Protein AF-A0A0F2LQV4-F1 (afdb_monomer_lite)

Organism: NCBI:txid1326980

Structure (mmCIF, N/CA/C/O backbone):
data_AF-A0A0F2LQV4-F1
#
_entry.id   AF-A0A0F2LQV4-F1
#
loop_
_atom_site.group_PDB
_atom_site.id
_atom_site.type_symbol
_atom_site.label_atom_id
_atom_site.label_alt_id
_atom_site.label_comp_id
_atom_site.label_asym_id
_atom_site.label_entity_id
_atom_site.label_seq_id
_atom_site.pdbx_PDB_ins_code
_atom_site.Cartn_x
_atom_site.Cartn_y
_atom_site.Cartn_z
_atom_site.occupancy
_atom_site.B_iso_or_equiv
_atom_site.auth_seq_id
_atom_site.auth_comp_id
_atom_site.auth_asym_id
_atom_site.auth_atom_id
_atom_site.pdbx_PDB_model_num
ATOM 1 N N . TYR A 1 1 ? 31.820 20.432 2.444 1.00 68.81 1 TYR A N 1
ATOM 2 C CA . TYR A 1 1 ? 31.962 21.493 3.468 1.00 68.81 1 TYR A CA 1
ATOM 3 C C . TYR A 1 1 ? 30.620 22.040 3.945 1.00 68.81 1 TYR A C 1
ATOM 5 O O . TYR A 1 1 ? 30.389 21.975 5.142 1.00 68.81 1 TYR A O 1
ATOM 13 N N . TYR A 1 2 ? 29.718 22.500 3.065 1.00 82.75 2 TYR A N 1
ATOM 14 C CA . TYR A 1 2 ? 28.429 23.076 3.494 1.00 82.75 2 TYR A CA 1
ATOM 15 C C . TYR A 1 2 ? 27.544 22.096 4.299 1.00 82.75 2 TYR A C 1
ATOM 17 O O . TYR A 1 2 ? 27.035 22.471 5.352 1.00 82.75 2 TYR A O 1
ATOM 25 N N . LEU A 1 3 ? 27.440 20.829 3.862 1.00 83.75 3 LEU A N 1
ATOM 26 C CA . LEU A 1 3 ? 26.650 19.789 4.543 1.00 83.75 3 LEU A CA 1
ATOM 27 C C . LEU A 1 3 ? 27.077 19.593 6.001 1.00 83.75 3 LEU A C 1
ATOM 29 O O . LEU A 1 3 ? 26.233 19.512 6.885 1.00 83.75 3 LEU A O 1
ATOM 33 N N . LEU A 1 4 ? 28.388 19.559 6.262 1.00 87.00 4 LEU A N 1
ATOM 34 C CA . LEU A 1 4 ? 28.921 19.365 7.609 1.00 87.00 4 LEU A CA 1
ATOM 35 C C . LEU A 1 4 ? 28.593 20.557 8.516 1.00 87.00 4 LEU A C 1
ATOM 37 O O . LEU A 1 4 ? 28.153 20.357 9.645 1.00 87.00 4 LEU A O 1
ATOM 41 N N . THR A 1 5 ? 28.773 21.785 8.020 1.00 87.81 5 THR A N 1
ATOM 42 C CA . THR A 1 5 ? 28.440 23.000 8.774 1.00 87.81 5 THR A CA 1
ATOM 43 C C . THR A 1 5 ? 26.956 23.028 9.135 1.00 87.81 5 THR A C 1
ATOM 45 O O . THR A 1 5 ? 26.617 23.172 10.306 1.00 87.81 5 THR A O 1
ATOM 48 N N . MET A 1 6 ? 26.072 22.792 8.162 1.00 89.31 6 MET A N 1
ATOM 49 C CA . MET A 1 6 ? 24.629 22.782 8.406 1.00 89.31 6 MET A CA 1
ATOM 50 C C . MET A 1 6 ? 24.183 21.628 9.312 1.00 89.31 6 MET A C 1
ATOM 52 O O . MET A 1 6 ? 23.274 21.803 10.120 1.00 89.31 6 MET A O 1
ATOM 56 N N . LEU A 1 7 ? 24.831 20.462 9.235 1.00 92.31 7 LEU A N 1
ATOM 57 C CA . LEU A 1 7 ? 24.559 19.341 10.137 1.00 92.31 7 LEU A CA 1
ATOM 58 C C . LEU A 1 7 ? 24.904 19.695 11.592 1.00 92.31 7 LEU A C 1
ATOM 60 O O . LEU A 1 7 ? 24.129 19.383 12.499 1.00 92.31 7 LEU A O 1
ATOM 64 N N . ILE A 1 8 ? 26.035 20.374 11.816 1.00 92.38 8 ILE A N 1
ATOM 65 C CA . ILE A 1 8 ? 26.443 20.860 13.143 1.00 92.38 8 ILE A CA 1
ATOM 66 C C . ILE A 1 8 ? 25.450 21.911 13.653 1.00 92.38 8 ILE A C 1
ATOM 68 O O . ILE A 1 8 ? 24.998 21.814 14.794 1.00 92.38 8 ILE A O 1
ATOM 72 N N . GLU A 1 9 ? 25.064 22.876 12.816 1.00 91.75 9 GLU A N 1
ATOM 73 C CA . GLU A 1 9 ? 24.074 23.904 13.165 1.00 91.75 9 GLU A CA 1
ATOM 74 C C . GLU A 1 9 ? 22.709 23.297 13.504 1.00 91.75 9 GLU A C 1
ATOM 76 O O . GLU A 1 9 ? 22.098 23.659 14.510 1.00 91.75 9 GLU A O 1
ATOM 81 N N . MET A 1 10 ? 22.252 22.322 12.717 1.00 93.06 10 MET A N 1
ATOM 82 C CA . MET A 1 10 ? 21.013 21.596 12.975 1.00 93.06 10 MET A CA 1
ATOM 83 C C . MET A 1 10 ? 21.089 20.815 14.291 1.00 93.06 10 MET A C 1
ATOM 85 O O . MET A 1 10 ? 20.163 20.888 15.099 1.00 93.06 10 MET A O 1
ATOM 89 N N . GLY A 1 11 ? 22.198 20.116 14.551 1.00 93.12 11 GLY A N 1
ATOM 90 C CA . GLY A 1 11 ? 22.421 19.415 15.817 1.00 93.12 11 GLY A CA 1
ATOM 91 C C . GLY A 1 11 ? 22.417 20.359 17.019 1.00 93.12 11 GLY A C 1
ATOM 92 O O . GLY A 1 11 ? 21.777 20.074 18.033 1.00 93.12 11 GLY A O 1
ATOM 93 N N . PHE A 1 12 ? 23.059 21.520 16.888 1.00 93.81 12 PHE A N 1
ATOM 94 C CA . PHE A 1 12 ? 23.084 22.554 17.917 1.00 93.81 12 PHE A CA 1
ATOM 95 C C . PHE A 1 12 ? 21.694 23.159 18.170 1.00 93.81 12 PHE A C 1
ATOM 97 O O . PHE A 1 12 ? 21.275 23.272 19.325 1.00 93.81 12 PHE A O 1
ATOM 104 N N . ALA A 1 13 ? 20.942 23.474 17.111 1.00 91.44 13 ALA A N 1
ATOM 105 C CA . ALA A 1 13 ? 19.576 23.989 17.209 1.00 91.44 13 ALA A CA 1
ATOM 106 C C . ALA A 1 13 ? 18.638 22.987 17.900 1.00 91.44 13 ALA A C 1
ATOM 108 O O . ALA A 1 13 ? 17.878 23.356 18.800 1.00 91.44 13 ALA A O 1
ATOM 109 N N . VAL A 1 14 ? 18.731 21.702 17.536 1.00 91.06 14 VAL A N 1
ATOM 110 C CA . VAL A 1 14 ? 17.966 20.631 18.187 1.00 91.06 14 VAL A CA 1
ATOM 111 C C . VAL A 1 14 ? 18.339 20.519 19.662 1.00 91.06 14 VAL A C 1
ATOM 113 O O . VAL A 1 14 ? 17.441 20.419 20.495 1.00 91.06 14 VAL A O 1
ATOM 116 N N . PHE A 1 15 ? 19.629 20.575 20.000 1.00 93.19 15 PHE A N 1
ATOM 117 C CA . PHE A 1 15 ? 20.111 20.465 21.377 1.00 93.19 15 PHE A CA 1
ATOM 118 C C . PHE A 1 15 ? 19.618 21.610 22.275 1.00 93.19 15 PHE A C 1
ATOM 120 O O . PHE A 1 15 ? 19.098 21.352 23.362 1.00 93.19 15 PHE A O 1
ATOM 127 N N . ILE A 1 16 ? 19.722 22.863 21.818 1.00 92.19 16 ILE A N 1
ATOM 128 C CA . ILE A 1 16 ? 19.282 24.036 22.592 1.00 92.19 16 ILE A CA 1
ATOM 129 C C . ILE A 1 16 ? 17.774 24.005 22.827 1.00 92.19 16 ILE A C 1
ATOM 131 O O . ILE A 1 16 ? 17.303 24.152 23.957 1.00 92.19 16 ILE A O 1
ATOM 135 N N . SER A 1 17 ? 17.004 23.788 21.765 1.00 90.31 17 SER A N 1
ATOM 136 C CA . SER A 1 17 ? 15.547 23.840 21.845 1.00 90.31 17 SER A CA 1
ATOM 137 C C . SER A 1 17 ? 14.926 22.548 22.387 1.00 90.31 17 SER A C 1
ATOM 139 O O . SER A 1 17 ? 13.716 22.494 22.620 1.00 90.31 17 SER A O 1
ATOM 141 N N . PHE A 1 18 ? 15.731 21.515 22.662 1.00 89.75 18 PHE A N 1
ATOM 142 C CA . PHE A 1 18 ? 15.268 20.170 23.009 1.00 89.75 18 PHE A CA 1
ATOM 143 C C . PHE A 1 18 ? 14.279 20.136 24.178 1.00 89.75 18 PHE A C 1
ATOM 145 O O . PHE A 1 18 ? 13.357 19.318 24.201 1.00 89.75 18 PHE A O 1
ATOM 152 N N . ARG A 1 19 ? 14.449 21.009 25.177 1.00 87.62 19 ARG A N 1
ATOM 153 C CA . ARG A 1 19 ? 13.563 21.055 26.353 1.00 87.62 19 ARG A CA 1
ATOM 154 C C . ARG A 1 19 ? 12.184 21.635 26.037 1.00 87.62 19 ARG A C 1
ATOM 156 O O . ARG A 1 19 ? 11.208 21.170 26.619 1.00 87.62 19 ARG A O 1
ATOM 163 N N . ASN A 1 20 ? 12.100 22.558 25.082 1.00 85.62 20 ASN A N 1
ATOM 164 C CA . ASN A 1 20 ? 10.894 23.338 24.790 1.00 85.62 20 ASN A CA 1
ATOM 165 C C . ASN A 1 20 ? 10.032 22.744 23.662 1.00 85.62 20 ASN A C 1
ATOM 167 O O . ASN A 1 20 ? 8.893 23.162 23.471 1.00 85.62 20 ASN A O 1
ATOM 171 N N . MET A 1 21 ? 10.546 21.761 22.918 1.00 87.62 21 MET A N 1
ATOM 172 C CA . MET A 1 21 ? 9.813 21.123 21.820 1.00 87.62 21 MET A CA 1
ATOM 173 C C . MET A 1 21 ? 8.711 20.167 22.299 1.00 87.62 21 MET A C 1
ATOM 175 O O . MET A 1 21 ? 8.820 19.521 23.346 1.00 87.62 21 MET A O 1
ATOM 179 N N . THR A 1 22 ? 7.683 19.987 21.466 1.00 87.50 22 THR A N 1
ATOM 180 C CA . THR A 1 22 ? 6.699 18.910 21.637 1.00 87.50 22 THR A CA 1
ATOM 181 C C . THR A 1 22 ? 7.343 17.547 21.369 1.00 87.50 22 THR A C 1
ATOM 183 O O . THR A 1 22 ? 8.269 17.425 20.570 1.00 87.50 22 THR A O 1
ATOM 186 N N . THR A 1 23 ? 6.854 16.493 22.025 1.00 88.50 23 THR A N 1
ATOM 187 C CA . THR A 1 23 ? 7.380 15.129 21.845 1.00 88.50 23 THR A CA 1
ATOM 188 C C . THR A 1 23 ? 7.382 14.658 20.377 1.00 88.50 23 THR A C 1
ATOM 190 O O . THR A 1 23 ? 8.419 14.155 19.949 1.00 88.50 23 THR A O 1
ATOM 193 N N . PRO A 1 24 ? 6.308 14.859 19.575 1.00 88.69 24 PRO A N 1
ATOM 194 C CA . PRO A 1 24 ? 6.319 14.555 18.139 1.00 88.69 24 PRO A CA 1
ATOM 195 C C . PRO A 1 24 ? 7.458 15.240 17.382 1.00 88.69 24 PRO A C 1
ATOM 197 O O . PRO A 1 24 ? 8.212 14.587 16.666 1.00 88.69 24 PRO A O 1
ATOM 200 N N . LEU A 1 25 ? 7.623 16.548 17.595 1.00 90.69 25 LEU A N 1
ATOM 201 C CA . LEU A 1 25 ? 8.627 17.336 16.895 1.00 90.69 25 LEU A CA 1
ATOM 202 C C . LEU A 1 25 ? 10.051 16.889 17.243 1.00 90.69 25 LEU A C 1
ATOM 204 O O . LEU A 1 25 ? 10.891 16.809 16.351 1.00 90.69 25 LEU A O 1
ATOM 208 N N . LYS A 1 26 ? 10.312 16.522 18.507 1.00 92.00 26 LYS A N 1
ATOM 209 C CA . LYS A 1 26 ? 11.609 15.950 18.905 1.00 92.00 26 LYS A CA 1
ATOM 210 C C . LYS A 1 26 ? 11.929 14.698 18.098 1.00 92.00 26 LYS A C 1
ATOM 212 O O . LYS A 1 26 ? 13.034 14.586 17.584 1.00 92.00 26 LYS A O 1
ATOM 217 N N . TYR A 1 27 ? 10.975 13.775 17.966 1.00 91.56 27 TYR A N 1
ATOM 218 C CA . TYR A 1 27 ? 11.200 12.549 17.199 1.00 91.56 27 TYR A CA 1
ATOM 219 C C . TYR A 1 27 ? 11.431 12.829 15.716 1.00 91.56 27 TYR A C 1
ATOM 221 O O . TYR A 1 27 ? 12.339 12.246 15.134 1.00 91.56 27 TYR A O 1
ATOM 229 N N . TYR A 1 28 ? 10.676 13.754 15.122 1.00 93.06 28 TYR A N 1
ATOM 230 C CA . TYR A 1 28 ? 10.858 14.124 13.718 1.00 93.06 28 TYR A CA 1
ATOM 231 C C . TYR A 1 28 ? 12.253 14.700 13.456 1.00 93.06 28 TYR A C 1
ATOM 233 O O . TYR A 1 28 ? 12.932 14.260 12.533 1.00 93.06 28 TYR A O 1
ATOM 241 N N . LEU A 1 29 ? 12.718 15.623 14.302 1.00 93.19 29 LEU A N 1
ATOM 242 C CA . LEU A 1 29 ? 14.038 16.240 14.150 1.00 93.19 29 LEU A CA 1
ATOM 243 C C . LEU A 1 29 ? 15.185 15.264 14.449 1.00 93.19 29 LEU A C 1
ATOM 245 O O . LEU A 1 29 ? 16.186 15.263 13.737 1.00 93.19 29 LEU A O 1
ATOM 249 N N . LEU A 1 30 ? 15.035 14.402 15.462 1.00 92.06 30 LEU A N 1
ATOM 250 C CA . LEU A 1 30 ? 16.044 13.392 15.801 1.00 92.06 30 LEU A CA 1
ATOM 251 C C . LEU A 1 30 ? 16.243 12.358 14.693 1.00 92.06 30 LEU A C 1
ATOM 253 O O . LEU A 1 30 ? 17.352 11.860 14.538 1.00 92.06 30 LEU A O 1
ATOM 257 N N . VAL A 1 31 ? 15.192 12.029 13.943 1.00 92.50 31 VAL A N 1
ATOM 258 C CA . VAL A 1 31 ? 15.281 11.090 12.817 1.00 92.50 31 VAL A CA 1
ATOM 259 C C . VAL A 1 31 ? 15.770 11.782 11.548 1.00 92.50 31 VAL A C 1
ATOM 261 O O . VAL A 1 31 ? 16.533 11.193 10.788 1.00 92.50 31 VAL A O 1
ATOM 264 N N . LEU A 1 32 ? 15.394 13.044 11.335 1.00 93.31 32 LEU A N 1
ATOM 265 C CA . LEU A 1 32 ? 15.873 13.827 10.197 1.00 93.31 32 LEU A CA 1
ATOM 266 C C . LEU A 1 32 ? 17.392 14.047 10.240 1.00 93.31 32 LEU A C 1
ATOM 268 O O . LEU A 1 32 ? 18.044 14.037 9.201 1.00 93.31 32 LEU A O 1
ATOM 272 N N . LEU A 1 33 ? 17.967 14.211 11.434 1.00 93.38 33 LEU A N 1
ATOM 273 C CA . LEU A 1 33 ? 19.392 14.485 11.608 1.00 93.38 33 LEU A CA 1
ATOM 274 C C . LEU A 1 33 ? 20.327 13.430 10.983 1.00 93.38 33 LEU A C 1
ATOM 276 O O . LEU A 1 33 ? 21.172 13.815 10.174 1.00 93.38 33 LEU A O 1
ATOM 280 N N . PRO A 1 34 ? 20.200 12.124 11.286 1.00 93.62 34 PRO A N 1
ATOM 281 C CA . PRO A 1 34 ? 21.020 11.102 10.643 1.00 93.62 34 PRO A CA 1
ATOM 282 C C . PRO A 1 34 ? 20.712 10.941 9.149 1.00 93.62 34 PRO A C 1
ATOM 284 O O . PRO A 1 34 ? 21.638 10.669 8.394 1.00 93.62 34 PRO A O 1
ATOM 287 N N . ILE A 1 35 ? 19.468 11.164 8.702 1.00 93.31 35 ILE A N 1
ATOM 288 C CA . ILE A 1 35 ? 19.117 11.137 7.268 1.00 93.31 35 ILE A CA 1
ATOM 289 C C . ILE A 1 35 ? 19.900 12.215 6.507 1.00 93.31 35 ILE A C 1
ATOM 291 O O . ILE A 1 35 ? 20.489 11.939 5.471 1.00 93.31 35 ILE A O 1
ATOM 295 N N . MET A 1 36 ? 19.965 13.430 7.054 1.00 91.94 36 MET A N 1
ATOM 296 C CA . MET A 1 36 ? 20.705 14.543 6.451 1.00 91.94 36 MET A CA 1
ATOM 297 C C . MET A 1 36 ? 22.227 14.366 6.538 1.00 91.94 36 MET A C 1
ATOM 299 O O . MET A 1 36 ? 22.956 14.852 5.675 1.00 91.94 36 MET A O 1
ATOM 303 N N . GLY A 1 37 ? 22.717 13.691 7.582 1.00 89.00 37 GLY A N 1
ATOM 304 C CA . GLY A 1 37 ? 24.138 13.372 7.730 1.00 89.00 37 GLY A CA 1
ATOM 305 C C . GLY A 1 37 ? 24.613 12.285 6.762 1.00 89.00 37 GLY A C 1
ATOM 306 O O . GLY A 1 37 ? 25.748 12.335 6.292 1.00 89.00 37 GLY A O 1
ATOM 307 N N . LEU A 1 38 ? 23.742 11.330 6.432 1.00 90.19 38 LEU A N 1
ATOM 308 C CA . LEU A 1 38 ? 23.988 10.272 5.454 1.00 90.19 38 LEU A CA 1
ATOM 309 C C . LEU A 1 38 ? 23.567 10.733 4.055 1.00 90.19 38 LEU A C 1
ATOM 311 O O . LEU A 1 38 ? 22.618 10.221 3.470 1.00 90.19 38 LEU A O 1
ATOM 315 N N . SER A 1 39 ? 24.285 11.726 3.528 1.00 90.31 39 SER A N 1
ATOM 316 C CA . SER A 1 39 ? 24.051 12.258 2.184 1.00 90.31 39 SER A CA 1
ATOM 317 C C . SER A 1 39 ? 25.001 11.620 1.159 1.00 90.31 39 SER A C 1
ATOM 319 O O . SER A 1 39 ? 26.225 11.714 1.344 1.00 90.31 39 SER A O 1
ATOM 321 N N . PRO A 1 40 ? 24.488 11.041 0.053 1.00 89.38 40 PRO A N 1
ATOM 322 C CA . PRO A 1 40 ? 25.321 10.486 -1.015 1.00 89.38 40 PRO A CA 1
ATOM 323 C C . PRO A 1 40 ? 26.182 11.561 -1.704 1.00 89.38 40 PRO A C 1
ATOM 325 O O . PRO A 1 40 ? 27.251 11.256 -2.227 1.00 89.38 40 PRO A O 1
ATOM 328 N N . VAL A 1 41 ? 25.797 12.841 -1.607 1.00 88.81 41 VAL A N 1
ATOM 329 C CA . VAL A 1 41 ? 26.548 13.982 -2.168 1.00 88.81 41 VAL A CA 1
ATOM 330 C C . VAL A 1 41 ? 27.830 14.293 -1.383 1.00 88.81 41 VAL A C 1
ATOM 332 O O . VAL A 1 41 ? 28.665 15.079 -1.826 1.00 88.81 41 VAL A O 1
ATOM 335 N N . THR A 1 42 ? 28.042 13.670 -0.220 1.00 88.38 42 THR A N 1
ATOM 336 C CA . THR A 1 42 ? 29.273 13.871 0.564 1.00 88.38 42 THR A CA 1
ATOM 337 C C . THR A 1 42 ? 30.515 13.402 -0.198 1.00 88.38 42 THR A C 1
ATOM 339 O O . THR A 1 42 ? 31.544 14.077 -0.164 1.00 88.38 42 THR A O 1
ATOM 342 N N . PHE A 1 43 ? 30.404 12.277 -0.912 1.00 90.00 43 PHE A N 1
ATOM 343 C CA . PHE A 1 43 ? 31.457 11.729 -1.768 1.00 90.00 43 PHE A CA 1
ATOM 344 C C . PHE A 1 43 ? 30.857 11.335 -3.130 1.00 90.00 43 PHE A C 1
ATOM 346 O O . PHE A 1 43 ? 30.639 10.149 -3.383 1.00 90.00 43 PHE A O 1
ATOM 353 N N . PRO A 1 44 ? 30.584 12.317 -4.011 1.00 87.19 44 PRO A N 1
ATOM 354 C CA . PRO A 1 44 ? 29.792 12.113 -5.227 1.00 87.19 44 PRO A CA 1
ATOM 355 C C . PRO A 1 44 ? 30.507 11.274 -6.298 1.00 87.19 44 PRO A C 1
ATOM 357 O O . PRO A 1 44 ? 29.855 10.765 -7.206 1.00 87.19 44 PRO A O 1
ATOM 360 N N . ASP A 1 45 ? 31.827 11.104 -6.183 1.00 88.56 45 ASP A N 1
ATOM 361 C CA . ASP A 1 45 ? 32.640 10.299 -7.104 1.00 88.56 45 ASP A CA 1
ATOM 362 C C . ASP A 1 45 ? 32.867 8.859 -6.603 1.00 88.56 45 ASP A C 1
ATOM 364 O O . ASP A 1 45 ? 33.472 8.039 -7.294 1.00 88.56 45 ASP A O 1
ATOM 368 N N . ASN A 1 46 ? 32.410 8.526 -5.390 1.00 92.94 46 ASN A N 1
ATOM 369 C CA . ASN A 1 46 ? 32.603 7.210 -4.783 1.00 92.94 46 ASN A CA 1
ATOM 370 C C . ASN A 1 46 ? 31.324 6.370 -4.914 1.00 92.94 46 ASN A C 1
ATOM 372 O O . ASN A 1 46 ? 30.456 6.394 -4.043 1.00 92.94 46 ASN A O 1
ATOM 376 N N . THR A 1 47 ? 31.218 5.602 -6.001 1.00 90.19 47 THR A N 1
ATOM 377 C CA . THR A 1 47 ? 30.032 4.779 -6.295 1.00 90.19 47 THR A CA 1
ATOM 378 C C . THR A 1 47 ? 29.669 3.791 -5.177 1.00 90.19 47 THR A C 1
ATOM 380 O O . THR A 1 47 ? 28.499 3.778 -4.793 1.00 90.19 47 THR A O 1
ATOM 383 N N . PRO A 1 48 ? 30.609 3.010 -4.594 1.00 93.00 48 PRO A N 1
ATOM 384 C CA . PRO A 1 48 ? 30.298 2.170 -3.433 1.00 93.00 48 PRO A CA 1
ATOM 385 C C . PRO A 1 48 ? 29.681 2.949 -2.266 1.00 93.00 48 PRO A C 1
ATOM 387 O O . PRO A 1 48 ? 28.673 2.525 -1.710 1.00 93.00 48 PRO A O 1
ATOM 390 N N . PHE A 1 49 ? 30.233 4.124 -1.941 1.00 94.19 49 PHE A N 1
ATOM 391 C CA . PHE A 1 49 ? 29.696 4.969 -0.874 1.00 94.19 49 PHE A CA 1
ATOM 392 C C . PHE A 1 49 ? 28.275 5.450 -1.176 1.00 94.19 49 PHE A C 1
ATOM 394 O O . PHE A 1 49 ? 27.425 5.399 -0.293 1.00 94.19 49 PHE A O 1
ATOM 401 N N . ILE A 1 50 ? 27.999 5.885 -2.410 1.00 93.69 50 ILE A N 1
ATOM 402 C CA . ILE A 1 50 ? 26.653 6.312 -2.819 1.00 93.69 50 ILE A CA 1
ATOM 403 C C . ILE A 1 50 ? 25.652 5.179 -2.594 1.00 93.69 50 ILE A C 1
ATOM 405 O O . ILE A 1 50 ? 24.586 5.409 -2.035 1.00 93.69 50 ILE A O 1
ATOM 409 N N . TYR A 1 51 ? 26.007 3.953 -2.978 1.00 94.31 51 TYR A N 1
ATOM 410 C CA . TYR A 1 51 ? 25.102 2.808 -2.887 1.00 94.31 51 TYR A CA 1
ATOM 411 C C . TYR A 1 51 ? 24.826 2.436 -1.426 1.00 94.31 51 TYR A C 1
ATOM 413 O O . TYR A 1 51 ? 23.666 2.276 -1.042 1.00 94.31 51 TYR A O 1
ATOM 421 N N . ASP A 1 52 ? 25.869 2.359 -0.597 1.00 94.06 52 ASP A N 1
ATOM 422 C CA . ASP A 1 52 ? 25.741 2.057 0.833 1.00 94.06 52 ASP A CA 1
ATOM 423 C C . ASP A 1 52 ? 24.929 3.133 1.571 1.00 94.06 52 ASP A C 1
ATOM 425 O O . ASP A 1 52 ? 24.069 2.828 2.405 1.00 94.06 52 ASP A O 1
ATOM 429 N N . VAL A 1 53 ? 25.168 4.405 1.244 1.00 94.19 53 VAL A N 1
ATOM 430 C CA . VAL A 1 53 ? 24.452 5.531 1.848 1.00 94.19 53 VAL A CA 1
ATOM 431 C C . VAL A 1 53 ? 23.000 5.579 1.403 1.00 94.19 53 VAL A C 1
ATOM 433 O O . VAL A 1 53 ? 22.147 5.793 2.258 1.00 94.19 53 VAL A O 1
ATOM 436 N N . THR A 1 54 ? 22.690 5.311 0.135 1.00 94.44 54 THR A N 1
ATOM 437 C CA . THR A 1 54 ? 21.305 5.221 -0.350 1.00 94.44 54 THR A CA 1
ATOM 438 C C . THR A 1 54 ? 20.521 4.116 0.367 1.00 94.44 54 THR A C 1
ATOM 440 O O . THR A 1 54 ? 19.362 4.312 0.739 1.00 94.44 54 THR A O 1
ATOM 443 N N . TRP A 1 55 ? 21.141 2.963 0.644 1.00 94.62 55 TRP A N 1
ATOM 444 C CA . TRP A 1 55 ? 20.514 1.917 1.463 1.00 94.62 55 TRP A CA 1
ATOM 445 C C . TRP A 1 55 ? 20.221 2.391 2.886 1.00 94.62 55 TRP A C 1
ATOM 447 O O . TRP A 1 55 ? 19.135 2.140 3.426 1.00 94.62 55 TRP A O 1
ATOM 457 N N . ALA A 1 56 ? 21.185 3.073 3.501 1.00 94.50 56 ALA A N 1
ATOM 458 C CA . ALA A 1 56 ? 21.050 3.581 4.857 1.00 94.50 56 ALA A CA 1
ATOM 459 C C . ALA A 1 56 ? 20.010 4.713 4.950 1.00 94.50 56 ALA A C 1
ATOM 461 O O . ALA A 1 56 ? 19.161 4.678 5.844 1.00 94.50 56 ALA A O 1
ATOM 462 N N . SER A 1 57 ? 20.029 5.674 4.018 1.00 93.31 57 SER A N 1
ATOM 463 C CA . SER A 1 57 ? 19.082 6.793 3.947 1.00 93.31 57 SER A CA 1
ATOM 464 C C . SER A 1 57 ? 17.660 6.273 3.750 1.00 93.31 57 SER A C 1
ATOM 466 O O . SER A 1 57 ? 16.784 6.574 4.561 1.00 93.31 57 SER A O 1
ATOM 468 N N . THR A 1 58 ? 17.456 5.378 2.780 1.00 94.19 58 THR A N 1
ATOM 469 C CA . THR A 1 58 ? 16.174 4.708 2.516 1.00 94.19 58 THR A CA 1
ATOM 470 C C . THR A 1 58 ? 15.653 3.985 3.759 1.00 94.19 58 THR A C 1
ATOM 472 O O . THR A 1 58 ? 14.506 4.172 4.167 1.00 94.19 58 THR A O 1
ATOM 475 N N . SER A 1 59 ? 16.503 3.201 4.430 1.00 94.75 59 SER A N 1
ATOM 476 C CA . SER A 1 59 ? 16.116 2.469 5.644 1.00 94.75 59 SER A CA 1
ATOM 477 C C . SER A 1 59 ? 15.690 3.409 6.777 1.00 94.75 59 SER A C 1
ATOM 479 O O . SER A 1 59 ? 14.683 3.169 7.447 1.00 94.75 59 SER A O 1
ATOM 481 N N . LEU A 1 60 ? 16.424 4.507 6.983 1.00 95.06 60 LEU A N 1
ATOM 482 C CA . LEU A 1 60 ? 16.072 5.519 7.979 1.00 95.06 60 LEU A CA 1
ATOM 483 C C . LEU A 1 60 ? 14.781 6.260 7.620 1.00 95.06 60 LEU A C 1
ATOM 485 O O . LEU A 1 60 ? 13.990 6.551 8.515 1.00 95.06 60 LEU A O 1
ATOM 489 N N . MET A 1 61 ? 14.532 6.530 6.338 1.00 95.75 61 MET A N 1
ATOM 490 C CA . MET A 1 61 ? 13.306 7.179 5.867 1.00 95.75 61 MET A CA 1
ATOM 491 C C . MET A 1 61 ? 12.071 6.290 6.042 1.00 95.75 61 MET A C 1
ATOM 493 O O . MET A 1 61 ? 11.016 6.788 6.440 1.00 95.75 61 MET A O 1
ATOM 497 N N . ILE A 1 62 ? 12.200 4.972 5.863 1.00 96.00 62 ILE A N 1
ATOM 498 C CA . ILE A 1 62 ? 11.139 4.012 6.212 1.00 96.00 62 ILE A CA 1
ATOM 499 C C . ILE A 1 62 ? 10.833 4.096 7.713 1.00 96.00 62 ILE A C 1
ATOM 501 O O . ILE A 1 62 ? 9.677 4.246 8.112 1.00 96.00 62 ILE A O 1
ATOM 505 N N . VAL A 1 63 ? 11.863 4.071 8.568 1.00 95.81 63 VAL A N 1
ATOM 506 C CA . VAL A 1 63 ? 11.690 4.221 10.025 1.00 95.81 63 VAL A CA 1
ATOM 507 C C . VAL A 1 63 ? 11.037 5.563 10.372 1.00 95.81 63 VAL A C 1
ATOM 509 O O . VAL A 1 63 ? 10.130 5.607 11.206 1.00 95.81 63 VAL A O 1
ATOM 512 N N . ALA A 1 64 ? 11.440 6.649 9.711 1.00 95.75 64 ALA A N 1
ATOM 513 C CA . ALA A 1 64 ? 10.850 7.973 9.882 1.00 95.75 64 ALA A CA 1
ATOM 514 C C . ALA A 1 64 ? 9.355 7.977 9.543 1.00 95.75 64 ALA A C 1
ATOM 516 O O . ALA A 1 64 ? 8.546 8.489 10.319 1.00 95.75 64 ALA A O 1
ATOM 517 N N . THR A 1 65 ? 8.980 7.359 8.424 1.00 96.06 65 THR A N 1
ATOM 518 C CA . THR A 1 65 ? 7.592 7.283 7.951 1.00 96.06 65 THR A CA 1
ATOM 519 C C . THR A 1 65 ? 6.727 6.472 8.915 1.00 96.06 65 THR A C 1
ATOM 521 O O . THR A 1 65 ? 5.664 6.941 9.333 1.00 96.06 65 THR A O 1
ATOM 524 N N . ILE A 1 66 ? 7.232 5.331 9.405 1.00 96.38 66 ILE A N 1
ATOM 525 C CA . ILE A 1 66 ? 6.577 4.538 10.459 1.00 96.38 66 ILE A CA 1
ATOM 526 C C . ILE A 1 66 ? 6.336 5.393 11.712 1.00 96.38 66 ILE A C 1
ATOM 528 O O . ILE A 1 66 ? 5.239 5.374 12.279 1.00 96.38 66 ILE A O 1
ATOM 532 N N . LEU A 1 67 ? 7.339 6.161 12.152 1.00 95.50 67 LEU A N 1
ATOM 533 C CA . LEU A 1 67 ? 7.230 7.020 13.333 1.00 95.50 67 LEU A CA 1
ATOM 534 C C . LEU A 1 67 ? 6.208 8.146 13.141 1.00 95.50 67 LEU A C 1
ATOM 536 O O . LEU A 1 67 ? 5.428 8.421 14.058 1.00 95.50 67 LEU A O 1
ATOM 540 N N . ILE A 1 68 ? 6.178 8.774 11.965 1.00 95.12 68 ILE A N 1
ATOM 541 C CA . ILE A 1 68 ? 5.187 9.795 11.606 1.00 95.12 68 ILE A CA 1
ATOM 542 C C . ILE A 1 68 ? 3.775 9.201 11.669 1.00 95.12 68 ILE A C 1
ATOM 544 O O . ILE A 1 68 ? 2.900 9.739 12.354 1.00 95.12 68 ILE A O 1
ATOM 548 N N . TYR A 1 69 ? 3.547 8.066 11.010 1.00 95.19 69 TYR A N 1
ATOM 549 C CA . TYR A 1 69 ? 2.245 7.406 10.975 1.00 95.19 69 TYR A CA 1
ATOM 550 C C . TYR A 1 69 ? 1.770 6.936 12.348 1.00 95.19 69 TYR A C 1
ATOM 552 O O . TYR A 1 69 ? 0.612 7.168 12.708 1.00 95.19 69 TYR A O 1
ATOM 560 N N . GLU A 1 70 ? 2.648 6.351 13.160 1.00 94.50 70 GLU A N 1
ATOM 561 C CA . GLU A 1 70 ? 2.297 5.936 14.518 1.00 94.50 70 GLU A CA 1
ATOM 562 C C . GLU A 1 70 ? 2.004 7.142 15.426 1.00 94.50 70 GLU A C 1
ATOM 564 O O . GLU A 1 70 ? 1.067 7.108 16.229 1.00 94.50 70 GLU A O 1
ATOM 569 N N . THR A 1 71 ? 2.732 8.250 15.264 1.00 92.69 71 THR A N 1
ATOM 570 C CA . THR A 1 71 ? 2.485 9.493 16.009 1.00 92.69 71 THR A CA 1
ATOM 571 C C . THR A 1 71 ? 1.122 10.088 15.652 1.00 92.69 71 THR A C 1
ATOM 573 O O . THR A 1 71 ? 0.310 10.370 16.541 1.00 92.69 71 THR A O 1
ATOM 576 N N . LEU A 1 72 ? 0.806 10.189 14.357 1.00 92.94 72 LEU A N 1
ATOM 577 C CA . LEU A 1 72 ? -0.504 10.641 13.882 1.00 92.94 72 LEU A CA 1
ATOM 578 C C . LEU A 1 72 ? -1.630 9.702 14.326 1.00 92.94 72 LEU A C 1
ATOM 580 O O . LEU A 1 72 ? -2.728 10.157 14.662 1.00 92.94 72 LEU A O 1
ATOM 584 N N . TYR A 1 73 ? -1.382 8.393 14.373 1.00 94.12 73 TYR A N 1
ATOM 585 C CA . TYR A 1 73 ? -2.355 7.432 14.876 1.00 94.12 73 TYR A CA 1
ATOM 586 C C . TYR A 1 73 ? -2.631 7.609 16.373 1.00 94.12 73 TYR A C 1
ATOM 588 O O . TYR A 1 73 ? -3.799 7.629 16.778 1.00 94.12 73 TYR A O 1
ATOM 596 N N . ARG A 1 74 ? -1.601 7.760 17.212 1.00 91.38 74 ARG A N 1
ATOM 597 C CA . ARG A 1 74 ? -1.769 7.969 18.664 1.00 91.38 74 ARG A CA 1
ATOM 598 C C . ARG A 1 74 ? -2.567 9.230 18.965 1.00 91.38 74 ARG A C 1
ATOM 600 O O . ARG A 1 74 ? -3.459 9.210 19.811 1.00 91.38 74 ARG A O 1
ATOM 607 N N . ASP A 1 75 ? -2.330 10.276 18.186 1.00 90.25 75 ASP A N 1
ATOM 608 C CA . ASP A 1 75 ? -2.976 11.570 18.360 1.00 90.25 75 ASP A CA 1
ATOM 609 C C . ASP A 1 75 ? -4.335 11.697 17.655 1.00 90.25 75 ASP A C 1
ATOM 611 O O . ASP A 1 75 ? -4.957 12.754 17.728 1.00 90.25 75 ASP A O 1
ATOM 615 N N . ARG A 1 76 ? -4.837 10.641 16.996 1.00 91.00 76 ARG A N 1
ATOM 616 C CA . ARG A 1 76 ? -6.017 10.697 16.102 1.00 91.00 76 ARG A CA 1
ATOM 617 C C . ARG A 1 76 ? -7.297 11.245 16.737 1.00 91.00 76 ARG A C 1
ATOM 619 O O . ARG A 1 76 ? -8.159 11.775 16.039 1.00 91.00 76 ARG A O 1
ATOM 626 N N . LEU A 1 77 ? -7.437 11.089 18.055 1.00 87.06 77 LEU A N 1
ATOM 627 C CA . LEU A 1 77 ? -8.603 11.551 18.812 1.00 87.06 77 LEU A CA 1
ATOM 628 C C . LEU A 1 77 ? -8.504 13.031 19.216 1.00 87.06 77 LEU A C 1
ATOM 630 O O . LEU A 1 77 ? -9.509 13.613 19.623 1.00 87.06 77 LEU A O 1
ATOM 634 N N . LYS A 1 78 ? -7.325 13.657 19.092 1.00 86.31 78 LYS A N 1
ATOM 635 C CA . LYS A 1 78 ? -7.138 15.082 19.382 1.00 86.31 78 LYS A CA 1
ATOM 636 C C . LYS A 1 78 ? -7.839 15.936 18.324 1.00 86.31 78 LYS A C 1
ATOM 638 O O . LYS A 1 78 ? -7.875 15.605 17.137 1.00 86.31 78 LYS A O 1
ATOM 643 N N . ALA A 1 79 ? -8.381 17.077 18.754 1.00 76.06 79 ALA A N 1
ATOM 644 C CA . ALA A 1 79 ? -9.054 18.020 17.858 1.00 76.06 79 ALA A CA 1
ATOM 645 C C . ALA A 1 79 ? -8.107 18.584 16.786 1.00 76.06 79 ALA A C 1
ATOM 647 O O . ALA A 1 79 ? -8.525 18.811 15.652 1.00 76.06 79 ALA A O 1
ATOM 648 N N . THR A 1 80 ? -6.839 18.773 17.151 1.00 77.50 80 THR A N 1
ATOM 649 C CA . THR A 1 80 ? -5.759 19.227 16.277 1.00 77.50 80 THR A CA 1
ATOM 650 C C . THR A 1 80 ? -4.535 18.336 16.450 1.00 77.50 80 THR A C 1
ATOM 652 O O . THR A 1 80 ? -4.286 17.841 17.549 1.00 77.50 80 THR A O 1
ATOM 655 N N . GLN A 1 81 ? -3.802 18.116 15.361 1.00 82.94 81 GLN A N 1
ATOM 656 C CA . GLN A 1 81 ? -2.585 17.308 15.320 1.00 82.94 81 GLN A CA 1
ATOM 657 C C . GLN A 1 81 ? -1.508 18.043 14.518 1.00 82.94 81 GLN A C 1
ATOM 659 O O . GLN A 1 81 ? -1.823 18.947 13.736 1.00 82.94 81 GLN A O 1
ATOM 664 N N . ASP A 1 82 ? -0.265 17.578 14.627 1.00 85.12 82 ASP A N 1
ATOM 665 C CA . ASP A 1 82 ? 0.891 18.098 13.883 1.00 85.12 82 ASP A CA 1
ATOM 666 C C . ASP A 1 82 ? 0.921 17.603 12.417 1.00 85.12 82 ASP A C 1
ATOM 668 O O . ASP A 1 82 ? 1.982 17.437 11.821 1.00 85.12 82 ASP A O 1
ATOM 672 N N . THR A 1 83 ? -0.258 17.385 11.814 1.00 85.19 83 THR A N 1
ATOM 673 C CA . THR A 1 83 ? -0.433 16.852 10.449 1.00 85.19 83 THR A CA 1
ATOM 674 C C . THR A 1 83 ? 0.338 17.667 9.411 1.00 85.19 83 THR A C 1
ATOM 676 O O . THR A 1 83 ? 0.925 17.095 8.502 1.00 85.19 83 THR A O 1
ATOM 679 N N . MET A 1 84 ? 0.377 18.996 9.553 1.00 89.69 84 MET A N 1
ATOM 680 C CA . MET A 1 84 ? 1.095 19.861 8.610 1.00 89.69 84 MET A CA 1
ATOM 681 C C . MET A 1 84 ? 2.604 19.774 8.760 1.00 89.69 84 MET A C 1
ATOM 683 O O . MET A 1 84 ? 3.303 19.733 7.759 1.00 89.69 84 MET A O 1
ATOM 687 N N . THR A 1 85 ? 3.114 19.676 9.987 1.00 91.69 85 THR A N 1
ATOM 688 C CA . THR A 1 85 ? 4.545 19.440 10.213 1.00 91.69 85 THR A CA 1
ATOM 689 C C . THR A 1 85 ? 4.969 18.097 9.630 1.00 91.69 85 THR A C 1
ATOM 691 O O . THR A 1 85 ? 6.011 18.015 8.990 1.00 91.69 85 THR A O 1
ATOM 694 N N . SER A 1 86 ? 4.141 17.063 9.786 1.00 93.44 86 SER A N 1
ATOM 695 C CA . SER A 1 86 ? 4.366 15.777 9.126 1.00 93.44 86 SER A CA 1
ATOM 696 C C . SER A 1 86 ? 4.329 15.898 7.600 1.00 93.44 86 SER A C 1
ATOM 698 O O . SER A 1 86 ? 5.181 15.324 6.937 1.00 93.44 86 SER A O 1
ATOM 700 N N . LEU A 1 87 ? 3.385 16.655 7.034 1.00 93.75 87 LEU A N 1
ATOM 701 C CA . LEU A 1 87 ? 3.281 16.860 5.586 1.00 93.75 87 LEU A CA 1
ATOM 702 C C . LEU A 1 87 ? 4.494 17.615 5.025 1.00 93.75 87 LEU A C 1
ATOM 704 O O . LEU A 1 87 ? 5.046 17.191 4.018 1.00 93.75 87 LEU A O 1
ATOM 708 N N . GLU A 1 88 ? 4.941 18.684 5.686 1.00 94.69 88 GLU A N 1
ATOM 709 C CA . GLU A 1 88 ? 6.155 19.426 5.318 1.00 94.69 88 GLU A CA 1
ATOM 710 C C . GLU A 1 88 ? 7.383 18.501 5.271 1.00 94.69 88 GLU A C 1
ATOM 712 O O . GLU A 1 88 ? 8.136 18.518 4.299 1.00 94.69 88 GLU A O 1
ATOM 717 N N . LEU A 1 89 ? 7.541 17.639 6.282 1.00 94.62 89 LEU A N 1
ATOM 718 C CA . LEU A 1 89 ? 8.622 16.655 6.327 1.00 94.62 89 LEU A CA 1
ATOM 719 C C . LEU A 1 89 ? 8.512 15.616 5.201 1.00 94.62 89 LEU A C 1
ATOM 721 O O . LEU A 1 89 ? 9.507 15.301 4.554 1.00 94.62 89 LEU A O 1
ATOM 725 N N . MET A 1 90 ? 7.301 15.136 4.909 1.00 95.81 90 MET A N 1
ATOM 726 C CA . MET A 1 90 ? 7.064 14.235 3.779 1.00 95.81 90 MET A CA 1
ATOM 727 C C . MET A 1 90 ? 7.412 14.883 2.433 1.00 95.81 90 MET A C 1
ATOM 729 O O . MET A 1 90 ? 7.872 14.184 1.532 1.00 95.81 90 MET A O 1
ATOM 733 N N . VAL A 1 91 ? 7.236 16.203 2.276 1.00 96.94 91 VAL A N 1
ATOM 734 C CA . VAL A 1 91 ? 7.632 16.912 1.044 1.00 96.94 91 VAL A CA 1
ATOM 735 C C . VAL A 1 91 ? 9.146 16.874 0.898 1.00 96.94 91 VAL A C 1
ATOM 737 O O . VAL A 1 91 ? 9.638 16.524 -0.171 1.00 96.94 91 VAL A O 1
ATOM 740 N N . ILE A 1 92 ? 9.879 17.175 1.974 1.00 96.81 92 ILE A N 1
ATOM 741 C CA . ILE A 1 92 ? 11.347 17.118 1.992 1.00 96.81 92 ILE A CA 1
ATOM 742 C C . ILE A 1 92 ? 11.822 15.717 1.605 1.00 96.81 92 ILE A C 1
ATOM 744 O O . ILE A 1 92 ? 12.615 15.574 0.680 1.00 96.81 92 ILE A O 1
ATOM 748 N N . PHE A 1 93 ? 11.273 14.681 2.237 1.00 96.75 93 PHE A N 1
ATOM 749 C CA . PHE A 1 93 ? 11.601 13.291 1.928 1.00 96.75 93 PHE A CA 1
ATOM 750 C C . PHE A 1 93 ? 11.293 12.904 0.478 1.00 96.75 93 PHE A C 1
ATOM 752 O O . PHE A 1 93 ? 12.107 12.255 -0.175 1.00 96.75 93 PHE A O 1
ATOM 759 N N . THR A 1 94 ? 10.159 13.353 -0.059 1.00 97.56 94 THR A N 1
ATOM 760 C CA . THR A 1 94 ? 9.808 13.113 -1.466 1.00 97.56 94 THR A CA 1
ATOM 761 C C . THR A 1 94 ? 10.816 13.760 -2.410 1.00 97.56 94 THR A C 1
ATOM 763 O O . THR A 1 94 ? 11.241 13.132 -3.376 1.00 97.56 94 THR A O 1
ATOM 766 N N . LEU A 1 95 ? 11.217 15.005 -2.135 1.00 97.62 95 LEU A N 1
ATOM 767 C CA . LEU A 1 95 ? 12.197 15.722 -2.950 1.00 97.62 95 LEU A CA 1
ATOM 768 C C . LEU A 1 95 ? 13.588 15.087 -2.859 1.00 97.62 95 LEU A C 1
ATOM 770 O O . LEU A 1 95 ? 14.277 15.025 -3.873 1.00 97.62 95 LEU A O 1
ATOM 774 N N . MET A 1 96 ? 13.982 14.581 -1.687 1.00 96.62 96 MET A N 1
ATOM 775 C CA . MET A 1 96 ? 15.241 13.850 -1.519 1.00 96.62 96 MET A CA 1
ATOM 776 C C . MET A 1 96 ? 15.250 12.574 -2.363 1.00 96.62 96 MET A C 1
ATOM 778 O O . MET A 1 96 ? 16.120 12.430 -3.216 1.00 96.62 96 MET A O 1
ATOM 782 N N . MET A 1 97 ? 14.244 11.701 -2.230 1.00 97.12 97 MET A N 1
ATOM 783 C CA . MET A 1 97 ? 14.197 10.468 -3.031 1.00 97.12 97 MET A CA 1
ATOM 784 C C . MET A 1 97 ? 14.020 10.746 -4.524 1.00 97.12 97 MET A C 1
ATOM 786 O O . MET A 1 97 ? 14.618 10.063 -5.349 1.00 97.12 97 MET A O 1
ATOM 790 N N . GLY A 1 98 ? 13.256 11.779 -4.889 1.00 97.56 98 GLY A N 1
ATOM 791 C CA . GLY A 1 98 ? 13.169 12.247 -6.272 1.00 97.56 98 GLY A CA 1
ATOM 792 C C . GLY A 1 98 ? 14.511 12.763 -6.803 1.00 97.56 98 GLY A C 1
ATOM 793 O O . GLY A 1 98 ? 14.830 12.551 -7.970 1.00 97.56 98 GLY A O 1
ATOM 794 N N . GLY A 1 99 ? 15.317 13.397 -5.950 1.00 97.19 99 GLY A N 1
ATOM 795 C CA . GLY A 1 99 ? 16.678 13.826 -6.258 1.00 97.19 99 GLY A CA 1
ATOM 796 C C . GLY A 1 99 ? 17.638 12.658 -6.470 1.00 97.19 99 GLY A C 1
ATOM 797 O O . GLY A 1 99 ? 18.359 12.659 -7.464 1.00 97.19 99 GLY A O 1
ATOM 798 N N . GLU A 1 100 ? 17.609 11.642 -5.601 1.00 96.50 100 GLU A N 1
ATOM 799 C CA . GLU A 1 100 ? 18.391 10.409 -5.791 1.00 96.50 100 GLU A CA 1
ATOM 800 C C . GLU A 1 100 ? 17.968 9.682 -7.076 1.00 96.50 100 GLU A C 1
ATOM 802 O O . GLU A 1 100 ? 18.809 9.282 -7.879 1.00 96.50 100 GLU A O 1
ATOM 807 N N . PHE A 1 101 ? 16.661 9.580 -7.335 1.00 97.38 101 PHE A N 1
ATOM 808 C CA . PHE A 1 101 ? 16.140 8.977 -8.562 1.00 97.38 101 PHE A CA 1
ATOM 809 C C . PHE A 1 101 ? 16.618 9.731 -9.811 1.00 97.38 101 PHE A C 1
ATOM 811 O O . PHE A 1 101 ? 17.048 9.122 -10.792 1.00 97.38 101 PHE A O 1
ATOM 818 N N . LEU A 1 102 ? 16.582 11.067 -9.775 1.00 97.06 102 LEU A N 1
ATOM 819 C CA . LEU A 1 102 ? 17.063 11.910 -10.866 1.00 97.06 102 LEU A CA 1
ATOM 820 C C . LEU A 1 102 ? 18.574 11.754 -11.079 1.00 97.06 102 LEU A C 1
ATOM 822 O O . LEU A 1 102 ? 19.018 11.728 -12.227 1.00 97.06 102 LEU A O 1
ATOM 826 N N . TYR A 1 103 ? 19.358 11.595 -10.010 1.00 96.31 103 TYR A N 1
ATOM 827 C CA . TYR A 1 103 ? 20.780 11.288 -10.125 1.00 96.31 103 TYR A CA 1
ATOM 828 C C . TYR A 1 103 ? 21.013 9.992 -10.910 1.00 96.31 103 TYR A C 1
ATOM 830 O O . TYR A 1 103 ? 21.781 10.000 -11.868 1.00 96.31 103 TYR A O 1
ATOM 838 N N . PHE A 1 104 ? 20.303 8.907 -10.601 1.00 96.19 104 PHE A N 1
ATOM 839 C CA . PHE A 1 104 ? 20.449 7.663 -11.364 1.00 96.19 104 PHE A CA 1
ATOM 840 C C . PHE A 1 104 ? 19.977 7.777 -12.821 1.00 96.19 104 PHE A C 1
ATOM 842 O O . PHE A 1 104 ? 20.479 7.063 -13.690 1.00 96.19 104 PHE A O 1
ATOM 849 N N . LEU A 1 105 ? 19.042 8.685 -13.111 1.00 95.88 105 LEU A N 1
ATOM 850 C CA . LEU A 1 105 ? 18.460 8.844 -14.444 1.00 95.88 105 LEU A CA 1
ATOM 851 C C . LEU A 1 105 ? 19.271 9.776 -15.363 1.00 95.88 105 LEU A C 1
ATOM 853 O O . LEU A 1 105 ? 19.423 9.473 -16.547 1.00 95.88 105 LEU A O 1
ATOM 857 N N . VAL A 1 106 ? 19.797 10.895 -14.848 1.00 96.56 106 VAL A N 1
ATOM 858 C CA . VAL A 1 106 ? 20.541 11.905 -15.638 1.00 96.56 106 VAL A CA 1
ATOM 859 C C . VAL A 1 106 ? 21.911 12.296 -15.069 1.00 96.56 106 VAL A C 1
ATOM 861 O O . VAL A 1 106 ? 22.598 13.114 -15.674 1.00 96.56 106 VAL A O 1
ATOM 864 N N . GLY A 1 107 ? 22.322 11.758 -13.921 1.00 94.25 107 GLY A N 1
ATOM 865 C CA . GLY A 1 107 ? 23.605 12.075 -13.280 1.00 94.25 107 GLY A CA 1
ATOM 866 C C . GLY A 1 107 ? 23.638 13.411 -12.528 1.00 94.25 107 GLY A C 1
ATOM 867 O O . GLY A 1 107 ? 24.717 13.955 -12.311 1.00 94.25 107 GLY A O 1
ATOM 868 N N . SER A 1 108 ? 22.484 13.977 -12.151 1.00 94.94 108 SER A N 1
ATOM 869 C CA . SER A 1 108 ? 22.402 15.298 -11.508 1.00 94.94 108 SER A CA 1
ATOM 870 C C . SER A 1 108 ? 21.963 15.236 -10.044 1.00 94.94 108 SER A C 1
ATOM 872 O O . SER A 1 108 ? 20.897 14.711 -9.737 1.00 94.94 108 SER A O 1
ATOM 874 N N . TRP A 1 109 ? 22.743 15.871 -9.161 1.00 94.25 109 TRP A N 1
ATOM 875 C CA . TRP A 1 109 ? 22.448 16.002 -7.727 1.00 94.25 109 TRP A CA 1
ATOM 876 C C . TRP A 1 109 ? 21.659 17.265 -7.349 1.00 94.25 109 TRP A C 1
ATOM 878 O O . TRP A 1 109 ? 21.266 17.406 -6.195 1.00 94.25 109 TRP A O 1
ATOM 888 N N . TYR A 1 110 ? 21.375 18.176 -8.289 1.00 94.81 110 TYR A N 1
ATOM 889 C CA . TYR A 1 110 ? 20.820 19.501 -7.963 1.00 94.81 110 TYR A CA 1
ATOM 890 C C . TYR A 1 110 ? 19.505 19.450 -7.181 1.00 94.81 110 TYR A C 1
ATOM 892 O O . TYR A 1 110 ? 19.301 20.237 -6.257 1.00 94.81 110 TYR A O 1
ATOM 900 N N . LEU A 1 111 ? 18.612 18.525 -7.539 1.00 95.62 111 LEU A N 1
ATOM 901 C CA . LEU A 1 111 ? 17.344 18.362 -6.834 1.00 95.62 111 LEU A CA 1
ATOM 902 C C . LEU A 1 111 ? 17.560 17.827 -5.410 1.00 95.62 111 LEU A C 1
ATOM 904 O O . LEU A 1 111 ? 16.908 18.298 -4.481 1.00 95.62 111 LEU A O 1
ATOM 908 N N . PHE A 1 112 ? 18.500 16.894 -5.233 1.00 95.12 112 PHE A N 1
ATOM 909 C CA . PHE A 1 112 ? 18.844 16.346 -3.923 1.00 95.12 112 PHE A CA 1
ATOM 910 C C . PHE A 1 112 ? 19.487 17.401 -3.014 1.00 95.12 112 PHE A C 1
ATOM 912 O O . PHE A 1 112 ? 19.077 17.551 -1.863 1.00 95.12 112 PHE A O 1
ATOM 919 N N . ASP A 1 113 ? 20.454 18.163 -3.531 1.00 93.06 113 ASP A N 1
ATOM 920 C CA . ASP A 1 113 ? 21.112 19.253 -2.802 1.00 93.06 113 ASP A CA 1
ATOM 921 C C . ASP A 1 113 ? 20.099 20.308 -2.352 1.00 93.06 113 ASP A C 1
ATOM 923 O O . ASP A 1 113 ? 20.075 20.699 -1.183 1.00 93.06 113 ASP A O 1
ATOM 927 N N . LEU A 1 114 ? 19.201 20.722 -3.255 1.00 94.31 114 LEU A N 1
ATOM 928 C CA . LEU A 1 114 ? 18.120 21.647 -2.924 1.00 94.31 114 LEU A CA 1
ATOM 929 C C . LEU A 1 114 ? 17.220 21.074 -1.820 1.00 94.31 114 LEU A C 1
ATOM 931 O O . LEU A 1 114 ? 16.892 21.783 -0.868 1.00 94.31 114 LEU A O 1
ATOM 935 N N . ALA A 1 115 ? 16.838 19.799 -1.923 1.00 95.88 115 ALA A N 1
ATOM 936 C CA . ALA A 1 115 ? 16.009 19.128 -0.927 1.00 95.88 115 ALA A CA 1
ATOM 937 C C . ALA A 1 115 ? 16.702 19.032 0.441 1.00 95.88 115 ALA A C 1
ATOM 939 O O . ALA A 1 115 ? 16.063 19.267 1.466 1.00 95.88 115 ALA A O 1
ATOM 940 N N . SER A 1 116 ? 18.007 18.758 0.462 1.00 93.12 116 SER A N 1
ATOM 941 C CA . SER A 1 116 ? 18.817 18.711 1.681 1.00 93.12 116 SER A CA 1
ATOM 942 C C . SER A 1 116 ? 18.927 20.081 2.342 1.00 93.12 116 SER A C 1
ATOM 944 O O . SER A 1 116 ? 18.693 20.197 3.543 1.00 93.12 116 SER A O 1
ATOM 946 N N . ILE A 1 117 ? 19.189 21.140 1.568 1.00 93.06 117 ILE A N 1
ATOM 947 C CA . ILE A 1 117 ? 19.217 22.514 2.088 1.00 93.06 117 ILE A CA 1
ATOM 948 C C . ILE A 1 117 ? 17.852 22.880 2.677 1.00 93.06 117 ILE A C 1
ATOM 950 O O . ILE A 1 117 ? 17.777 23.314 3.825 1.00 93.06 117 ILE A O 1
ATOM 954 N N . LEU A 1 118 ? 16.764 22.644 1.934 1.00 94.75 118 LEU A N 1
ATOM 955 C CA . LEU A 1 118 ? 15.405 22.889 2.422 1.00 94.75 118 LEU A CA 1
ATOM 956 C C . LEU A 1 118 ? 15.111 22.098 3.699 1.00 94.75 118 LEU A C 1
ATOM 958 O O . LEU A 1 118 ? 14.530 22.648 4.631 1.00 94.75 118 LEU A O 1
ATOM 962 N N . GLY A 1 119 ? 15.537 20.837 3.766 1.00 94.69 119 GLY A N 1
ATOM 963 C CA . GLY A 1 119 ? 15.359 19.979 4.929 1.00 94.69 119 GLY A CA 1
ATOM 964 C C . GLY A 1 119 ? 16.126 20.455 6.161 1.00 94.69 119 GLY A C 1
ATOM 965 O O . GLY A 1 119 ? 15.549 20.539 7.245 1.00 94.69 119 GLY A O 1
ATOM 966 N N . MET A 1 120 ? 17.394 20.832 5.999 1.00 94.00 120 MET A N 1
ATOM 967 C CA . MET A 1 120 ? 18.227 21.368 7.079 1.00 94.00 120 MET A CA 1
ATOM 968 C C . MET A 1 120 ? 17.711 22.731 7.564 1.00 94.00 120 MET A C 1
ATOM 970 O O . MET A 1 120 ? 17.572 22.949 8.769 1.00 94.00 120 MET A O 1
ATOM 974 N N . THR A 1 121 ? 17.346 23.635 6.648 1.00 94.12 121 THR A N 1
ATOM 975 C CA . THR A 1 121 ? 16.730 24.925 6.997 1.00 94.12 121 THR A CA 1
ATOM 976 C C . THR A 1 121 ? 15.393 24.728 7.705 1.00 94.12 121 THR A C 1
ATOM 978 O O . THR A 1 121 ? 15.134 25.372 8.723 1.00 94.12 121 THR A O 1
ATOM 981 N N . TRP A 1 122 ? 14.554 23.813 7.215 1.00 95.38 122 TRP A N 1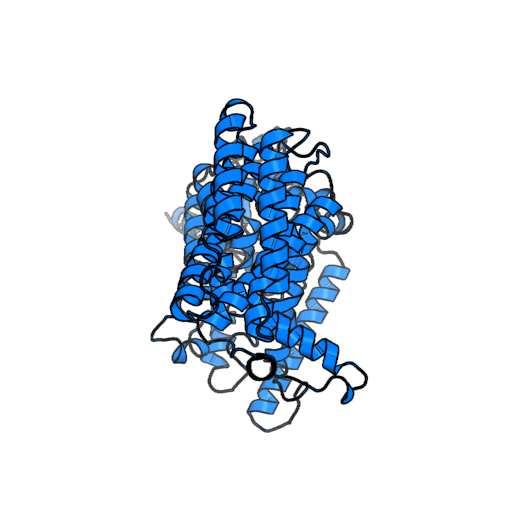
ATOM 982 C CA . TRP A 1 122 ? 13.287 23.468 7.854 1.00 95.38 122 TRP A CA 1
ATOM 983 C C . TRP A 1 122 ? 13.499 22.927 9.269 1.00 95.38 122 TRP A C 1
ATOM 985 O O . TRP A 1 122 ? 12.792 23.340 10.188 1.00 95.38 122 TRP A O 1
ATOM 995 N N . ALA A 1 123 ? 14.496 22.063 9.471 1.00 94.31 123 ALA A N 1
ATOM 996 C CA . ALA A 1 123 ? 14.811 21.493 10.775 1.00 94.31 123 ALA A CA 1
ATOM 997 C C . ALA A 1 123 ? 15.220 22.568 11.789 1.00 94.31 123 ALA A C 1
ATOM 999 O O . ALA A 1 123 ? 14.685 22.600 12.898 1.00 94.31 123 ALA A O 1
ATOM 1000 N N . ILE A 1 124 ? 16.112 23.483 11.395 1.00 93.75 124 ILE A N 1
ATOM 1001 C CA . ILE A 1 124 ? 16.539 24.615 12.230 1.00 93.75 124 ILE A CA 1
ATOM 1002 C C . ILE A 1 124 ? 15.345 25.529 12.535 1.00 93.75 124 ILE A C 1
ATOM 1004 O O . ILE A 1 124 ? 15.096 25.861 13.694 1.00 93.75 124 ILE A O 1
ATOM 1008 N N . TYR A 1 125 ? 14.556 25.883 11.517 1.00 94.44 125 TYR A N 1
ATOM 1009 C CA . TYR A 1 125 ? 13.373 26.728 11.679 1.00 94.44 125 TYR A CA 1
ATOM 1010 C C . TYR A 1 125 ? 12.362 26.117 12.657 1.00 94.44 125 TYR A C 1
ATOM 1012 O O . TYR A 1 125 ? 11.905 26.786 13.584 1.00 94.44 125 TYR A O 1
ATOM 1020 N N . ARG A 1 126 ? 12.046 24.826 12.502 1.00 94.12 126 ARG A N 1
ATOM 1021 C CA . ARG A 1 126 ? 11.115 24.112 13.384 1.00 94.12 126 ARG A CA 1
ATOM 1022 C C . ARG A 1 126 ? 11.677 23.884 14.777 1.00 94.12 126 ARG A C 1
ATOM 1024 O O . ARG A 1 126 ? 10.904 23.896 15.731 1.00 94.12 126 ARG A O 1
ATOM 1031 N N . ALA A 1 127 ? 12.990 23.733 14.923 1.00 92.44 127 ALA A N 1
ATOM 1032 C CA . ALA A 1 127 ? 13.617 23.677 16.234 1.00 92.44 127 ALA A CA 1
ATOM 1033 C C . ALA A 1 127 ? 13.421 24.985 17.022 1.00 92.44 127 ALA A C 1
ATOM 1035 O O . ALA A 1 127 ? 13.252 24.939 18.237 1.00 92.44 127 ALA A O 1
ATOM 1036 N N . ILE A 1 128 ? 13.412 26.139 16.348 1.00 91.56 128 ILE A N 1
ATOM 1037 C CA . ILE A 1 128 ? 13.274 27.458 16.985 1.00 91.56 128 ILE A CA 1
ATOM 1038 C C . ILE A 1 128 ? 11.799 27.832 17.198 1.00 91.56 128 ILE A C 1
ATOM 1040 O O . ILE A 1 128 ? 11.398 28.141 18.316 1.00 91.56 128 ILE A O 1
ATOM 1044 N N . GLU A 1 129 ? 10.982 27.785 16.143 1.00 91.44 129 GLU A N 1
ATOM 1045 C CA . GLU A 1 129 ? 9.581 28.244 16.176 1.00 91.44 129 GLU A CA 1
ATOM 1046 C C . GLU A 1 129 ? 8.601 27.196 16.724 1.00 91.44 129 GLU A C 1
ATOM 1048 O O . GLU A 1 129 ? 7.496 27.531 17.157 1.00 91.44 129 GLU A O 1
ATOM 1053 N N . GLY A 1 130 ? 8.972 25.915 16.694 1.00 88.81 130 GLY A N 1
ATOM 1054 C CA . GLY A 1 130 ? 8.083 24.807 17.026 1.00 88.81 130 GLY A CA 1
ATOM 1055 C C . GLY A 1 130 ? 7.228 24.315 15.842 1.00 88.81 130 GLY A C 1
ATOM 1056 O O . GLY A 1 130 ? 7.519 24.606 14.672 1.00 88.81 130 GLY A O 1
ATOM 1057 N N . PRO A 1 131 ? 6.183 23.503 16.115 1.00 89.00 131 PRO A N 1
ATOM 1058 C CA . PRO A 1 131 ? 5.376 22.864 15.077 1.00 89.00 131 PRO A CA 1
ATOM 1059 C C . PRO A 1 131 ? 4.590 23.884 14.241 1.00 89.00 131 PRO A C 1
ATOM 1061 O O . PRO A 1 131 ? 4.444 25.054 14.596 1.00 89.00 131 PRO A O 1
ATOM 1064 N N . SER A 1 132 ? 4.064 23.433 13.103 1.00 87.81 132 SER A N 1
ATOM 1065 C CA . SER A 1 132 ? 3.358 24.293 12.153 1.00 87.81 132 SER A CA 1
ATOM 1066 C C . SER A 1 132 ? 2.131 24.937 12.799 1.00 87.81 132 SER A C 1
ATOM 1068 O O . SER A 1 132 ? 1.351 24.288 13.499 1.00 87.81 132 SER A O 1
ATOM 1070 N N . LYS A 1 133 ? 1.950 26.242 12.555 1.00 86.12 133 LYS A N 1
ATOM 1071 C CA . LYS A 1 133 ? 0.808 27.013 13.079 1.00 86.12 133 LYS A CA 1
ATOM 1072 C C . LYS A 1 133 ? -0.511 26.525 12.478 1.00 86.12 133 LYS A C 1
ATOM 1074 O O . LYS A 1 133 ? -1.554 26.608 13.125 1.00 86.12 133 LYS A O 1
ATOM 1079 N N . ILE A 1 134 ? -0.460 25.983 11.259 1.00 84.25 134 ILE A N 1
ATOM 1080 C CA . ILE A 1 134 ? -1.610 25.373 10.599 1.00 84.25 134 ILE A CA 1
ATOM 1081 C C . ILE A 1 134 ? -1.824 23.994 11.214 1.00 84.25 134 ILE A C 1
ATOM 1083 O O . ILE A 1 134 ? -1.048 23.063 11.005 1.00 84.25 134 ILE A O 1
ATOM 1087 N N . ARG A 1 135 ? -2.900 23.859 11.984 1.00 76.25 135 ARG A N 1
ATOM 1088 C CA . ARG A 1 135 ? -3.264 22.593 12.613 1.00 76.25 135 ARG A CA 1
ATOM 1089 C C . ARG A 1 135 ? -4.370 21.900 11.834 1.00 76.25 135 ARG A C 1
ATOM 1091 O O . ARG A 1 135 ? -5.372 22.516 11.484 1.00 76.25 135 ARG A O 1
ATOM 1098 N N . GLY A 1 136 ? -4.210 20.598 11.621 1.00 80.75 136 GLY A N 1
ATOM 1099 C CA . GLY A 1 136 ? -5.172 19.766 10.902 1.00 80.75 136 GLY A CA 1
ATOM 1100 C C . GLY A 1 136 ? -5.328 18.395 11.549 1.00 80.75 136 GLY A C 1
ATOM 1101 O O . GLY A 1 136 ? -4.462 17.954 12.304 1.00 80.75 136 GLY A O 1
ATOM 1102 N N . ASN A 1 137 ? -6.438 17.720 11.257 1.00 88.19 137 ASN A N 1
ATOM 1103 C CA . ASN A 1 137 ? -6.659 16.323 11.628 1.00 88.19 137 ASN A CA 1
ATOM 1104 C C . ASN A 1 137 ? -7.006 15.536 10.355 1.00 88.19 137 ASN A C 1
ATOM 1106 O O . ASN A 1 137 ? -8.005 15.830 9.691 1.00 88.19 137 ASN A O 1
ATOM 1110 N N . TYR A 1 138 ? -6.196 14.525 10.038 1.00 90.94 138 TYR A N 1
ATOM 1111 C CA . TYR A 1 138 ? -6.306 13.724 8.811 1.00 90.94 138 TYR A CA 1
ATOM 1112 C C . TYR A 1 138 ? -7.562 12.822 8.762 1.00 90.94 138 TYR A C 1
ATOM 1114 O O . TYR A 1 138 ? -7.882 12.206 7.747 1.00 90.94 138 TYR A O 1
ATOM 1122 N N . LEU A 1 139 ? -8.344 12.717 9.833 1.00 91.44 139 LEU A N 1
ATOM 1123 C CA . LEU A 1 139 ? -9.664 12.075 9.788 1.00 91.44 139 LEU A CA 1
ATOM 1124 C C . LEU A 1 139 ? -10.772 13.076 9.423 1.00 91.44 139 LEU A C 1
ATOM 1126 O O . LEU A 1 139 ? -11.853 12.702 8.950 1.00 91.44 139 LEU A O 1
ATOM 1130 N N . ARG A 1 140 ? -10.516 14.373 9.621 1.00 88.25 140 ARG A N 1
ATOM 1131 C CA . ARG A 1 140 ? -11.494 15.454 9.449 1.00 88.25 140 ARG A CA 1
ATOM 1132 C C . ARG A 1 140 ? -11.383 16.194 8.130 1.00 88.25 140 ARG A C 1
ATOM 1134 O O . ARG A 1 140 ? -12.411 16.695 7.683 1.00 88.25 140 ARG A O 1
ATOM 1141 N N . ASP A 1 141 ? -10.253 16.145 7.445 1.00 90.31 141 ASP A N 1
ATOM 1142 C CA . ASP A 1 141 ? -10.101 16.789 6.143 1.00 90.31 141 ASP A CA 1
ATOM 1143 C C . ASP A 1 141 ? -9.697 15.792 5.059 1.00 90.31 141 ASP A C 1
ATOM 1145 O O . ASP A 1 141 ? -8.671 15.132 5.153 1.00 90.31 141 ASP A O 1
ATOM 1149 N N . THR A 1 142 ? -10.535 15.679 4.033 1.00 92.44 142 THR A N 1
ATOM 1150 C CA . THR A 1 142 ? -10.340 14.733 2.933 1.00 92.44 142 THR A CA 1
ATOM 1151 C C . THR A 1 142 ? -9.138 15.102 2.061 1.00 92.44 142 THR A C 1
ATOM 1153 O O . THR A 1 142 ? -8.423 14.208 1.616 1.00 92.44 142 THR A O 1
ATOM 1156 N N . TRP A 1 143 ? -8.909 16.395 1.821 1.00 91.38 143 TRP A N 1
ATOM 1157 C CA . TRP A 1 143 ? -7.867 16.868 0.911 1.00 91.38 143 TRP A CA 1
ATOM 1158 C C . TRP A 1 143 ? -6.490 16.790 1.549 1.00 91.38 143 TRP A C 1
ATOM 1160 O O . TRP A 1 143 ? -5.563 16.313 0.900 1.00 91.38 143 TRP A O 1
ATOM 1170 N N . TRP A 1 144 ? -6.363 17.156 2.828 1.00 90.44 144 TRP A N 1
ATOM 1171 C CA . TRP A 1 144 ? -5.089 17.006 3.540 1.00 90.44 144 TRP A CA 1
ATOM 1172 C C . TRP A 1 144 ? -4.653 15.548 3.620 1.00 90.44 144 TRP A C 1
ATOM 1174 O O . TRP A 1 144 ? -3.489 15.237 3.398 1.00 90.44 144 TRP A O 1
ATOM 1184 N N . THR A 1 145 ? -5.591 14.636 3.863 1.00 93.62 145 THR A N 1
ATOM 1185 C CA . THR A 1 145 ? -5.293 13.200 3.914 1.00 93.62 145 THR A CA 1
ATOM 1186 C C . THR A 1 145 ? -4.950 12.638 2.551 1.00 93.62 145 THR A C 1
ATOM 1188 O O . THR A 1 145 ? -4.042 11.822 2.451 1.00 93.62 145 THR A O 1
ATOM 1191 N N . PHE A 1 146 ? -5.642 13.081 1.499 1.00 95.88 146 PHE A N 1
ATOM 1192 C CA . PHE A 1 146 ? -5.301 12.689 0.138 1.00 95.88 146 PHE A CA 1
ATOM 1193 C C . PHE A 1 146 ? -3.903 13.174 -0.238 1.00 95.88 146 PHE A C 1
ATOM 1195 O O . PHE A 1 146 ? -3.105 12.374 -0.711 1.00 95.88 146 PHE A O 1
ATOM 1202 N N . ALA A 1 147 ? -3.587 14.445 0.024 1.00 94.75 147 ALA A N 1
ATOM 1203 C CA . ALA A 1 147 ? -2.265 15.004 -0.228 1.00 94.75 147 ALA A CA 1
ATOM 1204 C C . ALA A 1 147 ? -1.186 14.228 0.535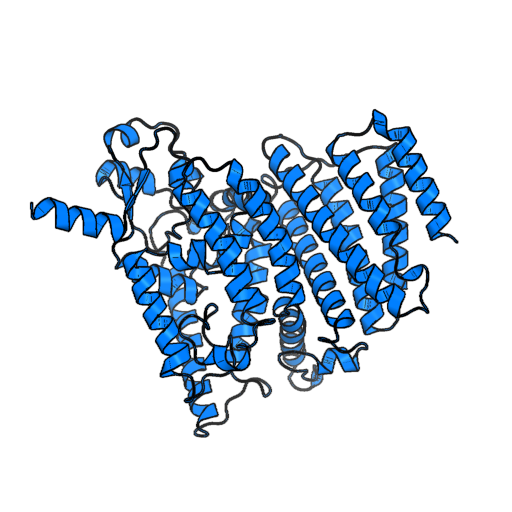 1.00 94.75 147 ALA A C 1
ATOM 1206 O O . ALA A 1 147 ? -0.179 13.853 -0.050 1.00 94.75 147 ALA A O 1
ATOM 1207 N N . PHE A 1 148 ? -1.432 13.916 1.807 1.00 94.06 148 PHE A N 1
ATOM 1208 C CA . PHE A 1 148 ? -0.488 13.190 2.647 1.00 94.06 148 PHE A CA 1
ATOM 1209 C C . PHE A 1 148 ? -0.226 11.759 2.153 1.00 94.06 148 PHE A C 1
ATOM 1211 O O . PHE A 1 148 ? 0.928 11.395 1.966 1.00 94.06 148 PHE A O 1
ATOM 1218 N N . ILE A 1 149 ? -1.271 10.973 1.859 1.00 95.56 149 ILE A N 1
ATOM 1219 C CA . ILE A 1 149 ? -1.109 9.606 1.327 1.00 95.56 149 ILE A CA 1
ATOM 1220 C C . ILE A 1 149 ? -0.484 9.637 -0.074 1.00 95.56 149 ILE A C 1
ATOM 1222 O O . ILE A 1 149 ? 0.375 8.817 -0.375 1.00 95.56 149 ILE A O 1
ATOM 1226 N N . SER A 1 150 ? -0.889 10.587 -0.927 1.00 96.81 150 SER A N 1
ATOM 1227 C CA . SER A 1 150 ? -0.319 10.740 -2.275 1.00 96.81 150 SER A CA 1
ATOM 1228 C C . SER A 1 150 ? 1.170 11.034 -2.205 1.00 96.81 150 SER A C 1
ATOM 1230 O O . SER A 1 150 ? 1.952 10.448 -2.941 1.00 96.81 150 SER A O 1
ATOM 1232 N N . LEU A 1 151 ? 1.560 11.932 -1.304 1.00 96.44 151 LEU A N 1
ATOM 1233 C CA . LEU A 1 151 ? 2.942 12.337 -1.132 1.00 96.44 151 LEU A CA 1
ATOM 1234 C C . LEU A 1 151 ? 3.797 11.195 -0.584 1.00 96.44 151 LEU A C 1
ATOM 1236 O O . LEU A 1 151 ? 4.861 10.938 -1.136 1.00 96.44 151 LEU A O 1
ATOM 1240 N N . THR A 1 152 ? 3.314 10.462 0.428 1.00 95.62 152 THR A N 1
ATOM 1241 C CA . THR A 1 152 ? 4.007 9.251 0.890 1.00 95.62 152 THR A CA 1
ATOM 1242 C C . THR A 1 152 ? 4.148 8.237 -0.234 1.00 95.62 152 THR A C 1
ATOM 1244 O O . THR A 1 152 ? 5.242 7.739 -0.453 1.00 95.62 152 THR A O 1
ATOM 1247 N N . PHE A 1 153 ? 3.094 7.995 -1.011 1.00 96.56 153 PHE A N 1
ATOM 1248 C CA . PHE A 1 153 ? 3.174 7.060 -2.125 1.00 96.56 153 PHE A CA 1
ATOM 1249 C C . PHE A 1 153 ? 4.188 7.497 -3.194 1.00 96.56 153 PHE A C 1
ATOM 1251 O O . PHE A 1 153 ? 4.938 6.671 -3.698 1.00 96.56 153 PHE A O 1
ATOM 1258 N N . VAL A 1 154 ? 4.236 8.785 -3.552 1.00 97.38 154 VAL A N 1
ATOM 1259 C CA . VAL A 1 154 ? 5.215 9.301 -4.525 1.00 97.38 154 VAL A CA 1
ATOM 1260 C C . VAL A 1 154 ? 6.642 9.183 -3.982 1.00 97.38 154 VAL A C 1
ATOM 1262 O O . VAL A 1 154 ? 7.538 8.779 -4.719 1.00 97.38 154 VAL A O 1
ATOM 1265 N N . MET A 1 155 ? 6.854 9.480 -2.698 1.00 97.25 155 MET A N 1
ATOM 1266 C CA . MET A 1 155 ? 8.137 9.251 -2.029 1.00 97.25 155 MET A CA 1
ATOM 1267 C C . MET A 1 155 ? 8.537 7.774 -2.083 1.00 97.25 155 MET A C 1
ATOM 1269 O O . MET A 1 155 ? 9.655 7.468 -2.482 1.00 97.25 155 MET A O 1
ATOM 1273 N N . GLU A 1 156 ? 7.632 6.865 -1.712 1.00 96.50 156 GLU A N 1
ATOM 1274 C CA . GLU A 1 156 ? 7.852 5.418 -1.769 1.00 96.50 156 GLU A CA 1
ATOM 1275 C C . GLU A 1 156 ? 8.139 4.952 -3.198 1.00 96.50 156 GLU A C 1
ATOM 1277 O O . GLU A 1 156 ? 9.030 4.139 -3.416 1.00 96.50 156 GLU A O 1
ATOM 1282 N N . TRP A 1 157 ? 7.439 5.493 -4.194 1.00 97.44 157 TRP A N 1
ATOM 1283 C CA . TRP A 1 157 ? 7.690 5.178 -5.595 1.00 97.44 157 TRP A CA 1
ATOM 1284 C C . TRP A 1 157 ? 9.125 5.548 -5.989 1.00 97.44 157 TRP A C 1
ATOM 1286 O O . TRP A 1 157 ? 9.863 4.698 -6.480 1.00 97.44 157 TRP A O 1
ATOM 1296 N N . PHE A 1 158 ? 9.574 6.771 -5.688 1.00 97.94 158 PHE A N 1
ATOM 1297 C CA . PHE A 1 158 ? 10.964 7.155 -5.948 1.00 97.94 158 PHE A CA 1
ATOM 1298 C C . PHE A 1 158 ? 11.958 6.298 -5.167 1.00 97.94 158 PHE A C 1
ATOM 1300 O O . PHE A 1 158 ? 12.950 5.851 -5.731 1.00 97.94 158 PHE A O 1
ATOM 1307 N N . MET A 1 159 ? 11.671 6.019 -3.898 1.00 97.31 159 MET A N 1
ATOM 1308 C CA . MET A 1 159 ? 12.513 5.194 -3.038 1.00 97.31 159 MET A CA 1
ATOM 1309 C C . MET A 1 159 ? 12.660 3.761 -3.563 1.00 97.31 159 MET A C 1
ATOM 1311 O O . MET A 1 159 ? 13.772 3.249 -3.627 1.00 97.31 159 MET A O 1
ATOM 1315 N N . GLY A 1 160 ? 11.569 3.135 -4.013 1.00 97.06 160 GLY A N 1
ATOM 1316 C CA . GLY A 1 160 ? 11.603 1.824 -4.663 1.00 97.06 160 GLY A CA 1
ATOM 1317 C C . GLY A 1 160 ? 12.434 1.841 -5.945 1.00 97.06 160 GLY A C 1
ATOM 1318 O O . GLY A 1 160 ? 13.315 1.002 -6.108 1.00 97.06 160 GLY A O 1
ATOM 1319 N N . GLY A 1 161 ? 12.229 2.847 -6.802 1.00 97.00 161 GLY A N 1
ATOM 1320 C CA . GLY A 1 161 ? 12.989 2.993 -8.045 1.00 97.00 161 GLY A CA 1
ATOM 1321 C C . GLY A 1 161 ? 14.485 3.236 -7.819 1.00 97.00 161 GLY A C 1
ATOM 1322 O O . GLY A 1 161 ? 15.316 2.697 -8.543 1.00 97.00 161 GLY A O 1
ATOM 1323 N N . VAL A 1 162 ? 14.847 4.001 -6.788 1.00 97.31 162 VAL A N 1
ATOM 1324 C CA . VAL A 1 162 ? 16.243 4.215 -6.378 1.00 97.31 162 VAL A CA 1
ATOM 1325 C C . VAL A 1 162 ? 16.898 2.902 -5.944 1.00 97.31 162 VAL A C 1
ATOM 1327 O O . VAL A 1 162 ? 17.997 2.588 -6.399 1.00 97.31 162 VAL A O 1
ATOM 1330 N N . LEU A 1 163 ? 16.219 2.093 -5.126 1.00 97.12 163 LEU A N 1
ATOM 1331 C CA . LEU A 1 163 ? 16.725 0.771 -4.744 1.00 97.12 163 LEU A CA 1
ATOM 1332 C C . LEU A 1 163 ? 16.850 -0.175 -5.949 1.00 97.12 163 LEU A C 1
ATOM 1334 O O . LEU A 1 163 ? 17.804 -0.953 -6.031 1.00 97.12 163 LEU A O 1
ATOM 1338 N N . ASP A 1 164 ? 15.934 -0.092 -6.913 1.00 96.88 164 ASP A N 1
ATOM 1339 C CA . ASP A 1 164 ? 16.024 -0.860 -8.156 1.00 96.88 164 ASP A CA 1
ATOM 1340 C C . ASP A 1 164 ? 17.249 -0.469 -8.998 1.00 96.88 164 ASP A C 1
ATOM 1342 O O . ASP A 1 164 ? 17.892 -1.351 -9.572 1.00 96.88 164 ASP A O 1
ATOM 1346 N N . PHE A 1 165 ? 17.627 0.814 -9.035 1.00 96.44 165 PHE A N 1
ATOM 1347 C CA . PHE A 1 165 ? 18.878 1.248 -9.668 1.00 96.44 165 PHE A CA 1
ATOM 1348 C C . PHE A 1 165 ? 20.109 0.714 -8.933 1.00 96.44 165 PHE A C 1
ATOM 1350 O O . PHE A 1 165 ? 20.999 0.138 -9.558 1.00 96.44 165 PHE A O 1
ATOM 1357 N N . VAL A 1 166 ? 20.152 0.863 -7.605 1.00 95.25 166 VAL A N 1
ATOM 1358 C CA . VAL A 1 166 ? 21.288 0.419 -6.774 1.00 95.25 166 VAL A CA 1
ATOM 1359 C C . VAL A 1 166 ? 21.523 -1.088 -6.888 1.00 95.25 166 VAL A C 1
ATOM 1361 O O . VAL A 1 166 ? 22.659 -1.554 -6.845 1.00 95.25 166 VAL A O 1
ATOM 1364 N N . THR A 1 167 ? 20.455 -1.865 -7.053 1.00 93.69 167 THR A N 1
ATOM 1365 C CA . THR A 1 167 ? 20.537 -3.326 -7.194 1.00 93.69 167 THR A CA 1
ATOM 1366 C C . THR A 1 167 ? 20.679 -3.814 -8.632 1.00 93.69 167 THR A C 1
ATOM 1368 O O . THR A 1 167 ? 20.822 -5.017 -8.851 1.00 93.69 167 THR A O 1
ATOM 1371 N N . GLY A 1 168 ? 20.661 -2.905 -9.609 1.00 92.50 168 GLY A N 1
ATOM 1372 C CA . GLY A 1 168 ? 20.789 -3.225 -11.029 1.00 92.50 168 GLY A CA 1
ATOM 1373 C C . GLY A 1 168 ? 19.544 -3.859 -11.658 1.00 92.50 168 GLY A C 1
ATOM 1374 O O . GLY A 1 168 ? 19.628 -4.347 -12.785 1.00 92.50 168 GLY A O 1
ATOM 1375 N N . VAL A 1 169 ? 18.398 -3.850 -10.963 1.00 92.38 169 VAL A N 1
ATOM 1376 C CA . VAL A 1 169 ? 17.093 -4.232 -11.538 1.00 92.38 169 VAL A CA 1
ATOM 1377 C C . VAL A 1 169 ? 16.717 -3.254 -12.649 1.00 92.38 169 VAL A C 1
ATOM 1379 O O . VAL A 1 169 ? 16.261 -3.669 -13.712 1.00 92.38 169 VAL A O 1
ATOM 1382 N N . ILE A 1 170 ? 16.960 -1.964 -12.417 1.00 95.56 170 ILE A N 1
ATOM 1383 C CA . ILE A 1 170 ? 16.846 -0.913 -13.424 1.00 95.56 170 ILE A CA 1
ATOM 1384 C C . ILE A 1 170 ? 18.254 -0.429 -13.766 1.00 95.56 170 ILE A C 1
ATOM 1386 O O . ILE A 1 170 ? 19.047 -0.095 -12.888 1.00 95.56 170 ILE A O 1
ATOM 1390 N N . GLN A 1 171 ? 18.573 -0.377 -15.057 1.00 94.56 171 GLN A N 1
ATOM 1391 C CA . GLN A 1 171 ? 19.868 0.119 -15.520 1.00 94.56 171 GLN A CA 1
ATOM 1392 C C . GLN A 1 171 ? 19.928 1.657 -15.446 1.00 94.56 171 GLN A C 1
ATOM 1394 O O . GLN A 1 171 ? 18.999 2.301 -15.940 1.00 94.56 171 GLN A O 1
ATOM 1399 N N . PRO A 1 172 ? 20.993 2.264 -14.881 1.00 94.31 172 PRO A N 1
ATOM 1400 C CA . PRO A 1 172 ? 21.151 3.719 -14.816 1.00 94.31 172 PRO A CA 1
ATOM 1401 C C . PRO A 1 172 ? 21.139 4.416 -16.185 1.00 94.31 172 PRO A C 1
ATOM 1403 O O . PRO A 1 172 ? 21.454 3.824 -17.221 1.00 94.31 172 PRO A O 1
ATOM 1406 N N . GLY A 1 173 ? 20.828 5.712 -16.176 1.00 96.06 173 GLY A N 1
ATOM 1407 C CA . GLY A 1 173 ? 20.694 6.539 -17.372 1.00 96.06 173 GLY A CA 1
ATOM 1408 C C . GLY A 1 173 ? 19.326 6.408 -18.048 1.00 96.06 173 GLY A C 1
ATOM 1409 O O . GLY A 1 173 ? 18.630 5.407 -17.903 1.00 96.06 173 GLY A O 1
ATOM 1410 N N . VAL A 1 174 ? 18.936 7.415 -18.838 1.00 94.81 174 VAL A N 1
ATOM 1411 C CA . VAL A 1 174 ? 17.643 7.426 -19.553 1.00 94.81 174 VAL A CA 1
ATOM 1412 C C . VAL A 1 174 ? 17.469 6.187 -20.436 1.00 94.81 174 VAL A C 1
ATOM 1414 O O . VAL A 1 174 ? 16.425 5.546 -20.398 1.00 94.81 174 VAL A O 1
ATOM 1417 N N . SER A 1 175 ? 18.486 5.819 -21.220 1.00 94.19 175 SER A N 1
ATOM 1418 C CA . SER A 1 175 ? 18.424 4.638 -22.092 1.00 94.19 175 SER A CA 1
ATOM 1419 C C . SER A 1 175 ? 18.310 3.336 -21.295 1.00 94.19 175 SER A C 1
ATOM 1421 O O . SER A 1 175 ? 17.504 2.477 -21.653 1.00 94.19 175 SER A O 1
ATOM 1423 N N . GLY A 1 176 ? 19.065 3.215 -20.200 1.00 93.81 176 GLY A N 1
ATOM 1424 C CA . GLY A 1 176 ? 18.995 2.083 -19.281 1.00 93.81 176 GLY A CA 1
ATOM 1425 C C . GLY A 1 176 ? 17.605 1.944 -18.666 1.00 93.81 176 GLY A C 1
ATOM 1426 O O . GLY A 1 176 ? 16.994 0.875 -18.760 1.00 93.81 176 GLY A O 1
ATOM 1427 N N . PHE A 1 177 ? 17.052 3.045 -18.156 1.00 95.31 177 PHE A N 1
ATOM 1428 C CA . PHE A 1 177 ? 15.709 3.101 -17.588 1.00 95.31 177 PHE A CA 1
ATOM 1429 C C . PHE A 1 177 ? 14.646 2.657 -18.598 1.00 95.31 177 PHE A C 1
ATOM 1431 O O . PHE A 1 177 ? 13.869 1.750 -18.310 1.00 95.31 177 PHE A O 1
ATOM 1438 N N . LEU A 1 178 ? 14.659 3.226 -19.811 1.00 94.69 178 LEU A N 1
ATOM 1439 C CA . LEU A 1 178 ? 13.706 2.877 -20.870 1.00 94.69 178 LEU A CA 1
ATOM 1440 C C . LEU A 1 178 ? 13.809 1.405 -21.297 1.00 94.69 178 LEU A C 1
ATOM 1442 O O . LEU A 1 178 ? 12.791 0.777 -21.578 1.00 94.69 178 LEU A O 1
ATOM 1446 N N . SER A 1 179 ? 15.020 0.839 -21.314 1.00 93.81 179 SER A N 1
ATOM 1447 C CA . SER A 1 179 ? 15.233 -0.580 -21.630 1.00 93.81 179 SER A CA 1
ATOM 1448 C C . SER A 1 179 ? 14.796 -1.538 -20.515 1.00 93.81 179 SER A C 1
ATOM 1450 O O . SER A 1 179 ? 14.545 -2.709 -20.785 1.00 93.81 179 SER A O 1
ATOM 1452 N N . SER A 1 180 ? 14.675 -1.039 -19.281 1.00 94.75 180 SER A N 1
ATOM 1453 C CA . SER A 1 180 ? 14.303 -1.826 -18.095 1.00 94.75 180 SER A CA 1
ATOM 1454 C C . SER A 1 180 ? 12.790 -1.839 -17.835 1.00 94.75 180 SER A C 1
ATOM 1456 O O . SER A 1 180 ? 12.328 -2.451 -16.874 1.00 94.75 180 SER A O 1
ATOM 1458 N N . LEU A 1 181 ? 12.002 -1.147 -18.663 1.00 94.62 181 LEU A N 1
ATOM 1459 C CA . LEU A 1 181 ? 10.561 -1.032 -18.481 1.00 94.62 181 LEU A CA 1
ATOM 1460 C C . LEU A 1 181 ? 9.844 -2.380 -18.663 1.00 94.62 181 LEU A C 1
ATOM 1462 O O . LEU A 1 181 ? 9.958 -3.030 -19.699 1.00 94.62 181 LEU A O 1
ATOM 1466 N N . SER A 1 182 ? 9.031 -2.758 -17.677 1.00 90.38 182 SER A N 1
ATOM 1467 C CA . SER A 1 182 ? 8.314 -4.043 -17.606 1.00 90.38 182 SER A CA 1
ATOM 1468 C C . SER A 1 182 ? 7.344 -4.308 -18.764 1.00 90.38 182 SER A C 1
ATOM 1470 O O . SER A 1 182 ? 7.156 -5.461 -19.146 1.00 90.38 182 SER A O 1
ATOM 1472 N N . LEU A 1 183 ? 6.732 -3.265 -19.338 1.00 92.31 183 LEU A N 1
ATOM 1473 C CA . LEU A 1 183 ? 5.892 -3.368 -20.540 1.00 92.31 183 LEU A CA 1
ATOM 1474 C C . LEU A 1 183 ? 6.634 -2.897 -21.805 1.00 92.31 183 LEU A C 1
ATOM 1476 O O . LEU A 1 183 ? 6.045 -2.841 -22.879 1.00 92.31 183 LEU A O 1
ATOM 1480 N N . GLY A 1 184 ? 7.918 -2.551 -21.695 1.00 91.56 184 GLY A N 1
ATOM 1481 C CA . GLY A 1 184 ? 8.690 -1.904 -22.751 1.00 91.56 184 GLY A CA 1
ATOM 1482 C C . GLY A 1 184 ? 8.401 -0.406 -22.888 1.00 91.56 184 GLY A C 1
ATOM 1483 O O . GLY A 1 184 ? 7.637 0.178 -22.114 1.00 91.56 184 GLY A O 1
ATOM 1484 N N . PHE A 1 185 ? 9.050 0.203 -23.881 1.00 91.56 185 PHE A N 1
ATOM 1485 C CA . PHE A 1 185 ? 8.917 1.611 -24.255 1.00 91.56 185 PHE A CA 1
ATOM 1486 C C . PHE A 1 185 ? 8.380 1.729 -25.680 1.00 91.56 185 PHE A C 1
ATOM 1488 O O . PHE A 1 185 ? 8.850 1.040 -26.590 1.00 91.56 185 PHE A O 1
ATOM 1495 N N . VAL A 1 186 ? 7.427 2.631 -25.888 1.00 89.88 186 VAL A N 1
ATOM 1496 C CA . VAL A 1 186 ? 6.778 2.856 -27.175 1.00 89.88 186 VAL A CA 1
ATOM 1497 C C . VAL A 1 186 ? 6.796 4.342 -27.486 1.00 89.88 186 VAL A C 1
ATOM 1499 O O . VAL A 1 186 ? 6.108 5.116 -26.839 1.00 89.88 186 VAL A O 1
ATOM 1502 N N . SER A 1 187 ? 7.513 4.736 -28.545 1.00 85.31 187 SER A N 1
ATOM 1503 C CA . SER A 1 187 ? 7.654 6.150 -28.917 1.00 85.31 187 SER A CA 1
ATOM 1504 C C . SER A 1 187 ? 6.315 6.919 -28.849 1.00 85.31 187 SER A C 1
ATOM 1506 O O . SER A 1 187 ? 5.376 6.564 -29.575 1.00 85.31 187 SER A O 1
ATOM 1508 N N . PRO A 1 188 ? 6.227 8.005 -28.052 1.00 80.88 188 PRO A N 1
ATOM 1509 C CA . PRO A 1 188 ? 5.020 8.822 -27.898 1.00 80.88 188 PRO A CA 1
ATOM 1510 C C . PRO A 1 188 ? 4.384 9.289 -29.212 1.00 80.88 188 PRO A C 1
ATOM 1512 O O . PRO A 1 188 ? 3.161 9.415 -29.317 1.00 80.88 188 PRO A O 1
ATOM 1515 N N . SER A 1 189 ? 5.213 9.528 -30.230 1.00 79.38 189 SER A N 1
ATOM 1516 C CA . SER A 1 189 ? 4.792 10.017 -31.544 1.00 79.38 189 SER A CA 1
ATOM 1517 C C . SER A 1 189 ? 4.208 8.935 -32.454 1.00 79.38 189 SER A C 1
ATOM 1519 O O . SER A 1 189 ? 3.512 9.269 -33.409 1.00 79.38 189 SER A O 1
ATOM 1521 N N . ALA A 1 190 ? 4.442 7.650 -32.171 1.00 77.81 190 ALA A N 1
ATOM 1522 C CA . ALA A 1 190 ? 4.067 6.559 -33.070 1.00 77.81 190 ALA A CA 1
ATOM 1523 C C . ALA A 1 190 ? 2.562 6.221 -33.045 1.00 77.81 190 ALA A C 1
ATOM 1525 O O . ALA A 1 190 ? 2.065 5.602 -33.981 1.00 77.81 190 ALA A O 1
ATOM 1526 N N . TYR A 1 191 ? 1.824 6.642 -32.005 1.00 79.19 191 TYR A N 1
ATOM 1527 C CA . TYR A 1 191 ? 0.436 6.210 -31.775 1.00 79.19 191 TYR A CA 1
ATOM 1528 C C . TYR A 1 191 ? -0.490 7.328 -31.278 1.00 79.19 191 TYR A C 1
ATOM 1530 O O . TYR A 1 191 ? -1.218 7.143 -30.305 1.00 79.19 191 TYR A O 1
ATOM 1538 N N . PHE A 1 192 ? -0.466 8.504 -31.916 1.00 79.81 192 PHE A N 1
ATOM 1539 C CA . PHE A 1 192 ? -1.380 9.620 -31.600 1.00 79.81 192 PHE A CA 1
ATOM 1540 C C . PHE A 1 192 ? -1.432 9.981 -30.095 1.00 79.81 192 PHE A C 1
ATOM 1542 O O . PHE A 1 192 ? -2.493 10.289 -29.556 1.00 79.81 192 PHE A O 1
ATOM 1549 N N . GLY A 1 193 ? -0.296 9.898 -29.390 1.00 79.31 193 GLY A N 1
ATOM 1550 C CA . GLY A 1 193 ? -0.197 10.171 -27.949 1.00 79.31 193 GLY A CA 1
ATOM 1551 C C . GLY A 1 193 ? -0.595 9.014 -27.019 1.00 79.31 193 GLY A C 1
ATOM 1552 O O . GLY A 1 193 ? -0.331 9.090 -25.821 1.00 79.31 193 GLY A O 1
ATOM 1553 N N . LEU A 1 194 ? -1.148 7.907 -27.535 1.00 84.44 194 LEU A N 1
ATOM 1554 C CA . LEU A 1 194 ? -1.408 6.699 -26.734 1.00 84.44 194 LEU A CA 1
ATOM 1555 C C . LEU A 1 194 ? -0.113 6.054 -26.220 1.00 84.44 194 LEU A C 1
ATOM 1557 O O . LEU A 1 194 ? -0.128 5.454 -25.147 1.00 84.44 194 LEU A O 1
ATOM 1561 N N . GLY A 1 195 ? 1.001 6.234 -26.942 1.00 86.31 195 GLY A N 1
ATOM 1562 C CA . GLY A 1 195 ? 2.332 5.806 -26.500 1.00 86.31 195 GLY A CA 1
ATOM 1563 C C . GLY A 1 195 ? 2.717 6.423 -25.153 1.00 86.31 195 GLY A C 1
ATOM 1564 O O . GLY A 1 195 ? 3.137 5.707 -24.258 1.00 86.31 195 GLY A O 1
ATOM 1565 N N . THR A 1 196 ? 2.429 7.711 -24.930 1.00 88.38 196 THR A N 1
ATOM 1566 C CA . THR A 1 196 ? 2.716 8.378 -23.646 1.00 88.38 196 THR A CA 1
ATOM 1567 C C . THR A 1 196 ? 1.954 7.760 -22.476 1.00 88.38 196 THR A C 1
ATOM 1569 O O . THR A 1 196 ? 2.510 7.602 -21.392 1.00 88.38 196 THR A O 1
ATOM 1572 N N . LEU A 1 197 ? 0.679 7.410 -22.674 1.00 90.00 197 LEU A N 1
ATOM 1573 C CA . LEU A 1 197 ? -0.113 6.753 -21.631 1.00 90.00 197 LEU A CA 1
ATOM 1574 C C . LEU A 1 197 ? 0.409 5.342 -21.352 1.00 90.00 197 LEU A C 1
ATOM 1576 O O . LEU A 1 197 ? 0.482 4.939 -20.194 1.00 90.00 197 LEU A O 1
ATOM 1580 N N . PHE A 1 198 ? 0.788 4.610 -22.399 1.00 92.75 198 PHE A N 1
ATOM 1581 C CA . PHE A 1 198 ? 1.391 3.290 -22.267 1.00 92.75 198 PHE A CA 1
ATOM 1582 C C . PHE A 1 198 ? 2.725 3.349 -21.516 1.00 92.75 198 PHE A C 1
ATOM 1584 O O . PHE A 1 198 ? 2.901 2.624 -20.541 1.00 92.75 198 PHE A O 1
ATOM 1591 N N . ASP A 1 199 ? 3.620 4.258 -21.903 1.00 92.75 199 ASP A N 1
ATOM 1592 C CA . ASP A 1 199 ? 4.920 4.454 -21.263 1.00 92.75 199 ASP A CA 1
ATOM 1593 C C . ASP A 1 199 ? 4.774 4.888 -19.807 1.00 92.75 199 ASP A C 1
ATOM 1595 O O . ASP A 1 199 ? 5.526 4.432 -18.950 1.00 92.75 199 ASP A O 1
ATOM 1599 N N . PHE A 1 200 ? 3.775 5.721 -19.496 1.00 93.12 200 PHE A N 1
ATOM 1600 C CA . PHE A 1 200 ? 3.464 6.082 -18.117 1.00 93.12 200 PHE A CA 1
ATOM 1601 C C . PHE A 1 200 ? 3.046 4.855 -17.298 1.00 93.12 200 PHE A C 1
ATOM 1603 O O . PHE A 1 200 ? 3.588 4.632 -16.217 1.00 93.12 200 PHE A O 1
ATOM 1610 N N . VAL A 1 201 ? 2.125 4.031 -17.816 1.00 94.75 201 VAL A N 1
ATOM 1611 C CA . VAL A 1 201 ? 1.725 2.774 -17.157 1.00 94.75 201 VAL A CA 1
ATOM 1612 C C . VAL A 1 201 ? 2.933 1.853 -17.004 1.00 94.75 201 VAL A C 1
ATOM 1614 O O . VAL A 1 201 ? 3.094 1.248 -15.948 1.00 94.75 201 VAL A O 1
ATOM 1617 N N . SER A 1 202 ? 3.790 1.771 -18.020 1.00 95.56 202 SER A N 1
ATOM 1618 C CA . SER A 1 202 ? 4.998 0.948 -18.034 1.00 95.56 202 SER A CA 1
ATOM 1619 C C . SER A 1 202 ? 5.997 1.395 -16.966 1.00 95.56 202 SER A C 1
ATOM 1621 O O . SER A 1 202 ? 6.363 0.599 -16.103 1.00 95.56 202 SER A O 1
ATOM 1623 N N . ALA A 1 203 ? 6.367 2.677 -16.934 1.00 95.50 203 ALA A N 1
ATOM 1624 C CA . ALA A 1 203 ? 7.258 3.254 -15.928 1.00 95.50 203 ALA A CA 1
ATOM 1625 C C . ALA A 1 203 ? 6.700 3.090 -14.513 1.00 95.50 203 ALA A C 1
ATOM 1627 O O . ALA A 1 203 ? 7.392 2.593 -13.625 1.00 95.50 203 ALA A O 1
ATOM 1628 N N . PHE A 1 204 ? 5.425 3.434 -14.318 1.00 96.06 204 PHE A N 1
ATOM 1629 C CA . PHE A 1 204 ? 4.771 3.315 -13.022 1.00 96.06 204 PHE A CA 1
ATOM 1630 C C . PHE A 1 204 ? 4.760 1.863 -12.534 1.00 96.06 204 PHE A C 1
ATOM 1632 O O . PHE A 1 204 ? 5.178 1.600 -11.409 1.00 96.06 204 PHE A O 1
ATOM 1639 N N . SER A 1 205 ? 4.341 0.933 -13.400 1.00 94.75 205 SER A N 1
ATOM 1640 C CA . SER A 1 205 ? 4.199 -0.493 -13.080 1.00 94.75 205 SER A CA 1
ATOM 1641 C C . SER A 1 205 ? 5.528 -1.213 -12.896 1.00 94.75 205 SER A C 1
ATOM 1643 O O . SER A 1 205 ? 5.568 -2.222 -12.198 1.00 94.75 205 SER A O 1
ATOM 1645 N N . THR A 1 206 ? 6.596 -0.720 -13.525 1.00 95.62 206 THR A N 1
ATOM 1646 C CA . THR A 1 206 ? 7.947 -1.278 -13.375 1.00 95.62 206 THR A CA 1
ATOM 1647 C C . THR A 1 206 ? 8.425 -1.110 -11.945 1.00 95.62 206 THR A C 1
ATOM 1649 O O . THR A 1 206 ? 8.872 -2.076 -11.340 1.00 95.62 206 THR A O 1
ATOM 1652 N N . VAL A 1 207 ? 8.253 0.088 -11.387 1.00 96.62 207 VAL A N 1
ATOM 1653 C CA . VAL A 1 207 ? 8.651 0.383 -10.010 1.00 96.62 207 VAL A CA 1
ATOM 1654 C C . VAL A 1 207 ? 7.672 -0.230 -9.011 1.00 96.62 207 VAL A C 1
ATOM 1656 O O . VAL A 1 207 ? 8.092 -0.911 -8.089 1.00 96.62 207 VAL A O 1
ATOM 1659 N N . THR A 1 208 ? 6.356 -0.065 -9.179 1.00 95.00 208 THR A N 1
ATOM 1660 C CA . THR A 1 208 ? 5.398 -0.613 -8.196 1.00 95.00 208 THR A CA 1
ATOM 1661 C C . THR A 1 208 ? 5.322 -2.139 -8.194 1.00 95.00 208 THR A C 1
ATOM 1663 O O . THR A 1 208 ? 4.956 -2.740 -7.184 1.00 95.00 208 THR A O 1
ATOM 1666 N N . GLY A 1 209 ? 5.652 -2.772 -9.320 1.00 91.69 209 GLY A N 1
ATOM 1667 C CA . GLY A 1 209 ? 5.787 -4.219 -9.441 1.00 91.69 209 GLY A CA 1
ATOM 1668 C C . GLY A 1 209 ? 7.164 -4.746 -9.037 1.00 91.69 209 GLY A C 1
ATOM 1669 O O . GLY A 1 209 ? 7.362 -5.961 -9.078 1.00 91.69 209 GLY A O 1
ATOM 1670 N N . SER A 1 210 ? 8.112 -3.874 -8.675 1.00 94.12 210 SER A N 1
ATOM 1671 C CA . SER A 1 210 ? 9.469 -4.286 -8.338 1.00 94.12 210 SER A CA 1
ATOM 1672 C C . SER A 1 210 ? 9.557 -4.906 -6.950 1.00 94.12 210 SER A C 1
ATOM 1674 O O . SER A 1 210 ? 8.770 -4.634 -6.036 1.00 94.12 210 SER A O 1
ATOM 1676 N N . VAL A 1 211 ? 10.564 -5.760 -6.779 1.00 92.81 211 VAL A N 1
ATOM 1677 C CA . VAL A 1 211 ? 10.810 -6.459 -5.517 1.00 92.81 211 VAL A CA 1
ATOM 1678 C C . VAL A 1 211 ? 11.095 -5.461 -4.400 1.00 92.81 211 VAL A C 1
ATOM 1680 O O . VAL A 1 211 ? 10.566 -5.612 -3.299 1.00 92.81 211 VAL A O 1
ATOM 1683 N N . TRP A 1 212 ? 11.896 -4.429 -4.668 1.00 9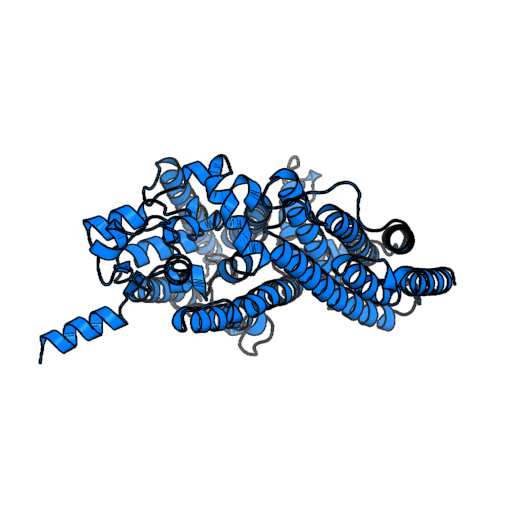4.69 212 TRP A N 1
ATOM 1684 C CA . TRP A 1 212 ? 12.325 -3.490 -3.635 1.00 94.69 212 TRP A CA 1
ATOM 1685 C C . TRP A 1 212 ? 11.222 -2.544 -3.200 1.00 94.69 212 TRP A C 1
ATOM 1687 O O . TRP A 1 212 ? 11.089 -2.294 -2.000 1.00 94.69 212 TRP A O 1
ATOM 1697 N N . PHE A 1 213 ? 10.364 -2.117 -4.127 1.00 95.75 213 PHE A N 1
ATOM 1698 C CA . PHE A 1 213 ? 9.149 -1.400 -3.771 1.00 95.75 213 PHE A CA 1
ATOM 1699 C C . PHE A 1 213 ? 8.249 -2.243 -2.853 1.00 95.75 213 PHE A C 1
ATOM 1701 O O . PHE A 1 213 ? 7.832 -1.782 -1.789 1.00 95.75 213 PHE A O 1
ATOM 1708 N N . LEU A 1 214 ? 8.016 -3.515 -3.200 1.00 94.44 214 LEU A N 1
ATOM 1709 C CA . LEU A 1 214 ? 7.193 -4.426 -2.395 1.00 94.44 214 LEU A CA 1
ATOM 1710 C C . LEU A 1 214 ? 7.814 -4.751 -1.027 1.00 94.44 214 LEU A C 1
ATOM 1712 O O . LEU A 1 214 ? 7.073 -4.885 -0.047 1.00 94.44 214 LEU A O 1
ATOM 1716 N N . VAL A 1 215 ? 9.143 -4.873 -0.936 1.00 95.06 215 VAL A N 1
ATOM 1717 C CA . VAL A 1 215 ? 9.883 -5.077 0.325 1.00 95.06 215 VAL A CA 1
ATOM 1718 C C . VAL A 1 215 ? 9.745 -3.869 1.238 1.00 95.06 215 VAL A C 1
ATOM 1720 O O . VAL A 1 215 ? 9.410 -4.021 2.414 1.00 95.06 215 VAL A O 1
ATOM 1723 N N . MET A 1 216 ? 9.976 -2.675 0.707 1.00 95.19 216 MET A N 1
ATOM 1724 C CA . MET A 1 216 ? 9.919 -1.429 1.459 1.00 95.19 216 MET A CA 1
ATOM 1725 C C . MET A 1 216 ? 8.498 -1.152 1.963 1.00 95.19 216 MET A C 1
ATOM 1727 O O . MET A 1 216 ? 8.290 -1.047 3.174 1.00 95.19 216 MET A O 1
ATOM 1731 N N . MET A 1 217 ? 7.505 -1.205 1.073 1.00 93.75 217 MET A N 1
ATOM 1732 C CA . MET A 1 217 ? 6.094 -1.073 1.434 1.00 93.75 217 MET A CA 1
ATOM 1733 C C . MET A 1 217 ? 5.659 -2.156 2.430 1.00 93.75 217 MET A C 1
ATOM 1735 O O . MET A 1 217 ? 4.943 -1.889 3.396 1.00 93.75 217 MET A O 1
ATOM 1739 N N . GLY A 1 218 ? 6.112 -3.395 2.231 1.00 93.75 218 GLY A N 1
ATOM 1740 C CA . GLY A 1 218 ? 5.844 -4.509 3.137 1.00 93.75 218 GLY A CA 1
ATOM 1741 C C . GLY A 1 218 ? 6.427 -4.305 4.530 1.00 93.75 218 GLY A C 1
ATOM 1742 O O . GLY A 1 218 ? 5.780 -4.644 5.521 1.00 93.75 218 GLY A O 1
ATOM 1743 N N . THR A 1 219 ? 7.626 -3.732 4.612 1.00 95.44 219 THR A N 1
ATOM 1744 C CA . THR A 1 219 ? 8.317 -3.434 5.871 1.00 95.44 219 THR A CA 1
ATOM 1745 C C . THR A 1 219 ? 7.593 -2.333 6.630 1.00 95.44 219 THR A C 1
ATOM 1747 O O . THR A 1 219 ? 7.299 -2.498 7.814 1.00 95.44 219 THR A O 1
ATOM 1750 N N . GLU A 1 220 ? 7.224 -1.252 5.946 1.00 95.56 220 GLU A N 1
ATOM 1751 C CA . GLU A 1 220 ? 6.478 -0.147 6.540 1.00 95.56 220 GLU A CA 1
ATOM 1752 C C . GLU A 1 220 ? 5.092 -0.586 7.029 1.00 95.56 220 GLU A C 1
ATOM 1754 O O . GLU A 1 220 ? 4.771 -0.508 8.220 1.00 95.56 220 GLU A O 1
ATOM 1759 N N . MET A 1 221 ? 4.266 -1.106 6.120 1.00 95.00 221 MET A N 1
ATOM 1760 C CA . MET A 1 221 ? 2.888 -1.494 6.426 1.00 95.00 221 MET A CA 1
ATOM 1761 C C . MET A 1 221 ? 2.855 -2.678 7.399 1.00 95.00 221 MET A C 1
ATOM 1763 O O . MET A 1 221 ? 1.995 -2.749 8.282 1.00 95.00 221 MET A O 1
ATOM 1767 N N . GLY A 1 222 ? 3.829 -3.585 7.291 1.00 95.56 222 GLY A N 1
ATOM 1768 C CA . GLY A 1 222 ? 4.056 -4.673 8.235 1.00 95.56 222 GLY A CA 1
ATOM 1769 C C . GLY A 1 222 ? 4.402 -4.175 9.632 1.00 95.56 222 GLY A C 1
ATOM 1770 O O . GLY A 1 222 ? 3.822 -4.667 10.600 1.00 95.56 222 GLY A O 1
ATOM 1771 N N . ALA A 1 223 ? 5.260 -3.162 9.766 1.00 96.69 223 ALA A N 1
ATOM 1772 C CA . ALA A 1 223 ? 5.561 -2.544 11.054 1.00 96.69 223 ALA A CA 1
ATOM 1773 C C . ALA A 1 223 ? 4.316 -1.891 11.678 1.00 96.69 223 ALA A C 1
ATOM 1775 O O . ALA A 1 223 ? 4.010 -2.123 12.847 1.00 96.69 223 ALA A O 1
ATOM 1776 N N . LEU A 1 224 ? 3.513 -1.162 10.898 1.00 96.50 224 LEU A N 1
ATOM 1777 C CA . LEU A 1 224 ? 2.251 -0.604 11.399 1.00 96.50 224 LEU A CA 1
ATOM 1778 C C . LEU A 1 224 ? 1.253 -1.696 11.814 1.00 96.50 224 LEU A C 1
ATOM 1780 O O . LEU A 1 224 ? 0.505 -1.536 12.783 1.00 96.50 224 LEU A O 1
ATOM 1784 N N . ALA A 1 225 ? 1.217 -2.816 11.091 1.00 96.06 225 ALA A N 1
ATOM 1785 C CA . ALA A 1 225 ? 0.383 -3.957 11.441 1.00 96.06 225 ALA A CA 1
ATOM 1786 C C . ALA A 1 225 ? 0.871 -4.645 12.727 1.00 96.06 225 ALA A C 1
ATOM 1788 O O . ALA A 1 225 ? 0.044 -4.974 13.580 1.00 96.06 225 ALA A O 1
ATOM 1789 N N . THR A 1 226 ? 2.186 -4.813 12.920 1.00 96.06 226 THR A N 1
ATOM 1790 C CA . THR A 1 226 ? 2.741 -5.388 14.159 1.00 96.06 226 THR A CA 1
ATOM 1791 C C . THR A 1 226 ? 2.475 -4.493 15.364 1.00 96.06 226 THR A C 1
ATOM 1793 O O . THR A 1 226 ? 2.038 -5.000 16.397 1.00 96.06 226 THR A O 1
ATOM 1796 N N . MET A 1 227 ? 2.603 -3.169 15.226 1.00 95.62 227 MET A N 1
ATOM 1797 C CA . MET A 1 227 ? 2.260 -2.200 16.279 1.00 95.62 227 MET A CA 1
ATOM 1798 C C . MET A 1 227 ? 0.775 -2.238 16.675 1.00 95.62 227 MET A C 1
ATOM 1800 O O . MET A 1 227 ? 0.414 -1.890 17.804 1.00 95.62 227 MET A O 1
ATOM 1804 N N . ARG A 1 228 ? -0.105 -2.713 15.782 1.00 94.44 228 ARG A N 1
ATOM 1805 C CA . ARG A 1 228 ? -1.529 -2.914 16.078 1.00 94.44 228 ARG A CA 1
ATOM 1806 C C . ARG A 1 228 ? -1.815 -4.216 16.835 1.00 94.44 228 ARG A C 1
ATOM 1808 O O . ARG A 1 228 ? -2.776 -4.247 17.602 1.00 94.44 228 ARG A O 1
ATOM 1815 N N . ILE A 1 229 ? -1.011 -5.274 16.679 1.00 95.62 229 ILE A N 1
ATOM 1816 C CA . ILE A 1 229 ? -1.261 -6.597 17.297 1.00 95.62 229 ILE A CA 1
ATOM 1817 C C . ILE A 1 229 ? -1.496 -6.525 18.821 1.00 95.62 229 ILE A C 1
ATOM 1819 O O . ILE A 1 229 ? -2.454 -7.151 19.292 1.00 95.62 229 ILE A O 1
ATOM 1823 N N . PRO A 1 230 ? -0.709 -5.764 19.613 1.00 94.25 230 PRO A N 1
ATOM 1824 C CA . PRO A 1 230 ? -0.936 -5.630 21.053 1.00 94.25 230 PRO A CA 1
ATOM 1825 C C . PRO A 1 230 ? -2.298 -5.022 21.414 1.00 94.25 230 PRO A C 1
ATOM 1827 O O . PRO A 1 230 ? -2.827 -5.315 22.482 1.00 94.25 230 PRO A O 1
ATOM 1830 N N . GLN A 1 231 ? -2.881 -4.213 20.523 1.00 92.38 231 GLN A N 1
ATOM 1831 C CA . GLN A 1 231 ? -4.159 -3.522 20.733 1.00 92.38 231 GLN A CA 1
ATOM 1832 C C . GLN A 1 231 ? -5.373 -4.435 20.483 1.00 92.38 231 GLN A C 1
ATOM 1834 O O . GLN A 1 231 ? -6.497 -4.080 20.838 1.00 92.38 231 GLN A O 1
ATOM 1839 N N . LEU A 1 232 ? -5.169 -5.606 19.869 1.00 93.69 232 LEU A N 1
ATOM 1840 C CA . LEU A 1 232 ? -6.229 -6.580 19.605 1.00 93.69 232 LEU A CA 1
ATOM 1841 C C . LEU A 1 232 ? -6.573 -7.357 20.883 1.00 93.69 232 LEU A C 1
ATOM 1843 O O . LEU A 1 232 ? -5.686 -7.800 21.618 1.00 93.69 232 LEU A O 1
ATOM 1847 N N . LYS A 1 233 ? -7.863 -7.580 21.133 1.00 92.69 233 LYS A N 1
ATOM 1848 C CA . LYS A 1 233 ? -8.361 -8.371 22.264 1.00 92.69 233 LYS A CA 1
ATOM 1849 C C . LYS A 1 233 ? -8.481 -9.845 21.890 1.00 92.69 233 LYS A C 1
ATOM 1851 O O . LYS A 1 233 ? -8.077 -10.708 22.670 1.00 92.69 233 LYS A O 1
ATOM 1856 N N . ASN A 1 234 ? -8.991 -10.157 20.696 1.00 93.19 234 ASN A N 1
ATOM 1857 C CA . ASN A 1 234 ? -9.248 -11.539 20.303 1.00 93.19 234 ASN A CA 1
ATOM 1858 C C . ASN A 1 234 ? -7.968 -12.247 19.825 1.00 93.19 234 ASN A C 1
ATOM 1860 O O . ASN A 1 234 ? -7.279 -11.796 18.904 1.00 93.19 234 ASN A O 1
ATOM 1864 N N . LYS A 1 235 ? -7.677 -13.418 20.409 1.00 92.00 235 LYS A N 1
ATOM 1865 C CA . LYS A 1 235 ? -6.545 -14.271 20.008 1.00 92.00 235 LYS A CA 1
ATOM 1866 C C . LYS A 1 235 ? -6.618 -14.677 18.535 1.00 92.00 235 LYS A C 1
ATOM 1868 O O . LYS A 1 235 ? -5.595 -14.713 17.861 1.00 92.00 235 LYS A O 1
ATOM 1873 N N . GLU A 1 236 ? -7.814 -14.941 18.019 1.00 92.06 236 GLU A N 1
ATOM 1874 C CA . GLU A 1 236 ? -8.011 -15.360 16.633 1.00 92.06 236 GLU A CA 1
ATOM 1875 C C . GLU A 1 236 ? -7.610 -14.264 15.635 1.00 92.06 236 GLU A C 1
ATOM 1877 O O . GLU A 1 236 ? -7.052 -14.559 14.576 1.00 92.06 236 GLU A O 1
ATOM 1882 N N . ASN A 1 237 ? -7.842 -12.994 15.976 1.00 93.25 237 ASN A N 1
ATOM 1883 C CA . ASN A 1 237 ? -7.396 -11.872 15.155 1.00 93.25 237 ASN A CA 1
ATOM 1884 C C . ASN A 1 237 ? -5.895 -11.616 15.303 1.00 93.25 237 ASN A C 1
ATOM 1886 O O . ASN A 1 237 ? -5.257 -11.298 14.305 1.00 93.25 237 ASN A O 1
ATOM 1890 N N . LYS A 1 238 ? -5.295 -11.836 16.482 1.00 95.12 238 LYS A N 1
ATOM 1891 C CA . LYS A 1 238 ? -3.826 -11.789 16.629 1.00 95.12 238 LYS A CA 1
ATOM 1892 C C . LYS A 1 238 ? -3.133 -12.795 15.711 1.00 95.12 238 LYS A C 1
ATOM 1894 O O . LYS A 1 238 ? -2.236 -12.420 14.961 1.00 95.12 238 LYS A O 1
ATOM 1899 N N . VAL A 1 239 ? -3.603 -14.045 15.708 1.00 94.50 239 VAL A N 1
ATOM 1900 C CA . VAL A 1 239 ? -3.091 -15.091 14.804 1.00 94.50 239 VAL A CA 1
ATOM 1901 C C . VAL A 1 239 ? -3.299 -14.691 13.345 1.00 94.50 239 VAL A C 1
ATOM 1903 O O . VAL A 1 239 ? -2.398 -14.844 12.530 1.00 94.50 239 VAL A O 1
ATOM 1906 N N . ARG A 1 240 ? -4.458 -14.117 13.006 1.00 94.50 240 ARG A N 1
ATOM 1907 C CA . ARG A 1 240 ? -4.730 -13.630 11.648 1.00 94.50 240 ARG A CA 1
ATOM 1908 C C . ARG A 1 240 ? -3.752 -12.551 11.192 1.00 94.50 240 ARG A C 1
ATOM 1910 O O . ARG A 1 240 ? -3.328 -12.597 10.046 1.00 94.50 240 ARG A O 1
ATOM 1917 N N . PHE A 1 241 ? -3.427 -11.586 12.050 1.00 95.00 241 PHE A N 1
ATOM 1918 C CA . PHE A 1 241 ? -2.452 -10.542 11.729 1.00 95.00 241 PHE A CA 1
ATOM 1919 C C . PHE A 1 241 ? -1.063 -11.134 11.487 1.00 95.00 241 PHE A C 1
ATOM 1921 O O . PHE A 1 241 ? -0.425 -10.773 10.504 1.00 95.00 241 PHE A O 1
ATOM 1928 N N . ALA A 1 242 ? -0.630 -12.086 12.321 1.00 95.56 242 ALA A N 1
ATOM 1929 C CA . ALA A 1 242 ? 0.625 -12.799 12.097 1.00 95.56 242 ALA A CA 1
ATOM 1930 C C . ALA A 1 242 ? 0.612 -13.539 10.748 1.00 95.56 242 ALA A C 1
ATOM 1932 O O . ALA A 1 242 ? 1.509 -13.344 9.938 1.00 95.56 242 ALA A O 1
ATOM 1933 N N . LEU A 1 243 ? -0.456 -14.293 10.457 1.00 95.31 243 LEU A N 1
ATOM 1934 C CA . LEU A 1 243 ? -0.620 -14.981 9.173 1.00 95.31 243 LEU A CA 1
ATOM 1935 C C . LEU A 1 243 ? -0.637 -14.017 7.984 1.00 95.31 243 LEU A C 1
ATOM 1937 O O . LEU A 1 243 ? -0.103 -14.355 6.940 1.00 95.31 243 LEU A O 1
ATOM 1941 N N . MET A 1 244 ? -1.243 -12.839 8.126 1.00 95.75 244 MET A N 1
ATOM 1942 C CA . MET A 1 244 ? -1.296 -11.816 7.080 1.00 95.75 244 MET A CA 1
ATOM 1943 C C . MET A 1 244 ? 0.099 -11.264 6.763 1.00 95.75 244 MET A C 1
ATOM 1945 O O . MET A 1 244 ? 0.480 -11.194 5.599 1.00 95.75 244 MET A O 1
ATOM 1949 N N . ILE A 1 245 ? 0.877 -10.919 7.793 1.00 96.31 245 ILE A N 1
ATOM 1950 C CA . ILE A 1 245 ? 2.256 -10.433 7.630 1.00 96.31 245 ILE A CA 1
ATOM 1951 C C . ILE A 1 245 ? 3.132 -11.535 7.024 1.00 96.31 245 ILE A C 1
ATOM 1953 O O . ILE A 1 245 ? 3.844 -11.292 6.052 1.00 96.31 245 ILE A O 1
ATOM 1957 N N . SER A 1 246 ? 3.037 -12.764 7.541 1.00 95.50 246 SER A N 1
ATOM 1958 C CA . SER A 1 246 ? 3.771 -13.910 6.998 1.00 95.50 246 SER A CA 1
ATOM 1959 C C . SER A 1 246 ? 3.366 -14.229 5.562 1.00 95.50 246 SER A C 1
ATOM 1961 O O . SER A 1 246 ? 4.230 -14.526 4.747 1.00 95.50 246 SER A O 1
ATOM 1963 N N . ALA A 1 247 ? 2.077 -14.148 5.223 1.00 93.75 247 ALA A N 1
ATOM 1964 C CA . ALA A 1 247 ? 1.606 -14.393 3.867 1.00 93.75 247 ALA A CA 1
ATOM 1965 C C . ALA A 1 247 ? 2.178 -13.365 2.887 1.00 93.75 247 ALA A C 1
ATOM 1967 O O . ALA A 1 247 ? 2.647 -13.762 1.828 1.00 93.75 247 ALA A O 1
ATOM 1968 N N . TYR A 1 248 ? 2.214 -12.081 3.250 1.00 93.75 248 TYR A N 1
ATOM 1969 C CA . TYR A 1 248 ? 2.859 -11.062 2.422 1.00 93.75 248 TYR A CA 1
ATOM 1970 C C . TYR A 1 248 ? 4.361 -11.339 2.260 1.00 93.75 248 TYR A C 1
ATOM 1972 O O . TYR A 1 248 ? 4.865 -11.413 1.142 1.00 93.75 248 TYR A O 1
ATOM 1980 N N . ALA A 1 249 ? 5.078 -11.563 3.365 1.00 94.00 249 ALA A N 1
ATOM 1981 C CA . ALA A 1 249 ? 6.517 -11.817 3.327 1.00 94.00 249 ALA A CA 1
ATOM 1982 C C . ALA A 1 249 ? 6.874 -13.065 2.501 1.00 94.00 249 ALA A C 1
ATOM 1984 O O . ALA A 1 249 ? 7.848 -13.057 1.755 1.00 94.00 249 ALA A O 1
ATOM 1985 N N . ILE A 1 250 ? 6.074 -14.129 2.598 1.00 91.75 250 ILE A N 1
ATOM 1986 C CA . ILE A 1 250 ? 6.335 -15.392 1.903 1.00 91.75 250 ILE A CA 1
ATOM 1987 C C . ILE A 1 250 ? 5.859 -15.333 0.449 1.00 91.75 250 ILE A C 1
ATOM 1989 O O . ILE A 1 250 ? 6.649 -15.600 -0.449 1.00 91.75 250 ILE A O 1
ATOM 1993 N N . TYR A 1 251 ? 4.591 -15.001 0.200 1.00 87.81 251 TYR A N 1
ATOM 1994 C CA . TYR A 1 251 ? 3.985 -15.124 -1.131 1.00 87.81 251 TYR A CA 1
ATOM 1995 C C . TYR A 1 251 ? 4.230 -13.921 -2.040 1.00 87.81 251 TYR A C 1
ATOM 1997 O O . TYR A 1 251 ? 4.231 -14.100 -3.254 1.00 87.81 251 TYR A O 1
ATOM 2005 N N . THR A 1 252 ? 4.436 -12.725 -1.485 1.00 88.56 252 THR A N 1
ATOM 2006 C CA . THR A 1 252 ? 4.666 -11.506 -2.279 1.00 88.56 252 THR A CA 1
ATOM 2007 C C . THR A 1 252 ? 6.154 -11.221 -2.458 1.00 88.56 252 THR A C 1
ATOM 2009 O O . THR A 1 252 ? 6.562 -10.799 -3.531 1.00 88.56 252 THR A O 1
ATOM 2012 N N . ILE A 1 253 ? 6.972 -11.463 -1.426 1.00 91.12 253 ILE A N 1
ATOM 2013 C CA . ILE A 1 253 ? 8.403 -11.123 -1.448 1.00 91.12 253 ILE A CA 1
ATOM 2014 C C . ILE A 1 253 ? 9.270 -12.363 -1.683 1.00 91.12 253 ILE A C 1
ATOM 2016 O O . ILE A 1 253 ? 9.929 -12.478 -2.716 1.00 91.12 253 ILE A O 1
ATOM 2020 N N . TYR A 1 254 ? 9.296 -13.284 -0.714 1.00 92.12 254 TYR A N 1
ATOM 2021 C CA . TYR A 1 254 ? 10.298 -14.347 -0.658 1.00 92.12 254 TYR A CA 1
ATOM 2022 C C . TYR A 1 254 ? 10.166 -15.346 -1.804 1.00 92.12 254 TYR A C 1
ATOM 2024 O O . TYR A 1 254 ? 11.143 -15.586 -2.506 1.00 92.12 254 TYR A O 1
ATOM 2032 N N . LEU A 1 255 ? 8.975 -15.918 -2.011 1.00 90.12 255 LEU A N 1
ATOM 2033 C CA . LEU A 1 255 ? 8.767 -16.920 -3.052 1.00 90.12 255 LEU A CA 1
ATOM 2034 C C . LEU A 1 255 ? 9.069 -16.357 -4.444 1.00 90.12 255 LEU A C 1
ATOM 2036 O O . LEU A 1 255 ? 9.910 -16.958 -5.104 1.00 90.12 255 LEU A O 1
ATOM 2040 N N . PRO A 1 256 ? 8.489 -15.218 -4.877 1.00 86.94 256 PRO A N 1
ATOM 2041 C CA . PRO A 1 256 ? 8.758 -14.675 -6.208 1.00 86.94 256 PRO A CA 1
ATOM 2042 C C 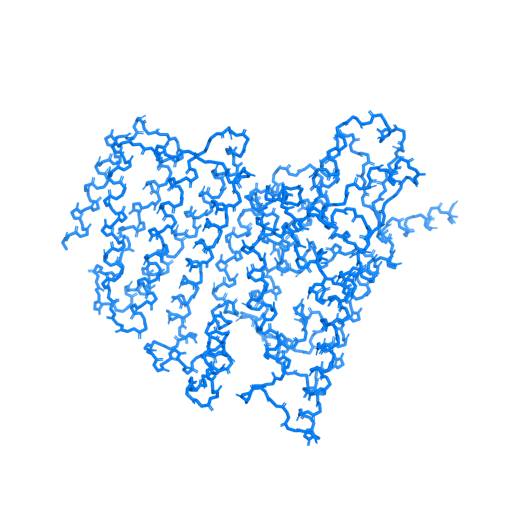. PRO A 1 256 ? 10.217 -14.278 -6.434 1.00 86.94 256 PRO A C 1
ATOM 2044 O O . PRO A 1 256 ? 10.731 -14.491 -7.526 1.00 86.94 256 PRO A O 1
ATOM 2047 N N . SER A 1 257 ? 10.896 -13.749 -5.414 1.00 88.12 257 SER A N 1
ATOM 2048 C CA . SER A 1 257 ? 12.137 -12.990 -5.637 1.00 88.12 257 SER A CA 1
ATOM 2049 C C . SER A 1 257 ? 13.398 -13.668 -5.107 1.00 88.12 257 SER A C 1
ATOM 2051 O O . SER A 1 257 ? 14.473 -13.491 -5.668 1.00 88.12 257 SER A O 1
ATOM 2053 N N . PHE A 1 258 ? 13.284 -14.438 -4.024 1.00 90.38 258 PHE A N 1
ATOM 2054 C CA . PHE A 1 258 ? 14.434 -14.948 -3.268 1.00 90.38 258 PHE A CA 1
ATOM 2055 C C . PHE A 1 258 ? 14.440 -16.475 -3.120 1.00 90.38 258 PHE A C 1
ATOM 2057 O O . PHE A 1 258 ? 15.415 -17.049 -2.632 1.00 90.38 258 PHE A O 1
ATOM 2064 N N . SER A 1 259 ? 13.361 -17.159 -3.505 1.00 91.00 259 SER A N 1
ATOM 2065 C CA . SER A 1 259 ? 13.265 -18.606 -3.366 1.00 91.00 259 SER A CA 1
ATOM 2066 C C . SER A 1 259 ? 14.031 -19.328 -4.478 1.00 91.00 259 SER A C 1
ATOM 2068 O O . SER A 1 259 ? 13.882 -18.997 -5.653 1.00 91.00 259 SER A O 1
ATOM 2070 N N . PRO A 1 260 ? 14.735 -20.432 -4.167 1.00 88.75 260 PRO A N 1
ATOM 2071 C CA . PRO A 1 260 ? 15.292 -21.316 -5.192 1.00 88.75 260 PRO A CA 1
ATOM 2072 C C . PRO A 1 260 ? 14.237 -21.902 -6.148 1.00 88.75 260 PRO A C 1
ATOM 2074 O O . PRO A 1 260 ? 14.582 -22.495 -7.169 1.00 88.75 260 PRO A O 1
ATOM 2077 N N . TRP A 1 261 ? 12.948 -21.802 -5.805 1.00 86.69 261 TRP A N 1
ATOM 2078 C CA . TRP A 1 261 ? 11.837 -22.342 -6.586 1.00 86.69 261 TRP A CA 1
ATOM 2079 C C . TRP A 1 261 ? 11.137 -21.301 -7.469 1.00 86.69 261 TRP A C 1
ATOM 2081 O O . TRP A 1 261 ? 10.112 -21.640 -8.061 1.00 86.69 261 TRP A O 1
ATOM 2091 N N . THR A 1 262 ? 11.680 -20.083 -7.616 1.00 85.06 262 THR A N 1
ATOM 2092 C CA . THR A 1 262 ? 11.094 -19.009 -8.442 1.00 85.06 262 THR A CA 1
ATOM 2093 C C . THR A 1 262 ? 10.692 -19.481 -9.845 1.00 85.06 262 THR A C 1
ATOM 2095 O O . THR A 1 262 ? 9.579 -19.220 -10.300 1.00 85.06 262 THR A O 1
ATOM 2098 N N . SER A 1 263 ? 11.537 -20.274 -10.510 1.00 85.06 263 SER A N 1
ATOM 2099 C CA . SER A 1 263 ? 11.270 -20.802 -11.859 1.00 85.06 263 SER A CA 1
ATOM 2100 C C . SER A 1 263 ? 10.098 -21.790 -11.934 1.00 85.06 263 SER A C 1
ATOM 2102 O O . SER A 1 263 ? 9.543 -22.019 -13.008 1.00 85.06 263 SER A O 1
ATOM 2104 N N . LYS A 1 264 ? 9.701 -22.383 -10.803 1.00 86.19 264 LYS A N 1
ATOM 2105 C CA . LYS A 1 264 ? 8.602 -23.355 -10.713 1.00 86.19 264 LYS A CA 1
ATOM 2106 C C . LYS A 1 264 ? 7.291 -22.735 -10.239 1.00 86.19 264 LYS A C 1
ATOM 2108 O O . LYS A 1 264 ? 6.257 -23.391 -10.341 1.00 86.19 264 LYS A O 1
ATOM 2113 N N . LEU A 1 265 ? 7.305 -21.490 -9.760 1.00 84.50 265 LEU A N 1
ATOM 2114 C CA . LEU A 1 265 ? 6.115 -20.816 -9.235 1.00 84.50 265 LEU A CA 1
ATOM 2115 C C . LEU A 1 265 ? 4.928 -20.781 -10.201 1.00 84.50 265 LEU A C 1
ATOM 2117 O O . LEU A 1 265 ? 3.815 -20.994 -9.717 1.00 84.50 265 LEU A O 1
ATOM 2121 N N . PRO A 1 266 ? 5.103 -20.589 -11.529 1.00 86.06 266 PRO A N 1
ATOM 2122 C CA . PRO A 1 266 ? 3.964 -20.579 -12.443 1.00 86.06 266 PRO A CA 1
ATOM 2123 C C . PRO A 1 266 ? 3.126 -21.864 -12.396 1.00 86.06 266 PRO A C 1
ATOM 2125 O O . PRO A 1 266 ? 1.934 -21.803 -12.679 1.00 86.06 266 PRO A O 1
ATOM 2128 N N . TYR A 1 267 ? 3.711 -23.000 -11.996 1.00 85.56 267 TYR A N 1
ATOM 2129 C CA . TYR A 1 267 ? 3.061 -24.316 -11.946 1.00 85.56 267 TYR A CA 1
ATOM 2130 C C . TYR A 1 267 ? 2.428 -24.656 -10.593 1.00 85.56 267 TYR A C 1
ATOM 2132 O O . TYR A 1 267 ? 1.743 -25.672 -10.485 1.00 85.56 267 TYR A O 1
ATOM 2140 N N . ILE A 1 268 ? 2.688 -23.865 -9.551 1.00 85.50 268 ILE A N 1
ATOM 2141 C CA . ILE A 1 268 ? 2.236 -24.171 -8.194 1.00 85.50 268 ILE A CA 1
ATOM 2142 C C . ILE A 1 268 ? 0.838 -23.566 -7.990 1.00 85.50 268 ILE A C 1
ATOM 2144 O O . ILE A 1 268 ? 0.675 -22.346 -8.117 1.00 85.50 268 ILE A O 1
ATOM 2148 N N . PRO A 1 269 ? -0.181 -24.377 -7.635 1.00 83.38 269 PRO A N 1
ATOM 2149 C CA . PRO A 1 269 ? -1.478 -23.850 -7.239 1.00 83.38 269 PRO A CA 1
ATOM 2150 C C . PRO A 1 269 ? -1.316 -22.846 -6.099 1.00 83.38 269 PRO A C 1
ATOM 2152 O O . PRO A 1 269 ? -0.566 -23.104 -5.162 1.00 83.38 269 PRO A O 1
ATOM 2155 N N . TYR A 1 270 ? -2.076 -21.752 -6.151 1.00 81.69 270 TYR A N 1
ATOM 2156 C CA . TYR A 1 270 ? -2.083 -20.644 -5.187 1.00 81.69 270 TYR A CA 1
ATOM 2157 C C . TYR A 1 270 ? -1.034 -19.540 -5.427 1.00 81.69 270 TYR A C 1
ATOM 2159 O O . TYR A 1 270 ? -1.097 -18.508 -4.761 1.00 81.69 270 TYR A O 1
ATOM 2167 N N . MET A 1 271 ? -0.131 -19.686 -6.408 1.00 82.31 271 MET A N 1
ATOM 2168 C CA . MET A 1 271 ? 0.882 -18.659 -6.717 1.00 82.31 271 MET A CA 1
ATOM 2169 C C . MET A 1 271 ? 0.382 -17.507 -7.597 1.00 82.31 271 MET A C 1
ATOM 2171 O O . MET A 1 271 ? 0.954 -16.423 -7.562 1.00 82.31 271 MET A O 1
ATOM 2175 N N . TRP A 1 272 ? -0.722 -17.682 -8.327 1.00 78.62 272 TRP A N 1
ATOM 2176 C CA . TRP A 1 272 ? -1.355 -16.618 -9.124 1.00 78.62 272 TRP A CA 1
ATOM 2177 C C . TRP A 1 272 ? -2.282 -15.744 -8.258 1.00 78.62 272 TRP A C 1
ATOM 2179 O O . TRP A 1 272 ? -3.440 -15.490 -8.592 1.00 78.62 272 TRP A O 1
ATOM 2189 N N . SER A 1 273 ? -1.789 -15.338 -7.086 1.00 69.81 273 SER A N 1
ATOM 2190 C CA . SER A 1 273 ? -2.572 -14.727 -6.000 1.00 69.81 273 SER A CA 1
ATOM 2191 C C . SER A 1 273 ? -3.081 -13.312 -6.306 1.00 69.81 273 SER A C 1
ATOM 2193 O O . SER A 1 273 ? -3.970 -12.822 -5.608 1.00 69.81 273 SER A O 1
ATOM 2195 N N . MET A 1 274 ? -2.564 -12.679 -7.364 1.00 75.31 274 MET A N 1
ATOM 2196 C CA . MET A 1 274 ? -3.013 -11.382 -7.883 1.00 75.31 274 MET A CA 1
ATOM 2197 C C . MET A 1 274 ? -3.797 -11.506 -9.196 1.00 75.31 274 MET A C 1
ATOM 2199 O O . MET A 1 274 ? -4.058 -10.511 -9.862 1.00 75.31 274 MET A O 1
ATOM 2203 N N . GLY A 1 275 ? -4.239 -12.714 -9.554 1.00 79.81 275 GLY A N 1
ATOM 2204 C CA . GLY A 1 275 ? -5.076 -12.953 -10.724 1.00 79.81 275 GLY A CA 1
ATOM 2205 C C . GLY A 1 275 ? -4.294 -13.317 -11.986 1.00 79.81 275 GLY A C 1
ATOM 2206 O O . GLY A 1 275 ? -3.196 -13.859 -11.936 1.00 79.81 275 GLY A O 1
ATOM 2207 N N . LEU A 1 276 ? -4.923 -13.111 -13.142 1.00 87.94 276 LEU A N 1
ATOM 2208 C CA . LEU A 1 276 ? -4.356 -13.471 -14.444 1.00 87.94 276 LEU A CA 1
ATOM 2209 C C . LEU A 1 276 ? -3.307 -12.440 -14.868 1.00 87.94 276 LEU A C 1
ATOM 2211 O O . LEU A 1 276 ? -3.504 -11.251 -14.637 1.00 87.94 276 LEU A O 1
ATOM 2215 N N . GLY A 1 277 ? -2.223 -12.895 -15.494 1.00 85.19 277 GLY A N 1
ATOM 2216 C CA . GLY A 1 277 ? -1.091 -12.052 -15.891 1.00 85.19 277 GLY A CA 1
ATOM 2217 C C . GLY A 1 277 ? 0.020 -11.914 -14.840 1.00 85.19 277 GLY A C 1
ATOM 2218 O O . GLY A 1 277 ? 1.109 -11.475 -15.187 1.00 85.19 277 GLY A O 1
ATOM 2219 N N . THR A 1 278 ? -0.206 -12.327 -13.582 1.00 85.31 278 THR A N 1
ATOM 2220 C CA . THR A 1 278 ? 0.752 -12.131 -12.471 1.00 85.31 278 THR A CA 1
ATOM 2221 C C . THR A 1 278 ? 2.105 -12.804 -12.691 1.00 85.31 278 THR A C 1
ATOM 2223 O O . THR A 1 278 ? 3.131 -12.207 -12.394 1.00 85.31 278 THR A O 1
ATOM 2226 N N . MET A 1 279 ? 2.115 -14.036 -13.206 1.00 85.12 279 MET A N 1
ATOM 2227 C CA . MET A 1 279 ? 3.346 -14.805 -13.447 1.00 85.12 279 MET A CA 1
ATOM 2228 C C . MET A 1 279 ? 3.683 -14.910 -14.944 1.00 85.12 279 MET A C 1
ATOM 2230 O O . MET A 1 279 ? 4.473 -15.766 -15.339 1.00 85.12 279 MET A O 1
ATOM 2234 N N . GLY A 1 280 ? 3.063 -14.069 -15.779 1.00 88.62 280 GLY A N 1
ATOM 2235 C CA . GLY A 1 280 ? 3.218 -14.065 -17.233 1.00 88.62 280 GLY A CA 1
ATOM 2236 C C . GLY A 1 280 ? 1.903 -14.270 -18.000 1.00 88.62 280 GLY A C 1
ATOM 2237 O O . GLY A 1 280 ? 0.828 -14.260 -17.392 1.00 88.62 280 GLY A O 1
ATOM 2238 N N . PRO A 1 281 ? 1.986 -14.454 -19.335 1.00 91.94 281 PRO A N 1
ATOM 2239 C CA . PRO A 1 281 ? 0.843 -14.697 -20.227 1.00 91.94 281 PRO A CA 1
ATOM 2240 C C . PRO A 1 281 ? -0.014 -15.893 -19.801 1.00 91.94 281 PRO A C 1
ATOM 2242 O O . PRO A 1 281 ? 0.371 -16.646 -18.917 1.00 91.94 281 PRO A O 1
ATOM 2245 N N . VAL A 1 282 ? -1.137 -16.173 -20.452 1.00 92.62 282 VAL A N 1
ATOM 2246 C CA . VAL A 1 282 ? -1.870 -17.436 -20.245 1.00 92.62 282 VAL A CA 1
ATOM 2247 C C . VAL A 1 282 ? -1.350 -18.485 -21.228 1.00 92.62 282 VAL A C 1
ATOM 2249 O O . VAL A 1 282 ? -1.695 -18.456 -22.401 1.00 92.62 282 VAL A O 1
ATOM 2252 N N . SER A 1 283 ? -0.532 -19.433 -20.763 1.00 90.38 283 SER A N 1
ATOM 2253 C CA . SER A 1 283 ? 0.056 -20.493 -21.600 1.00 90.38 283 SER A CA 1
ATOM 2254 C C . SER A 1 283 ? -0.523 -21.875 -21.268 1.00 90.38 283 SER A C 1
ATOM 2256 O O . SER A 1 283 ? -0.860 -22.132 -20.106 1.00 90.38 283 SER A O 1
ATOM 2258 N N . PRO A 1 284 ? -0.591 -22.811 -22.240 1.00 89.31 284 PRO A N 1
ATOM 2259 C CA . PRO A 1 284 ? -0.983 -24.198 -21.984 1.00 89.31 284 PRO A CA 1
ATOM 2260 C C . PRO A 1 284 ? -0.177 -24.895 -20.879 1.00 89.31 284 PRO A C 1
ATOM 2262 O O . PRO A 1 284 ? -0.730 -25.727 -20.163 1.00 89.31 284 PRO A O 1
ATOM 2265 N N . SER A 1 285 ? 1.105 -24.550 -20.715 1.00 88.81 285 SER A N 1
ATOM 2266 C CA . SER A 1 285 ? 2.030 -25.230 -19.795 1.00 88.81 285 SER A CA 1
ATOM 2267 C C . SER A 1 285 ? 1.637 -25.118 -18.317 1.00 88.81 285 SER A C 1
ATOM 2269 O O . SER A 1 285 ? 1.882 -26.044 -17.547 1.00 88.81 285 SER A O 1
ATOM 2271 N N . TYR A 1 286 ? 0.988 -24.023 -17.917 1.00 88.44 286 TYR A N 1
ATOM 2272 C CA . TYR A 1 286 ? 0.570 -23.769 -16.531 1.00 88.44 286 TYR A CA 1
ATOM 2273 C C . TYR A 1 286 ? -0.920 -23.438 -16.388 1.00 88.44 286 TYR A C 1
ATOM 2275 O O . TYR A 1 286 ? -1.374 -23.089 -15.295 1.00 88.44 286 TYR A O 1
ATOM 2283 N N . LEU A 1 287 ? -1.714 -23.580 -17.454 1.00 88.00 287 LEU A N 1
ATOM 2284 C CA . LEU A 1 287 ? -3.157 -23.345 -17.405 1.00 88.00 287 LEU A CA 1
ATOM 2285 C C . LEU A 1 287 ? -3.836 -24.213 -16.334 1.00 88.00 287 LEU A C 1
ATOM 2287 O O . LEU A 1 287 ? -4.593 -23.700 -15.512 1.00 88.00 287 LEU A O 1
ATOM 2291 N N . LEU A 1 288 ? -3.550 -25.519 -16.318 1.00 87.31 288 LEU A N 1
ATOM 2292 C CA . LEU A 1 288 ? -4.198 -26.459 -15.401 1.00 87.31 288 LEU A CA 1
ATOM 2293 C C . LEU A 1 288 ? -3.598 -26.402 -13.989 1.00 87.31 288 LEU A C 1
ATOM 2295 O O . LEU A 1 288 ? -4.321 -26.215 -13.012 1.00 87.31 288 LEU A O 1
ATOM 2299 N N . THR A 1 289 ? -2.281 -26.569 -13.883 1.00 85.75 289 THR A N 1
ATOM 2300 C CA . THR A 1 289 ? -1.565 -26.713 -12.605 1.00 85.75 289 THR A CA 1
ATOM 2301 C C . THR A 1 289 ? -1.382 -25.382 -11.882 1.00 85.75 289 THR A C 1
ATOM 2303 O O . THR A 1 289 ? -1.556 -25.319 -10.668 1.00 85.75 289 THR A O 1
ATOM 2306 N N . GLY A 1 290 ? -1.115 -24.306 -12.621 1.00 88.06 290 GLY A N 1
ATOM 2307 C CA . GLY A 1 290 ? -0.956 -22.959 -12.083 1.00 88.06 290 GLY A CA 1
ATOM 2308 C C . GLY A 1 290 ? -2.282 -22.229 -11.929 1.00 88.06 290 GLY A C 1
ATOM 2309 O O . GLY A 1 290 ? -2.768 -22.023 -10.816 1.00 88.06 290 GLY A O 1
ATOM 2310 N N . ILE A 1 291 ? -2.880 -21.828 -13.052 1.00 91.62 291 ILE A N 1
ATOM 2311 C CA . ILE A 1 291 ? -4.014 -20.893 -13.073 1.00 91.62 291 ILE A CA 1
ATOM 2312 C C . ILE A 1 291 ? -5.280 -21.549 -12.510 1.00 91.62 291 ILE A C 1
ATOM 2314 O O . ILE A 1 291 ? -5.796 -21.112 -11.480 1.00 91.62 291 ILE A O 1
ATOM 2318 N N . ILE A 1 292 ? -5.777 -22.613 -13.147 1.00 92.25 292 ILE A N 1
ATOM 2319 C CA . ILE A 1 292 ? -7.002 -23.304 -12.718 1.00 92.25 292 ILE A CA 1
ATOM 2320 C C . ILE A 1 292 ? -6.818 -23.859 -11.305 1.00 92.25 292 ILE A C 1
ATOM 2322 O O . ILE A 1 292 ? -7.681 -23.642 -10.454 1.00 92.25 292 ILE A O 1
ATOM 2326 N N . GLY A 1 293 ? -5.674 -24.491 -11.021 1.00 92.00 293 GLY A N 1
ATOM 2327 C CA . GLY A 1 293 ? -5.314 -24.945 -9.678 1.00 92.00 293 GLY A CA 1
ATOM 2328 C C . GLY A 1 293 ? -5.442 -23.837 -8.626 1.00 92.00 293 GLY A C 1
ATOM 2329 O O . GLY A 1 293 ? -6.075 -24.044 -7.591 1.00 92.00 293 GLY A O 1
ATOM 2330 N N . THR A 1 294 ? -4.931 -22.634 -8.909 1.00 91.69 294 THR A N 1
ATOM 2331 C CA . THR A 1 294 ? -5.045 -21.468 -8.015 1.00 91.69 294 THR A CA 1
ATOM 2332 C C . THR A 1 294 ? -6.498 -21.068 -7.756 1.00 91.69 294 THR A C 1
ATOM 2334 O O . THR A 1 294 ? -6.881 -20.889 -6.595 1.00 91.69 294 THR A O 1
ATOM 2337 N N . TYR A 1 295 ? -7.326 -20.971 -8.800 1.00 92.19 295 TYR A N 1
ATOM 2338 C CA . TYR A 1 295 ? -8.746 -20.629 -8.656 1.00 92.19 295 TYR A CA 1
ATOM 2339 C C . TYR A 1 295 ? -9.537 -21.715 -7.913 1.00 92.19 295 TYR A C 1
ATOM 2341 O O . TYR A 1 295 ? -10.377 -21.385 -7.077 1.00 92.19 295 TYR A O 1
ATOM 2349 N N . VAL A 1 296 ? -9.248 -22.999 -8.147 1.00 94.12 296 VAL A N 1
ATOM 2350 C CA . VAL A 1 296 ? -9.903 -24.125 -7.459 1.00 94.12 296 VAL A CA 1
ATOM 2351 C C . VAL A 1 296 ? -9.544 -24.146 -5.975 1.00 94.12 296 VAL A C 1
ATOM 2353 O O . VAL A 1 296 ? -10.443 -24.156 -5.133 1.00 94.12 296 VAL A O 1
ATOM 2356 N N . VAL A 1 297 ? -8.251 -24.093 -5.633 1.00 93.19 297 VAL A N 1
ATOM 2357 C CA . VAL A 1 297 ? -7.792 -24.064 -4.231 1.00 93.19 297 VAL A CA 1
ATOM 2358 C C . VAL A 1 297 ? -8.398 -22.867 -3.505 1.00 93.19 297 VAL A C 1
ATOM 2360 O O . VAL A 1 297 ? -8.932 -22.999 -2.403 1.00 93.19 297 VAL A O 1
ATOM 2363 N N . THR A 1 298 ? -8.394 -21.709 -4.160 1.00 92.38 298 THR A N 1
ATOM 2364 C CA . THR A 1 298 ? -9.017 -20.491 -3.648 1.00 92.38 298 THR A CA 1
ATOM 2365 C C . THR A 1 298 ? -10.508 -20.669 -3.402 1.00 92.38 298 THR A C 1
ATOM 2367 O O . THR A 1 298 ? -10.978 -20.338 -2.318 1.00 92.38 298 THR A O 1
ATOM 2370 N N . ALA A 1 299 ? -11.256 -21.217 -4.361 1.00 94.19 299 ALA A N 1
ATOM 2371 C CA . ALA A 1 299 ? -12.691 -21.434 -4.219 1.00 94.19 299 ALA A CA 1
ATOM 2372 C C . ALA A 1 299 ? -13.006 -22.354 -3.032 1.00 94.19 299 ALA A C 1
ATOM 2374 O O . ALA A 1 299 ? -13.901 -22.046 -2.243 1.00 94.19 299 ALA A O 1
ATOM 2375 N N . VAL A 1 300 ? -12.235 -23.435 -2.860 1.00 95.19 300 VAL A N 1
ATOM 2376 C CA . VAL A 1 300 ? -12.366 -24.355 -1.721 1.00 95.19 300 VAL A CA 1
ATOM 2377 C C . VAL A 1 300 ? -12.085 -23.628 -0.407 1.00 95.19 300 VAL A C 1
ATOM 2379 O O . VAL A 1 300 ? -12.918 -23.653 0.498 1.00 95.19 300 VAL A O 1
ATOM 2382 N N . LEU A 1 301 ? -10.957 -22.923 -0.290 1.00 94.19 301 LEU A N 1
ATOM 2383 C CA . LEU A 1 301 ? -10.614 -22.195 0.935 1.00 94.19 301 LEU A CA 1
ATOM 2384 C C . LEU A 1 301 ? -11.637 -21.101 1.260 1.00 94.19 301 LEU A C 1
ATOM 2386 O O . LEU A 1 301 ? -12.039 -20.960 2.416 1.00 94.19 301 LEU A O 1
ATOM 2390 N N . SER A 1 302 ? -12.102 -20.360 0.253 1.00 94.06 302 SER A N 1
ATOM 2391 C CA . SER A 1 302 ? -13.150 -19.351 0.407 1.00 94.06 302 SER A CA 1
ATOM 2392 C C . SER A 1 302 ? -14.467 -19.988 0.839 1.00 94.06 302 SER A C 1
ATOM 2394 O O . SER A 1 302 ? -15.141 -19.452 1.710 1.00 94.06 302 SER A O 1
ATOM 2396 N N . PHE A 1 303 ? -14.828 -21.161 0.324 1.00 95.38 303 PHE A N 1
ATOM 2397 C CA . PHE A 1 303 ? -16.014 -21.885 0.777 1.00 95.38 303 PHE A CA 1
ATOM 2398 C C . PHE A 1 303 ? -15.905 -22.319 2.255 1.00 95.38 303 PHE A C 1
ATOM 2400 O O . PHE A 1 303 ? -16.873 -22.225 3.018 1.00 95.38 303 PHE A O 1
ATOM 2407 N N . LEU A 1 304 ? -14.722 -22.749 2.699 1.00 94.88 304 LEU A N 1
ATOM 2408 C CA . LEU A 1 304 ? -14.502 -23.239 4.064 1.00 94.88 304 LEU A CA 1
ATOM 2409 C C . LEU A 1 304 ? -14.380 -22.116 5.109 1.00 94.88 304 LEU A C 1
ATOM 2411 O O . LEU A 1 304 ? -14.983 -22.201 6.184 1.00 94.88 304 LEU A O 1
ATOM 2415 N N . PHE A 1 305 ? -13.621 -21.065 4.794 1.00 93.19 305 PHE A N 1
ATOM 2416 C CA . PHE A 1 305 ? -13.233 -19.996 5.728 1.00 93.19 305 PHE A CA 1
ATOM 2417 C C . PHE A 1 305 ? -13.792 -18.616 5.360 1.00 93.19 305 PHE A C 1
ATOM 2419 O O . PHE A 1 305 ? -13.580 -17.638 6.081 1.00 93.19 305 PHE A O 1
ATOM 2426 N N . GLY A 1 306 ? -14.540 -18.525 4.262 1.00 92.00 306 GLY A N 1
ATOM 2427 C CA . GLY A 1 306 ? -15.113 -17.284 3.761 1.00 92.00 306 GLY A CA 1
ATOM 2428 C C . GLY A 1 306 ? -14.089 -16.373 3.113 1.00 92.00 306 GLY A C 1
ATOM 2429 O O . GLY A 1 306 ? -12.937 -16.734 2.874 1.00 92.00 306 GLY A O 1
ATOM 2430 N N . SER A 1 307 ? -14.498 -15.119 2.928 1.00 88.44 307 SER A N 1
ATOM 2431 C CA . SER A 1 307 ? -13.651 -14.100 2.314 1.00 88.44 307 SER A CA 1
ATOM 2432 C C . SER A 1 307 ? -12.371 -13.786 3.100 1.00 88.44 307 SER A C 1
ATOM 2434 O O . SER A 1 307 ? -11.496 -13.092 2.584 1.00 88.44 307 SER A O 1
ATOM 2436 N N . ARG A 1 308 ? -12.262 -14.277 4.341 1.00 90.88 308 ARG A N 1
ATOM 2437 C CA . ARG A 1 308 ? -11.140 -14.036 5.250 1.00 90.88 308 ARG A CA 1
ATOM 2438 C C . ARG A 1 308 ? -9.816 -14.564 4.705 1.00 90.88 308 ARG A C 1
ATOM 2440 O O . ARG A 1 308 ? -8.787 -13.951 4.960 1.00 90.88 308 ARG A O 1
ATOM 2447 N N . GLN A 1 309 ? -9.838 -15.669 3.966 1.00 91.00 309 GLN A N 1
ATOM 2448 C CA . GLN A 1 309 ? -8.609 -16.304 3.497 1.00 91.00 309 GLN A CA 1
ATOM 2449 C C . GLN A 1 309 ? -7.826 -15.386 2.531 1.00 91.00 309 GLN A C 1
ATOM 2451 O O . GLN A 1 309 ? -6.648 -15.144 2.761 1.00 91.00 309 GLN A O 1
ATOM 2456 N N . ILE A 1 310 ? -8.504 -14.718 1.585 1.00 89.88 310 ILE A N 1
ATOM 2457 C CA . ILE A 1 310 ? -7.875 -13.723 0.692 1.00 89.88 310 ILE A CA 1
ATOM 2458 C C . ILE A 1 310 ? -7.907 -12.322 1.281 1.00 89.88 310 ILE A C 1
ATOM 2460 O O . ILE A 1 310 ? -6.868 -11.742 1.583 1.00 89.88 310 ILE A O 1
ATOM 2464 N N . CYS A 1 311 ? -9.100 -11.753 1.466 1.00 89.62 311 CYS A N 1
ATOM 2465 C CA . CYS A 1 311 ? -9.255 -10.322 1.738 1.00 89.62 311 CYS A CA 1
ATOM 2466 C C . CYS A 1 311 ? -8.810 -9.918 3.148 1.00 89.62 311 CYS A C 1
ATOM 2468 O O . CYS A 1 311 ? -8.884 -8.740 3.491 1.00 89.62 311 CYS A O 1
ATOM 2470 N N . SER A 1 312 ? -8.372 -10.877 3.965 1.00 90.56 312 SER A N 1
ATOM 2471 C CA . SER A 1 312 ? -7.884 -10.619 5.310 1.00 90.56 312 SER A CA 1
ATOM 2472 C C . SER A 1 312 ? -6.550 -11.284 5.656 1.00 90.56 312 SER A C 1
ATOM 2474 O O . SER A 1 312 ? -6.042 -10.993 6.744 1.00 90.56 312 SER A O 1
ATOM 2476 N N . VAL A 1 313 ? -6.012 -12.164 4.806 1.00 91.75 313 VAL A N 1
ATOM 2477 C CA . VAL A 1 313 ? -4.738 -12.852 5.064 1.00 91.75 313 VAL A CA 1
ATOM 2478 C C . VAL A 1 313 ? -3.828 -12.798 3.840 1.00 91.75 313 VAL A C 1
ATOM 2480 O O . VAL A 1 313 ? -2.763 -12.210 3.948 1.00 91.75 313 VAL A O 1
ATOM 2483 N N . THR A 1 314 ? -4.216 -13.375 2.699 1.00 89.12 314 THR A N 1
ATOM 2484 C CA . THR A 1 314 ? -3.252 -13.623 1.607 1.00 89.12 314 THR A CA 1
ATOM 2485 C C . THR A 1 314 ? -3.178 -12.566 0.516 1.00 89.12 314 THR A C 1
ATOM 2487 O O . THR A 1 314 ? -2.198 -12.530 -0.218 1.00 89.12 314 THR A O 1
ATOM 2490 N N . CYS A 1 315 ? -4.164 -11.678 0.403 1.00 87.62 315 CYS A N 1
ATOM 2491 C CA . CYS A 1 315 ? -4.033 -10.503 -0.457 1.00 87.62 315 CYS A CA 1
ATOM 2492 C C . CYS A 1 315 ? -3.020 -9.510 0.149 1.00 87.62 315 CYS A C 1
ATOM 2494 O O . CYS A 1 315 ? -2.850 -9.458 1.364 1.00 87.62 315 CYS A O 1
ATOM 2496 N N . THR A 1 316 ? -2.408 -8.655 -0.668 1.00 86.31 316 THR A N 1
ATOM 2497 C CA . THR A 1 316 ? -1.560 -7.541 -0.198 1.00 86.31 316 THR A CA 1
ATOM 2498 C C . THR A 1 316 ? -2.375 -6.441 0.480 1.00 86.31 316 THR A C 1
ATOM 2500 O O . THR A 1 316 ? -1.961 -5.871 1.488 1.00 86.31 316 THR A O 1
ATOM 2503 N N . ALA A 1 317 ? -3.594 -6.201 -0.011 1.00 86.38 317 ALA A N 1
ATOM 2504 C CA . ALA A 1 317 ? -4.514 -5.198 0.513 1.00 86.38 317 ALA A CA 1
ATOM 2505 C C . ALA A 1 317 ? -4.715 -5.217 2.041 1.00 86.38 317 ALA A C 1
ATOM 2507 O O . ALA A 1 317 ? -4.644 -4.148 2.650 1.00 86.38 317 ALA A O 1
ATOM 2508 N N . PRO A 1 318 ? -4.984 -6.358 2.705 1.00 88.44 318 PRO A N 1
ATOM 2509 C CA . PRO A 1 318 ? -5.158 -6.379 4.149 1.00 88.44 318 PRO A CA 1
ATOM 2510 C C . PRO A 1 318 ? -3.943 -5.864 4.926 1.00 88.44 318 PRO A C 1
ATOM 2512 O O . PRO A 1 318 ? -4.164 -5.174 5.918 1.00 88.44 318 PRO A O 1
ATOM 2515 N N . LEU A 1 319 ? -2.706 -6.107 4.475 1.00 91.88 319 LEU A N 1
ATOM 2516 C CA . LEU A 1 319 ? -1.519 -5.553 5.137 1.00 91.88 319 LEU A CA 1
ATOM 2517 C C . LEU A 1 319 ? -1.553 -4.018 5.124 1.00 91.88 319 LEU A C 1
ATOM 2519 O O . LEU A 1 319 ? -1.338 -3.382 6.152 1.00 91.88 319 LEU A O 1
ATOM 2523 N N . MET A 1 320 ? -1.927 -3.438 3.984 1.00 91.06 320 MET A N 1
ATOM 2524 C CA . MET A 1 320 ? -1.929 -1.989 3.772 1.00 91.06 320 MET A CA 1
ATOM 2525 C C . MET A 1 320 ? -3.098 -1.280 4.464 1.00 91.06 320 MET A C 1
ATOM 2527 O O . MET A 1 320 ? -2.941 -0.195 5.008 1.00 91.06 320 MET A O 1
ATOM 2531 N N . TYR A 1 321 ? -4.288 -1.886 4.499 1.00 91.25 321 TYR A N 1
ATOM 2532 C CA . TYR A 1 321 ? -5.467 -1.243 5.097 1.00 91.25 321 TYR A CA 1
ATOM 2533 C C . TYR A 1 321 ? -5.590 -1.424 6.615 1.00 91.25 321 TYR A C 1
ATOM 2535 O O . TYR A 1 321 ? -6.438 -0.776 7.227 1.00 91.25 321 TYR A O 1
ATOM 2543 N N . GLN A 1 322 ? -4.844 -2.352 7.224 1.00 92.56 322 GLN A N 1
ATOM 2544 C CA . GLN A 1 322 ? -5.064 -2.747 8.622 1.00 92.56 322 GLN A CA 1
ATOM 2545 C C . GLN A 1 322 ? -3.964 -2.305 9.588 1.00 92.56 322 GLN A C 1
ATOM 2547 O O . GLN A 1 322 ? -4.126 -2.525 10.790 1.00 92.56 322 GLN A O 1
ATOM 2552 N N . GLY A 1 323 ? -2.889 -1.673 9.117 1.00 92.31 323 GLY A N 1
ATOM 2553 C CA . GLY A 1 323 ? -1.933 -0.987 9.991 1.00 92.31 323 GLY A CA 1
ATOM 2554 C C . GLY A 1 323 ? -2.600 0.117 10.819 1.00 92.31 323 GLY A C 1
ATOM 2555 O O . GLY A 1 323 ? -3.707 0.550 10.501 1.00 92.31 323 GLY A O 1
ATOM 2556 N N . THR A 1 324 ? -1.954 0.569 11.895 1.00 94.44 324 THR A N 1
ATOM 2557 C CA . THR A 1 324 ? -2.506 1.571 12.826 1.00 94.44 324 THR A CA 1
ATOM 2558 C C . THR A 1 324 ? -3.090 2.805 12.117 1.00 94.44 324 THR A C 1
ATOM 2560 O O . THR A 1 324 ? -4.305 3.019 12.155 1.00 94.44 324 THR A O 1
ATOM 2563 N N . PHE A 1 325 ? -2.257 3.586 11.424 1.00 94.81 325 PHE A N 1
ATOM 2564 C CA . PHE A 1 325 ? -2.678 4.788 10.695 1.00 94.81 325 PHE A CA 1
ATOM 2565 C C . PHE A 1 325 ? -3.787 4.492 9.672 1.00 94.81 325 PHE A C 1
ATOM 2567 O O . PHE A 1 325 ? -4.869 5.078 9.745 1.00 94.81 325 PHE A O 1
ATOM 2574 N N . TYR A 1 326 ? -3.574 3.531 8.773 1.00 94.50 326 TYR A N 1
ATOM 2575 C CA . TYR A 1 326 ? -4.513 3.224 7.691 1.00 94.50 326 TYR A CA 1
ATOM 2576 C C . TYR A 1 326 ? -5.859 2.662 8.166 1.00 94.50 326 TYR A C 1
ATOM 2578 O O . TYR A 1 326 ? -6.897 2.975 7.577 1.00 94.50 326 TYR A O 1
ATOM 2586 N N . ASP A 1 327 ? -5.894 1.915 9.273 1.00 94.19 327 ASP A N 1
ATOM 2587 C CA . ASP A 1 327 ? -7.146 1.419 9.850 1.00 94.19 327 ASP A CA 1
ATOM 2588 C C . ASP A 1 327 ? -8.085 2.560 10.248 1.00 94.19 327 ASP A C 1
ATOM 2590 O O . ASP A 1 327 ? -9.301 2.485 10.052 1.00 94.19 327 ASP A O 1
ATOM 2594 N N . SER A 1 328 ? -7.530 3.651 10.775 1.00 94.50 328 SER A N 1
ATOM 2595 C CA . SER A 1 328 ? -8.318 4.802 11.218 1.00 94.50 328 SER A CA 1
ATOM 2596 C C . SER A 1 328 ? -9.062 5.498 10.063 1.00 94.50 328 SER A C 1
ATOM 2598 O O . SER A 1 328 ? -10.145 6.072 10.261 1.00 94.50 328 SER A O 1
ATOM 2600 N N . LEU A 1 329 ? -8.558 5.351 8.830 1.00 95.06 329 LEU A N 1
ATOM 2601 C CA . LEU A 1 329 ? -9.153 5.909 7.618 1.00 95.06 329 LEU A CA 1
ATOM 2602 C C . LEU A 1 329 ? -10.489 5.257 7.249 1.00 95.06 329 LEU A C 1
ATOM 2604 O O . LEU A 1 329 ? -11.235 5.813 6.444 1.00 95.06 329 LEU A O 1
ATOM 2608 N N . LYS A 1 330 ? -10.884 4.141 7.879 1.00 93.94 330 LYS A N 1
ATOM 2609 C CA . LYS A 1 330 ? -12.221 3.547 7.681 1.00 93.94 330 LYS A CA 1
ATOM 2610 C C . LYS A 1 330 ? -13.374 4.498 8.011 1.00 93.94 330 LYS A C 1
ATOM 2612 O O . LYS A 1 330 ? -14.498 4.282 7.560 1.00 93.94 330 LYS A O 1
ATOM 2617 N N . THR A 1 331 ? -13.108 5.583 8.740 1.00 93.44 331 THR A N 1
ATOM 2618 C CA . THR A 1 331 ? -14.041 6.706 8.931 1.00 93.44 331 THR A CA 1
ATOM 2619 C C . THR A 1 331 ? -14.531 7.283 7.594 1.00 93.44 331 THR A C 1
ATOM 2621 O O . THR A 1 331 ? -15.711 7.627 7.456 1.00 93.44 331 THR A O 1
ATOM 2624 N N . TYR A 1 332 ? -13.677 7.300 6.565 1.00 94.62 332 TYR A N 1
ATOM 2625 C CA . TYR A 1 332 ? -14.020 7.783 5.227 1.00 94.62 332 TYR A CA 1
ATOM 2626 C C . TYR A 1 332 ? -15.078 6.936 4.516 1.00 94.62 332 TYR A C 1
ATOM 2628 O O . TYR A 1 332 ? -15.786 7.472 3.665 1.00 94.62 332 TYR A O 1
ATOM 2636 N N . ASN A 1 333 ? -15.322 5.688 4.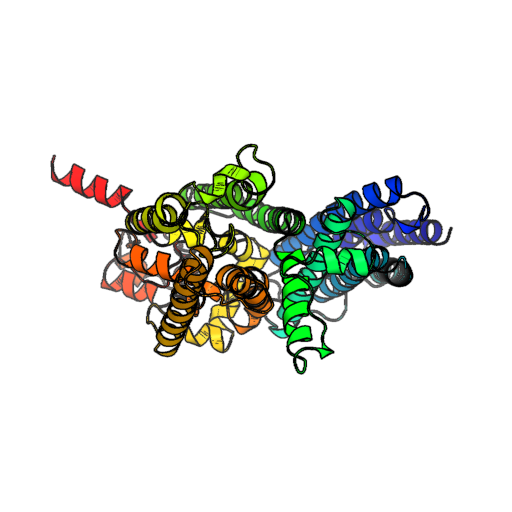932 1.00 93.25 333 ASN A N 1
ATOM 2637 C CA . ASN A 1 333 ? -16.462 4.904 4.435 1.00 93.25 333 ASN A CA 1
ATOM 2638 C C . ASN A 1 333 ? -17.811 5.578 4.724 1.00 93.25 333 ASN A C 1
ATOM 2640 O O . ASN A 1 333 ? -18.769 5.396 3.980 1.00 93.25 333 ASN A O 1
ATOM 2644 N N . ARG A 1 334 ? -17.906 6.360 5.807 1.00 91.62 334 ARG A N 1
ATOM 2645 C CA . ARG A 1 334 ? -19.144 7.058 6.200 1.00 91.62 334 ARG A CA 1
ATOM 2646 C C . ARG A 1 334 ? -19.142 8.534 5.846 1.00 91.62 334 ARG A C 1
ATOM 2648 O O . ARG A 1 334 ? -20.209 9.127 5.750 1.00 91.62 334 ARG A O 1
ATOM 2655 N N . LYS A 1 335 ? -17.965 9.123 5.672 1.00 91.31 335 LYS A N 1
ATOM 2656 C CA . LYS A 1 335 ? -17.813 10.553 5.408 1.00 91.31 335 LYS A CA 1
ATOM 2657 C C . LYS A 1 335 ? -17.783 10.872 3.915 1.00 91.31 335 LYS A C 1
ATOM 2659 O O . LYS A 1 335 ? -18.397 11.843 3.482 1.00 91.31 335 LYS A O 1
ATOM 2664 N N . SER A 1 336 ? -17.099 10.049 3.124 1.00 91.19 336 SER A N 1
ATOM 2665 C CA . SER A 1 336 ? -16.934 10.288 1.691 1.00 91.19 336 SER A CA 1
ATOM 2666 C C . SER A 1 336 ? -18.246 10.107 0.918 1.00 91.19 336 SER A C 1
ATOM 2668 O O . SER A 1 336 ? -19.146 9.359 1.315 1.00 91.19 336 SER A O 1
ATOM 2670 N N . GLY A 1 337 ? -18.385 10.815 -0.207 1.00 88.50 337 GLY A N 1
ATOM 2671 C CA . GLY A 1 337 ? -19.574 10.721 -1.057 1.00 88.50 337 GLY A CA 1
ATOM 2672 C C . GLY A 1 337 ? -19.777 9.317 -1.629 1.00 88.50 337 GLY A C 1
ATOM 2673 O O . GLY A 1 337 ? -20.888 8.787 -1.575 1.00 88.50 337 GLY A O 1
ATOM 2674 N N . LEU A 1 338 ? -18.709 8.699 -2.141 1.00 87.06 338 LEU A N 1
ATOM 2675 C CA . LEU A 1 338 ? -18.783 7.382 -2.768 1.00 87.06 338 LEU A CA 1
ATOM 2676 C C . LEU A 1 338 ? -18.823 6.248 -1.734 1.00 87.06 338 LEU A C 1
ATOM 2678 O O . LEU A 1 338 ? -19.645 5.342 -1.881 1.00 87.06 338 LEU A O 1
ATOM 2682 N N . GLY A 1 339 ? -18.050 6.339 -0.645 1.00 86.62 339 GLY A N 1
ATOM 2683 C CA . GLY A 1 339 ? -18.089 5.360 0.449 1.00 86.62 339 GLY A CA 1
ATOM 2684 C C . GLY A 1 339 ? -19.478 5.242 1.085 1.00 86.62 339 GLY A C 1
ATOM 2685 O O . GLY A 1 339 ? -19.972 4.141 1.327 1.00 86.62 339 GLY A O 1
ATOM 2686 N N . ARG A 1 340 ? -20.214 6.356 1.224 1.00 91.00 340 ARG A N 1
ATOM 2687 C CA . ARG A 1 340 ? -21.608 6.314 1.705 1.00 91.00 340 ARG A CA 1
ATOM 2688 C C . ARG A 1 340 ? -22.535 5.490 0.811 1.00 91.00 340 ARG A C 1
ATOM 2690 O O . ARG A 1 340 ? -23.512 4.916 1.295 1.00 91.00 340 ARG A O 1
ATOM 2697 N N . LYS A 1 341 ? -22.246 5.396 -0.492 1.00 89.88 341 LYS A N 1
ATOM 2698 C CA . LYS A 1 341 ? -23.046 4.587 -1.423 1.00 89.88 341 LYS A CA 1
ATOM 2699 C C . LYS A 1 341 ? -22.799 3.089 -1.236 1.00 89.88 341 LYS A C 1
ATOM 2701 O O . LYS A 1 341 ? -23.679 2.301 -1.582 1.00 89.88 341 LYS A O 1
ATOM 2706 N N . THR A 1 342 ? -21.662 2.672 -0.684 1.00 88.00 342 THR A N 1
ATOM 2707 C CA . THR A 1 342 ? -21.347 1.251 -0.474 1.00 88.00 342 THR A CA 1
ATOM 2708 C C . THR A 1 342 ? -21.782 0.724 0.892 1.00 88.00 342 THR A C 1
ATOM 2710 O O . THR A 1 342 ? -21.734 -0.493 1.084 1.00 88.00 342 THR A O 1
ATOM 2713 N N . LEU A 1 343 ? -22.301 1.587 1.777 1.00 89.25 343 LEU A N 1
ATOM 2714 C CA . LEU A 1 343 ? -22.852 1.198 3.076 1.00 89.25 343 LEU A CA 1
ATOM 2715 C C . LEU A 1 343 ? -23.945 0.130 2.924 1.00 89.25 343 LEU A C 1
ATOM 2717 O O . LEU A 1 343 ? -24.762 0.190 2.001 1.00 89.25 343 LEU A O 1
ATOM 2721 N N . THR A 1 344 ? -23.984 -0.807 3.872 1.00 91.81 344 THR A N 1
ATOM 2722 C CA . THR A 1 344 ? -24.859 -1.999 3.944 1.00 91.81 344 THR A CA 1
ATOM 2723 C C . THR A 1 344 ? -24.439 -3.204 3.094 1.00 91.81 344 THR A C 1
ATOM 2725 O O . THR A 1 344 ? -23.675 -3.102 2.132 1.00 91.81 344 THR A O 1
ATOM 2728 N N . SER A 1 345 ? -24.996 -4.373 3.420 1.00 91.56 345 SER A N 1
ATOM 2729 C CA . SER A 1 345 ? -24.818 -5.624 2.672 1.00 91.56 345 SER A CA 1
ATOM 2730 C C . SER A 1 345 ? -25.423 -5.625 1.262 1.00 91.56 345 SER A C 1
ATOM 2732 O O . SER A 1 345 ? -25.058 -6.472 0.446 1.00 91.56 345 SER A O 1
ATOM 2734 N N . ARG A 1 346 ? -26.310 -4.675 0.925 1.00 91.00 346 ARG A N 1
ATOM 2735 C CA . ARG A 1 346 ? -27.003 -4.654 -0.373 1.00 91.00 346 ARG A CA 1
ATOM 2736 C C . ARG A 1 346 ? -26.050 -4.314 -1.521 1.00 91.00 346 ARG A C 1
ATOM 2738 O O . ARG A 1 346 ? -25.346 -3.301 -1.487 1.00 91.00 346 ARG A O 1
ATOM 2745 N N . LEU A 1 347 ? -26.059 -5.138 -2.569 1.00 90.75 347 LEU A N 1
ATOM 2746 C CA . LEU A 1 347 ? -25.324 -4.871 -3.806 1.00 90.75 347 LEU A CA 1
ATOM 2747 C C . LEU A 1 347 ? -26.112 -3.903 -4.692 1.00 90.75 347 LEU A C 1
ATOM 2749 O O . LEU A 1 347 ? -27.240 -4.199 -5.088 1.00 90.75 347 LEU A O 1
ATOM 2753 N N . ARG A 1 348 ? -25.514 -2.755 -5.018 1.00 90.62 348 ARG A N 1
ATOM 2754 C CA . ARG A 1 348 ? -26.118 -1.784 -5.940 1.00 90.62 348 ARG A CA 1
ATOM 2755 C C . ARG A 1 348 ? -25.940 -2.228 -7.403 1.00 90.62 348 ARG A C 1
ATOM 2757 O O . ARG A 1 348 ? -24.987 -2.948 -7.689 1.00 90.62 348 ARG A O 1
ATOM 2764 N N . PRO A 1 349 ? -26.799 -1.782 -8.340 1.00 92.69 349 PRO A N 1
ATOM 2765 C CA . PRO A 1 349 ? -26.682 -2.151 -9.754 1.00 92.69 349 PRO A CA 1
ATOM 2766 C C . PRO A 1 349 ? -25.327 -1.792 -10.377 1.00 92.69 349 PRO A C 1
ATOM 2768 O O . PRO A 1 349 ? -24.740 -2.621 -11.061 1.00 92.69 349 PRO A O 1
ATOM 2771 N N . TRP A 1 350 ? -24.784 -0.610 -10.063 1.00 91.88 350 TRP A N 1
ATOM 2772 C CA . TRP A 1 350 ? -23.477 -0.182 -10.575 1.00 91.88 350 TRP A CA 1
ATOM 2773 C C . TRP A 1 350 ? -22.336 -1.111 -10.137 1.00 91.88 350 TRP A C 1
ATOM 2775 O O . TRP A 1 350 ? -21.454 -1.395 -10.934 1.00 91.88 350 TRP A O 1
ATOM 2785 N N . TYR A 1 351 ? -22.385 -1.648 -8.910 1.00 91.81 351 TYR A N 1
ATOM 2786 C CA . TYR A 1 351 ? -21.404 -2.631 -8.443 1.00 91.81 351 TYR A CA 1
ATOM 2787 C C . TYR A 1 351 ? -21.454 -3.880 -9.325 1.00 91.81 351 TYR A C 1
ATOM 2789 O O . TYR A 1 351 ? -20.425 -4.347 -9.791 1.00 91.81 351 TYR A O 1
ATOM 2797 N N . LYS A 1 352 ? -22.659 -4.394 -9.612 1.00 92.50 352 LYS A N 1
ATOM 2798 C CA . LYS A 1 352 ? -22.826 -5.568 -10.481 1.00 92.50 352 LYS A CA 1
ATOM 2799 C C . LYS A 1 352 ? -22.302 -5.300 -11.893 1.00 92.50 352 LYS A C 1
ATOM 2801 O O . LYS A 1 352 ? -21.635 -6.162 -12.448 1.00 92.50 352 LYS A O 1
ATOM 2806 N N . ALA A 1 353 ? -22.569 -4.114 -12.441 1.00 94.62 353 ALA A N 1
ATOM 2807 C CA . ALA A 1 353 ? -22.079 -3.715 -13.758 1.00 94.62 353 ALA A CA 1
ATOM 2808 C C . ALA A 1 353 ? -20.544 -3.672 -13.813 1.00 94.62 353 ALA A C 1
ATOM 2810 O O . ALA A 1 353 ? -19.962 -4.214 -14.747 1.00 94.62 353 ALA A O 1
ATOM 2811 N N . ILE A 1 354 ? -19.889 -3.107 -12.791 1.00 93.81 354 ILE A N 1
ATOM 2812 C CA . ILE A 1 354 ? -18.421 -3.085 -12.702 1.00 93.81 354 ILE A CA 1
ATOM 2813 C C . ILE A 1 354 ? -17.860 -4.503 -12.603 1.00 93.81 354 ILE A C 1
ATOM 2815 O O . ILE A 1 354 ? -16.952 -4.837 -13.356 1.00 93.81 354 ILE A O 1
ATOM 2819 N N . VAL A 1 355 ? -18.415 -5.348 -11.726 1.00 93.69 355 VAL A N 1
ATOM 2820 C CA . VAL A 1 355 ? -17.969 -6.744 -11.579 1.00 93.69 355 VAL A CA 1
ATOM 2821 C C . VAL A 1 355 ? -18.065 -7.478 -12.916 1.00 93.69 355 VAL A C 1
ATOM 2823 O O . VAL A 1 355 ? -17.091 -8.086 -13.346 1.00 93.69 355 VAL A O 1
ATOM 2826 N N . ILE A 1 356 ? -19.213 -7.393 -13.595 1.00 94.69 356 ILE A N 1
ATOM 2827 C CA . ILE A 1 356 ? -19.418 -8.040 -14.898 1.00 94.69 356 ILE A CA 1
ATOM 2828 C C . ILE A 1 356 ? -18.431 -7.496 -15.933 1.00 94.69 356 ILE A C 1
ATOM 2830 O O . ILE A 1 356 ? -17.818 -8.285 -16.642 1.00 94.69 356 ILE A O 1
ATOM 2834 N N . GLY A 1 357 ? -18.235 -6.176 -15.992 1.00 95.19 357 GLY A N 1
ATOM 2835 C CA . GLY A 1 357 ? -17.297 -5.547 -16.922 1.00 95.19 357 GLY A CA 1
ATOM 2836 C C . GLY A 1 357 ? -15.854 -6.001 -16.704 1.00 95.19 357 GLY A C 1
ATOM 2837 O O . GLY A 1 357 ? -15.195 -6.416 -17.653 1.00 95.19 357 GLY A O 1
ATOM 2838 N N . VAL A 1 358 ? -15.377 -5.999 -15.456 1.00 93.31 358 VAL A N 1
ATOM 2839 C CA . VAL A 1 358 ? -14.016 -6.449 -15.123 1.00 93.31 358 VAL A CA 1
ATOM 2840 C C . VAL A 1 358 ? -13.823 -7.924 -15.464 1.00 93.31 358 VAL A C 1
ATOM 2842 O O . VAL A 1 358 ? -12.825 -8.277 -16.086 1.00 93.31 358 VAL A O 1
ATOM 2845 N N . TRP A 1 359 ? -14.774 -8.789 -15.106 1.00 93.69 359 TRP A N 1
ATOM 2846 C CA . TRP A 1 359 ? -14.686 -10.209 -15.447 1.00 93.69 359 TRP A CA 1
ATOM 2847 C C . TRP A 1 359 ? -14.752 -10.458 -16.952 1.00 93.69 359 TRP A C 1
ATOM 2849 O O . TRP A 1 359 ? -13.996 -11.287 -17.448 1.00 93.69 359 TRP A O 1
ATOM 2859 N N . ALA A 1 360 ? -15.600 -9.733 -17.682 1.00 95.19 360 ALA A N 1
ATOM 2860 C CA . ALA A 1 360 ? -15.684 -9.840 -19.134 1.00 95.19 360 ALA A CA 1
ATOM 2861 C C . ALA A 1 360 ? -14.354 -9.460 -19.796 1.00 95.19 360 ALA A C 1
ATOM 2863 O O . ALA A 1 360 ? -13.861 -10.207 -20.640 1.00 95.19 360 ALA A O 1
ATOM 2864 N N . VAL A 1 361 ? -13.741 -8.349 -19.372 1.00 94.38 361 VAL A N 1
ATOM 2865 C CA . VAL A 1 361 ? -12.431 -7.910 -19.873 1.00 94.38 361 VAL A CA 1
ATOM 2866 C C . VAL A 1 361 ? -11.354 -8.946 -19.550 1.00 94.38 361 VAL A C 1
ATOM 2868 O O . VAL A 1 361 ? -10.659 -9.395 -20.455 1.00 94.38 361 VAL A O 1
ATOM 2871 N N . LEU A 1 362 ? -11.260 -9.401 -18.296 1.00 92.94 362 LEU A N 1
ATOM 2872 C CA . LEU A 1 362 ? -10.241 -10.373 -17.892 1.00 92.94 362 LEU A CA 1
ATOM 2873 C C . LEU A 1 362 ? -10.389 -11.722 -18.595 1.00 92.94 362 LEU A C 1
ATOM 2875 O O . LEU A 1 362 ? -9.389 -12.269 -19.045 1.00 92.94 362 LEU A O 1
ATOM 2879 N N . LEU A 1 363 ? -11.606 -12.260 -18.712 1.00 93.56 363 LEU A N 1
ATOM 2880 C CA . LEU A 1 363 ? -11.842 -13.533 -19.398 1.00 93.56 363 LEU A CA 1
ATOM 2881 C C . LEU A 1 363 ? -11.565 -13.419 -20.895 1.00 93.56 363 LEU A C 1
ATOM 2883 O O . LEU A 1 363 ? -10.929 -14.306 -21.459 1.00 93.56 363 LEU A O 1
ATOM 2887 N N . THR A 1 364 ? -11.988 -12.322 -21.528 1.00 95.00 364 THR A N 1
ATOM 2888 C CA . THR A 1 364 ? -11.710 -12.087 -22.951 1.00 95.00 364 THR A CA 1
ATOM 2889 C C . THR A 1 364 ? -10.207 -12.007 -23.189 1.00 95.00 364 THR A C 1
ATOM 2891 O O . THR A 1 364 ? -9.689 -12.712 -24.049 1.00 95.00 364 THR A O 1
ATOM 2894 N N . SER A 1 365 ? -9.480 -11.231 -22.382 1.00 94.62 365 SER A N 1
ATOM 2895 C CA . SER A 1 365 ? -8.022 -11.147 -22.479 1.00 94.62 365 SER A CA 1
ATOM 2896 C C . SER A 1 365 ? -7.330 -12.467 -22.152 1.00 94.62 365 SER A C 1
ATOM 2898 O O . SER A 1 365 ? -6.355 -12.803 -22.806 1.00 94.62 365 SER A O 1
ATOM 2900 N N . ALA A 1 366 ? -7.843 -13.263 -21.213 1.00 94.00 366 ALA A N 1
ATOM 2901 C CA . ALA A 1 366 ? -7.302 -14.591 -20.921 1.00 94.00 366 ALA A CA 1
ATOM 2902 C C . ALA A 1 366 ? -7.407 -15.540 -22.117 1.00 94.00 366 ALA A C 1
ATOM 2904 O O . ALA A 1 366 ? -6.444 -16.231 -22.443 1.00 94.00 366 ALA A O 1
ATOM 2905 N N . VAL A 1 367 ? -8.567 -15.553 -22.780 1.00 95.31 367 VAL A N 1
ATOM 2906 C CA . VAL A 1 367 ? -8.796 -16.355 -23.987 1.00 95.31 367 VAL A CA 1
ATOM 2907 C C . VAL A 1 367 ? -7.916 -15.856 -25.129 1.00 95.31 367 VAL A C 1
ATOM 2909 O O . VAL A 1 367 ? -7.267 -16.664 -25.785 1.00 95.31 367 VAL A O 1
ATOM 2912 N N . VAL A 1 368 ? -7.845 -14.539 -25.340 1.00 96.12 368 VAL A N 1
ATOM 2913 C CA . VAL A 1 368 ? -6.989 -13.935 -26.369 1.00 96.12 368 VAL A CA 1
ATOM 2914 C C . VAL A 1 368 ? -5.518 -14.265 -26.118 1.00 96.12 368 VAL A C 1
ATOM 2916 O O . VAL A 1 368 ? -4.845 -14.736 -27.025 1.00 96.12 368 VAL A O 1
ATOM 2919 N N . SER A 1 369 ? -5.034 -14.092 -24.887 1.00 95.62 369 SER A N 1
ATOM 2920 C CA . SER A 1 369 ? -3.673 -14.460 -24.489 1.00 95.62 369 SER A CA 1
ATOM 2921 C C . SER A 1 369 ? -3.394 -15.936 -24.763 1.00 95.62 369 SER A C 1
ATOM 2923 O O . SER A 1 369 ? -2.431 -16.247 -25.458 1.00 95.62 369 SER A O 1
ATOM 2925 N N . TYR A 1 370 ? -4.281 -16.843 -24.341 1.00 95.56 370 TYR A N 1
ATOM 2926 C CA . TYR A 1 370 ? -4.137 -18.276 -24.606 1.00 95.56 370 TYR A CA 1
ATOM 2927 C C . TYR A 1 370 ? -4.057 -18.606 -26.101 1.00 95.56 370 TYR A C 1
ATOM 2929 O O . TYR A 1 370 ? -3.162 -19.335 -26.528 1.00 95.56 370 TYR A O 1
ATOM 2937 N N . LEU A 1 371 ? -4.962 -18.052 -26.912 1.00 95.75 371 LEU A N 1
ATOM 2938 C CA . LEU A 1 371 ? -4.972 -18.278 -28.358 1.00 95.75 371 LEU A CA 1
ATOM 2939 C C . LEU A 1 371 ? -3.722 -17.704 -29.039 1.00 95.75 371 LEU A C 1
ATOM 2941 O O . LEU A 1 371 ? -3.223 -18.316 -29.984 1.00 95.75 371 LEU A O 1
ATOM 2945 N N . THR A 1 372 ? -3.195 -16.577 -28.548 1.00 94.88 372 THR A N 1
ATOM 2946 C CA . THR A 1 372 ? -1.913 -16.024 -29.004 1.00 94.88 372 THR A CA 1
ATOM 2947 C C . THR A 1 372 ? -0.750 -16.951 -28.646 1.00 94.88 372 THR A C 1
ATOM 2949 O O . THR A 1 372 ? 0.079 -17.244 -29.501 1.00 94.88 372 THR A O 1
ATOM 2952 N N . GLN A 1 373 ? -0.710 -17.490 -27.423 1.00 93.75 373 GLN A N 1
ATOM 2953 C CA . GLN A 1 373 ? 0.353 -18.406 -26.983 1.00 93.75 373 GLN A CA 1
ATOM 2954 C C . GLN A 1 373 ? 0.355 -19.747 -27.736 1.00 93.75 373 GLN A C 1
ATOM 2956 O O . GLN A 1 373 ? 1.409 -20.352 -27.908 1.00 93.75 373 GLN A O 1
ATOM 2961 N N . VAL A 1 374 ? -0.807 -20.218 -28.203 1.00 94.31 374 VAL A N 1
ATOM 2962 C CA . VAL A 1 374 ? -0.926 -21.428 -29.043 1.00 94.31 374 VAL A CA 1
ATOM 2963 C C . VAL A 1 374 ? -0.677 -21.125 -30.534 1.00 94.31 374 VAL A C 1
ATOM 2965 O O . VAL A 1 374 ? -0.581 -22.044 -31.343 1.00 94.31 374 VAL A O 1
ATOM 2968 N N . GLY A 1 375 ? -0.533 -19.851 -30.915 1.00 92.44 375 GLY A N 1
ATOM 2969 C CA . GLY A 1 375 ? -0.257 -19.429 -32.292 1.00 92.44 375 GLY A CA 1
ATOM 2970 C C . GLY A 1 375 ? -1.484 -19.389 -33.209 1.00 92.44 375 GLY A C 1
ATOM 2971 O O . GLY A 1 375 ? -1.333 -19.364 -34.427 1.00 92.44 375 GLY A O 1
ATOM 2972 N N . VAL A 1 376 ? -2.699 -19.388 -32.650 1.00 95.62 376 VAL A N 1
ATOM 2973 C CA . VAL A 1 376 ? -3.953 -19.307 -33.427 1.00 95.62 376 VAL A CA 1
ATOM 2974 C C . VAL A 1 376 ? -4.227 -17.874 -33.888 1.00 95.62 376 VAL A C 1
ATOM 2976 O O . VAL A 1 376 ? -4.714 -17.653 -34.994 1.00 95.62 376 VAL A O 1
ATOM 2979 N N . ILE A 1 377 ? -3.919 -16.895 -33.037 1.00 95.06 377 ILE A N 1
ATOM 2980 C CA . ILE A 1 377 ? -4.031 -15.459 -33.325 1.00 95.06 377 ILE A CA 1
ATOM 2981 C C . ILE A 1 377 ? -2.727 -14.755 -32.932 1.00 95.06 377 ILE A C 1
ATOM 2983 O O . ILE A 1 377 ? -1.879 -15.343 -32.272 1.00 95.06 377 ILE A O 1
ATOM 2987 N N . ASN A 1 378 ? -2.560 -13.488 -33.311 1.00 92.19 378 ASN A N 1
ATOM 2988 C CA . ASN A 1 378 ? -1.418 -12.672 -32.891 1.00 92.19 378 ASN A CA 1
ATOM 2989 C C . ASN A 1 378 ? -1.894 -11.306 -32.386 1.00 92.19 378 ASN A C 1
ATOM 2991 O O . ASN A 1 378 ? -1.657 -10.270 -33.006 1.00 92.19 378 ASN A O 1
ATOM 2995 N N . VAL A 1 379 ? -2.660 -11.320 -31.295 1.00 92.38 379 VAL A N 1
ATOM 2996 C CA . VAL A 1 379 ? -3.188 -10.096 -30.684 1.00 92.38 379 VAL A CA 1
ATOM 2997 C C . VAL A 1 379 ? -2.334 -9.743 -29.473 1.00 92.38 379 VAL A C 1
ATOM 2999 O O . VAL A 1 379 ? -2.290 -10.488 -28.493 1.00 92.38 379 VAL A O 1
ATOM 3002 N N . THR A 1 380 ? -1.682 -8.585 -29.545 1.00 92.50 380 THR A N 1
ATOM 3003 C CA . THR A 1 380 ? -0.866 -7.996 -28.477 1.00 92.50 380 THR A CA 1
ATOM 3004 C C . THR A 1 380 ? -1.193 -6.508 -28.333 1.00 92.50 380 THR A C 1
ATOM 3006 O O . THR A 1 380 ? -1.709 -5.880 -29.259 1.00 92.50 380 THR A O 1
ATOM 3009 N N . ILE A 1 381 ? -0.921 -5.935 -27.161 1.00 90.69 381 ILE A N 1
ATOM 3010 C CA . ILE A 1 381 ? -1.046 -4.499 -26.891 1.00 90.69 381 ILE A CA 1
ATOM 3011 C C . ILE A 1 381 ? 0.361 -3.918 -26.947 1.00 90.69 381 ILE A C 1
ATOM 3013 O O . ILE A 1 381 ? 1.154 -4.145 -26.039 1.00 90.69 381 ILE A O 1
ATOM 3017 N N . PHE A 1 382 ? 0.683 -3.228 -28.042 1.00 90.38 382 PHE A N 1
ATOM 3018 C CA . PHE A 1 382 ? 2.021 -2.681 -28.303 1.00 90.38 382 PHE A CA 1
ATOM 3019 C C . PHE A 1 382 ? 3.159 -3.708 -28.127 1.00 90.38 382 PHE A C 1
ATOM 3021 O O . PHE A 1 382 ? 4.218 -3.394 -27.597 1.00 90.38 382 PHE A O 1
ATOM 3028 N N . GLY A 1 383 ? 2.934 -4.955 -28.558 1.00 87.50 383 GLY A N 1
ATOM 3029 C CA . GLY A 1 383 ? 3.909 -6.044 -28.429 1.00 87.50 383 GLY A CA 1
ATOM 3030 C C . GLY A 1 383 ? 3.871 -6.789 -27.091 1.00 87.50 383 GLY A C 1
ATOM 3031 O O . GLY A 1 383 ? 4.559 -7.795 -26.947 1.00 87.50 383 GLY A O 1
ATOM 3032 N N . VAL A 1 384 ? 3.035 -6.364 -26.140 1.00 92.44 384 VAL A N 1
ATOM 3033 C CA . VAL A 1 384 ? 2.855 -7.035 -24.847 1.00 92.44 384 VAL A CA 1
ATOM 3034 C C . VAL A 1 384 ? 1.618 -7.930 -24.853 1.00 92.44 384 VAL A C 1
ATOM 3036 O O . VAL A 1 384 ? 0.580 -7.602 -25.437 1.00 92.44 384 VAL A O 1
ATOM 3039 N N . ASP A 1 385 ? 1.707 -9.073 -24.175 1.00 94.94 385 ASP A N 1
ATOM 3040 C CA . ASP A 1 385 ? 0.565 -9.956 -23.961 1.00 94.94 385 ASP A CA 1
ATOM 3041 C C . ASP A 1 385 ? -0.591 -9.233 -23.245 1.00 94.94 385 ASP A C 1
ATOM 3043 O O . ASP A 1 385 ? -0.400 -8.494 -22.276 1.00 94.94 385 ASP A O 1
ATOM 3047 N N . THR A 1 386 ? -1.817 -9.482 -23.708 1.00 94.12 386 THR A N 1
ATOM 3048 C CA . THR A 1 386 ? -3.012 -8.789 -23.204 1.00 94.12 386 THR A CA 1
ATOM 3049 C C . THR A 1 386 ? -3.248 -8.984 -21.703 1.00 94.12 386 THR A C 1
ATOM 3051 O O . THR A 1 386 ? -3.681 -8.047 -21.035 1.00 94.12 386 THR A O 1
ATOM 3054 N N . THR A 1 387 ? -2.948 -10.158 -21.137 1.00 93.94 387 THR A N 1
ATOM 3055 C CA . THR A 1 387 ? -3.136 -10.410 -19.699 1.00 93.94 387 THR A CA 1
ATOM 3056 C C . THR A 1 387 ? -2.048 -9.786 -18.847 1.00 93.94 387 THR A C 1
ATOM 3058 O O . THR A 1 387 ? -2.357 -9.268 -17.777 1.00 93.94 387 THR A O 1
ATOM 3061 N N . VAL A 1 388 ? -0.807 -9.760 -19.336 1.00 93.50 388 VAL A N 1
ATOM 3062 C CA . VAL A 1 388 ? 0.310 -9.085 -18.659 1.00 93.50 388 VAL A CA 1
ATOM 3063 C C . VAL A 1 388 ? 0.064 -7.577 -18.606 1.00 93.50 388 VAL A C 1
ATOM 3065 O O . VAL A 1 388 ? 0.177 -6.972 -17.542 1.00 93.50 388 VAL A O 1
ATOM 3068 N N . PHE A 1 389 ? -0.376 -6.978 -19.718 1.00 94.31 389 PHE A N 1
ATOM 3069 C CA . PHE A 1 389 ? -0.755 -5.565 -19.746 1.00 94.31 389 PHE A CA 1
ATOM 3070 C C . PHE A 1 389 ? -1.883 -5.253 -18.753 1.00 94.31 389 PHE A C 1
ATOM 3072 O O . PHE A 1 389 ? -1.783 -4.307 -17.970 1.00 94.31 389 PHE A O 1
ATOM 3079 N N . LEU A 1 390 ? -2.954 -6.057 -18.751 1.00 92.94 390 LEU A N 1
ATOM 3080 C CA . LEU A 1 390 ? -4.063 -5.855 -17.821 1.00 92.94 390 LEU A CA 1
ATOM 3081 C C . LEU A 1 390 ? -3.645 -6.033 -16.362 1.00 92.94 390 LEU A C 1
ATOM 3083 O O . LEU A 1 390 ? -4.115 -5.275 -15.517 1.00 92.94 390 LEU A O 1
ATOM 3087 N N . TYR A 1 391 ? -2.777 -6.997 -16.057 1.00 92.44 391 TYR A N 1
ATOM 3088 C CA . TYR A 1 391 ? -2.227 -7.164 -14.716 1.00 92.44 391 TYR A CA 1
ATOM 3089 C C . TYR A 1 391 ? -1.505 -5.893 -14.256 1.00 92.44 391 TYR A C 1
ATOM 3091 O O . TYR A 1 391 ? -1.855 -5.344 -13.208 1.00 92.44 391 TYR A O 1
ATOM 3099 N N . SER A 1 392 ? -0.588 -5.367 -15.072 1.00 93.00 392 SER A N 1
ATOM 3100 C CA . SER A 1 392 ? 0.124 -4.124 -14.766 1.00 93.00 392 SER A CA 1
ATOM 3101 C C . SER A 1 392 ? -0.839 -2.946 -14.582 1.00 93.00 392 SER A C 1
ATOM 3103 O O . SER A 1 392 ? -0.763 -2.217 -13.594 1.00 93.00 392 SER A O 1
ATOM 3105 N N . LEU A 1 393 ? -1.839 -2.811 -15.454 1.00 92.25 393 LEU A N 1
ATOM 3106 C CA . LEU A 1 393 ? -2.828 -1.742 -15.348 1.00 92.25 393 LEU A CA 1
ATOM 3107 C C . LEU A 1 393 ? -3.691 -1.849 -14.076 1.00 92.25 393 LEU A C 1
ATOM 3109 O O . LEU A 1 393 ? -3.867 -0.859 -13.366 1.00 92.25 393 LEU A O 1
ATOM 3113 N N . PHE A 1 394 ? -4.251 -3.025 -13.779 1.00 90.25 394 PHE A N 1
ATOM 3114 C CA . PHE A 1 394 ? -5.190 -3.206 -12.667 1.00 90.25 394 PHE A CA 1
ATOM 3115 C C . PHE A 1 394 ? -4.498 -3.288 -11.305 1.00 90.25 394 PHE A C 1
ATOM 3117 O O . PHE A 1 394 ? -4.982 -2.681 -10.348 1.00 90.25 394 PHE A O 1
ATOM 3124 N N . PHE A 1 395 ? -3.404 -4.043 -11.198 1.00 88.19 395 PHE A N 1
ATOM 3125 C CA . PHE A 1 395 ? -2.756 -4.344 -9.921 1.00 88.19 395 PHE A CA 1
ATOM 3126 C C . PHE A 1 395 ? -1.532 -3.472 -9.654 1.00 88.19 395 PHE A C 1
ATOM 3128 O O . PHE A 1 395 ? -1.393 -3.001 -8.529 1.00 88.19 395 PHE A O 1
ATOM 3135 N N . ASN A 1 396 ? -0.715 -3.165 -10.665 1.00 91.75 396 ASN A N 1
ATOM 3136 C CA . ASN A 1 396 ? 0.477 -2.335 -10.456 1.00 91.75 396 ASN A CA 1
ATOM 3137 C C . ASN A 1 396 ? 0.182 -0.829 -10.551 1.00 91.75 396 ASN A C 1
ATOM 3139 O O . ASN A 1 396 ? 0.966 -0.033 -10.042 1.00 91.75 396 ASN A O 1
ATOM 3143 N N . MET A 1 397 ? -0.955 -0.412 -11.124 1.00 92.69 397 MET A N 1
ATOM 3144 C CA . MET A 1 397 ? -1.336 1.007 -11.198 1.00 92.69 397 MET A CA 1
ATOM 3145 C C . MET A 1 397 ? -2.672 1.324 -10.517 1.00 92.69 397 MET A C 1
ATOM 3147 O O . MET A 1 397 ? -2.704 2.015 -9.496 1.00 92.69 397 MET A O 1
ATOM 3151 N N . LEU A 1 398 ? -3.792 0.837 -11.060 1.00 92.06 398 LEU A N 1
ATOM 3152 C CA . LEU A 1 398 ? -5.137 1.227 -10.614 1.00 92.06 398 LEU A CA 1
ATOM 3153 C C . LEU A 1 398 ? -5.365 0.917 -9.128 1.00 92.06 398 LEU A C 1
ATOM 3155 O O . LEU A 1 398 ? -6.017 1.687 -8.421 1.00 92.06 398 LEU A O 1
ATOM 3159 N N . TRP A 1 399 ? -4.804 -0.187 -8.637 1.00 91.50 399 TRP A N 1
ATOM 3160 C CA . TRP A 1 399 ? -4.895 -0.562 -7.233 1.00 91.50 399 TRP A CA 1
ATOM 3161 C C . TRP A 1 399 ? -4.295 0.482 -6.292 1.00 91.50 399 TRP A C 1
ATOM 3163 O O . TRP A 1 399 ? -4.949 0.856 -5.314 1.00 91.50 399 TRP A O 1
ATOM 3173 N N . TYR A 1 400 ? -3.126 1.024 -6.629 1.00 93.44 400 TYR A N 1
ATOM 3174 C CA . TYR A 1 400 ? -2.495 2.090 -5.856 1.00 93.44 400 TYR A CA 1
ATOM 3175 C C . TYR A 1 400 ? -3.242 3.414 -5.988 1.00 93.44 400 TYR A C 1
ATOM 3177 O O . TYR A 1 400 ? -3.454 4.092 -4.986 1.00 93.44 400 TYR A O 1
ATOM 3185 N N . VAL A 1 401 ? -3.763 3.745 -7.175 1.00 93.62 401 VAL A N 1
ATOM 3186 C CA . VAL A 1 401 ? -4.639 4.920 -7.351 1.00 93.62 401 VAL A CA 1
ATOM 3187 C C . VAL A 1 401 ? -5.851 4.837 -6.418 1.00 93.62 401 VAL A C 1
ATOM 3189 O O . VAL A 1 401 ? -6.220 5.816 -5.765 1.00 93.62 401 VAL A O 1
ATOM 3192 N N . VAL A 1 402 ? -6.455 3.655 -6.302 1.00 92.88 402 VAL A N 1
ATOM 3193 C CA . VAL A 1 402 ? -7.591 3.414 -5.405 1.00 92.88 402 VAL A CA 1
ATOM 3194 C C . VAL A 1 402 ? -7.174 3.488 -3.935 1.00 92.88 402 VAL A C 1
ATOM 3196 O O . VAL A 1 402 ? -7.928 4.033 -3.127 1.00 92.88 402 VAL A O 1
ATOM 3199 N N . PHE A 1 403 ? -5.990 2.978 -3.588 1.00 93.25 403 PHE A N 1
ATOM 3200 C CA . PHE A 1 403 ? -5.423 3.074 -2.243 1.00 93.25 403 PHE A CA 1
ATOM 3201 C C . PHE A 1 403 ? -5.173 4.531 -1.825 1.00 93.25 403 PHE A C 1
ATOM 3203 O O . PHE A 1 403 ? -5.639 4.964 -0.775 1.00 93.25 403 PHE A O 1
ATOM 3210 N N . ILE A 1 404 ? -4.542 5.336 -2.676 1.00 95.50 404 ILE A N 1
ATOM 3211 C CA . ILE A 1 404 ? -4.307 6.762 -2.411 1.00 95.50 404 ILE A CA 1
ATOM 3212 C C . ILE A 1 404 ? -5.640 7.521 -2.290 1.00 95.50 404 ILE A C 1
ATOM 3214 O O . ILE A 1 404 ? -5.802 8.432 -1.477 1.00 95.50 404 ILE A O 1
ATOM 3218 N N . SER A 1 405 ? -6.652 7.081 -3.040 1.00 95.56 405 SER A N 1
ATOM 3219 C CA . SER A 1 405 ? -7.987 7.680 -3.065 1.00 95.56 405 SER A CA 1
ATOM 3220 C C . SER A 1 405 ? -8.912 7.246 -1.914 1.00 95.56 405 SER A C 1
ATOM 3222 O O . SER A 1 405 ? -10.103 7.575 -1.950 1.00 95.56 405 SER A O 1
ATOM 3224 N N . ILE A 1 406 ? -8.421 6.565 -0.865 1.00 95.38 406 ILE A N 1
ATOM 3225 C CA . ILE A 1 406 ? -9.211 6.212 0.339 1.00 95.38 406 ILE A CA 1
ATOM 3226 C C . ILE A 1 406 ? -10.066 7.377 0.872 1.00 95.38 406 ILE A C 1
ATOM 3228 O O . ILE A 1 406 ? -11.236 7.137 1.191 1.00 95.38 406 ILE A O 1
ATOM 3232 N N . PRO A 1 407 ? -9.574 8.633 0.960 1.00 95.62 407 PRO A N 1
ATOM 3233 C CA . PRO A 1 407 ? -10.381 9.737 1.483 1.00 95.62 407 PRO A CA 1
ATOM 3234 C C . PRO A 1 407 ? -11.680 9.980 0.692 1.00 95.62 407 PRO A C 1
ATOM 3236 O O . PRO A 1 407 ? -12.688 10.413 1.258 1.00 95.62 407 PRO A O 1
ATOM 3239 N N . PHE A 1 408 ? -11.697 9.643 -0.601 1.00 95.06 408 PHE A N 1
ATOM 3240 C CA . PHE A 1 408 ? -12.850 9.807 -1.492 1.00 95.06 408 PHE A CA 1
ATOM 3241 C C . PHE A 1 408 ? -13.662 8.522 -1.685 1.00 95.06 408 PHE A C 1
ATOM 3243 O O . PHE A 1 408 ? -14.888 8.573 -1.834 1.00 95.06 408 PHE A O 1
ATOM 3250 N N . LEU A 1 409 ? -12.986 7.375 -1.702 1.00 93.31 409 LEU A N 1
ATOM 3251 C CA . LEU A 1 409 ? -13.569 6.081 -2.055 1.00 93.31 409 LEU A CA 1
ATOM 3252 C C . LEU A 1 409 ? -13.976 5.248 -0.833 1.00 93.31 409 LEU A C 1
ATOM 3254 O O . LEU A 1 409 ? -14.853 4.388 -0.950 1.00 93.31 409 LEU A O 1
ATOM 3258 N N . GLY A 1 410 ? -13.370 5.515 0.325 1.00 92.94 410 GLY A N 1
ATOM 3259 C CA . GLY A 1 410 ? -13.397 4.638 1.490 1.00 92.94 410 GLY A CA 1
ATOM 3260 C C . GLY A 1 410 ? -12.290 3.575 1.462 1.00 92.94 410 GLY A C 1
ATOM 3261 O O . GLY A 1 410 ? -11.577 3.409 0.474 1.00 92.94 410 GLY A O 1
ATOM 3262 N N . THR A 1 411 ? -12.137 2.841 2.564 1.00 92.38 411 THR A N 1
ATOM 3263 C CA . THR A 1 411 ? -11.188 1.724 2.656 1.00 92.38 411 THR A CA 1
ATOM 3264 C C . THR A 1 411 ? -11.751 0.472 1.982 1.00 92.38 411 THR A C 1
ATOM 3266 O O . THR A 1 411 ? -12.965 0.319 1.828 1.00 92.38 411 THR A O 1
ATOM 3269 N N . TYR A 1 412 ? -10.869 -0.433 1.537 1.00 91.44 412 TYR A N 1
ATOM 3270 C CA . TYR A 1 412 ? -11.263 -1.632 0.778 1.00 91.44 412 TYR A CA 1
ATOM 3271 C C . TYR A 1 412 ? -12.153 -1.316 -0.439 1.00 91.44 412 TYR A C 1
ATOM 3273 O O . TYR A 1 412 ? -13.036 -2.099 -0.806 1.00 91.44 412 TYR A O 1
ATOM 3281 N N . ALA A 1 413 ? -11.935 -0.168 -1.087 1.00 91.31 413 ALA A N 1
ATOM 3282 C CA . ALA A 1 413 ? -12.653 0.224 -2.298 1.00 91.31 413 ALA A CA 1
ATOM 3283 C C . ALA A 1 413 ? -12.508 -0.825 -3.418 1.00 91.31 413 ALA A C 1
ATOM 3285 O O . ALA A 1 413 ? -13.475 -1.097 -4.126 1.00 91.31 413 ALA A O 1
ATOM 3286 N N . CYS A 1 414 ? -11.362 -1.512 -3.485 1.00 88.75 414 CYS A N 1
ATOM 3287 C CA . CYS A 1 414 ? -11.135 -2.667 -4.359 1.00 88.75 414 CYS A CA 1
ATOM 3288 C C . CYS A 1 414 ? -12.237 -3.736 -4.259 1.00 88.75 414 CYS A C 1
ATOM 3290 O O . CYS A 1 414 ? -12.760 -4.202 -5.272 1.00 88.75 414 CYS A O 1
ATOM 3292 N N . ALA A 1 415 ? -12.654 -4.068 -3.039 1.00 88.75 415 ALA A N 1
ATOM 3293 C CA . ALA A 1 415 ? -13.655 -5.089 -2.766 1.00 88.75 415 ALA A CA 1
ATOM 3294 C C . ALA A 1 415 ? -15.085 -4.524 -2.731 1.00 88.75 415 ALA A C 1
ATOM 3296 O O . ALA A 1 415 ? -16.029 -5.188 -3.154 1.00 88.75 415 ALA A O 1
ATOM 3297 N N . THR A 1 416 ? -15.275 -3.304 -2.220 1.00 89.12 416 THR A N 1
ATOM 3298 C CA . THR A 1 416 ? -16.614 -2.711 -2.038 1.00 89.12 416 THR A CA 1
ATOM 3299 C C . THR A 1 416 ? -17.195 -2.104 -3.310 1.00 89.12 416 THR A C 1
ATOM 3301 O O . THR A 1 416 ? -18.418 -1.983 -3.409 1.00 89.12 416 THR A O 1
ATOM 3304 N N . GLN A 1 417 ? -16.348 -1.753 -4.279 1.00 89.62 417 GLN A N 1
ATOM 3305 C CA . GLN A 1 417 ? -16.754 -1.214 -5.579 1.00 89.62 417 GLN A CA 1
ATOM 3306 C C . GLN A 1 417 ? -16.737 -2.266 -6.696 1.00 89.62 417 GLN A C 1
ATOM 3308 O O . GLN A 1 417 ? -17.303 -2.027 -7.756 1.00 89.62 417 GLN A O 1
ATOM 3313 N N . GLY A 1 418 ? -16.167 -3.446 -6.435 1.00 86.56 418 GLY A N 1
ATOM 3314 C CA . GLY A 1 418 ? -16.302 -4.615 -7.307 1.00 86.56 418 GLY A CA 1
ATOM 3315 C C . GLY A 1 418 ? -15.336 -4.655 -8.487 1.00 86.56 418 GLY A C 1
ATOM 3316 O O . GLY A 1 418 ? -15.497 -5.502 -9.357 1.00 86.56 418 GLY A O 1
ATOM 3317 N N . TRP A 1 419 ? -14.333 -3.776 -8.525 1.00 87.94 419 TRP A N 1
ATOM 3318 C CA . TRP A 1 419 ? -13.343 -3.782 -9.602 1.00 87.94 419 TRP A CA 1
ATOM 3319 C C . TRP A 1 419 ? -12.192 -4.774 -9.355 1.00 87.94 419 TRP A C 1
ATOM 3321 O O . TRP A 1 419 ? -11.490 -5.141 -10.288 1.00 87.94 419 TRP A O 1
ATOM 3331 N N . CYS A 1 420 ? -12.007 -5.264 -8.122 1.00 89.25 420 CYS A N 1
ATOM 3332 C CA . CYS A 1 420 ? -11.061 -6.344 -7.843 1.00 89.25 420 CYS A CA 1
ATOM 3333 C C . CYS A 1 420 ? -11.686 -7.708 -8.175 1.00 89.25 420 CYS A C 1
ATOM 3335 O O . CYS A 1 420 ? -12.517 -8.230 -7.422 1.00 89.25 420 CYS A O 1
ATOM 3337 N N . SER A 1 421 ? -11.260 -8.311 -9.284 1.00 88.94 421 SER A N 1
ATOM 3338 C CA . SER A 1 421 ? -11.699 -9.648 -9.710 1.00 88.94 421 SER A CA 1
ATOM 3339 C C . SER A 1 421 ? -11.399 -10.714 -8.655 1.00 88.94 421 SER A C 1
ATOM 3341 O O . SER A 1 421 ? -12.282 -11.480 -8.277 1.00 88.94 421 SER A O 1
ATOM 3343 N N . TRP A 1 422 ? -10.198 -10.692 -8.080 1.00 87.00 422 TRP A N 1
ATOM 3344 C CA . TRP A 1 422 ? -9.793 -11.634 -7.038 1.00 87.00 422 TRP A CA 1
ATOM 3345 C C . TRP A 1 422 ? -10.651 -11.523 -5.770 1.00 87.00 422 TRP A C 1
ATOM 3347 O O . TRP A 1 422 ? -11.121 -12.518 -5.213 1.00 87.00 422 TRP A O 1
ATOM 3357 N N . GLY A 1 423 ? -10.942 -10.289 -5.348 1.00 89.31 423 GLY A N 1
ATOM 3358 C CA . GLY A 1 423 ? -11.839 -10.017 -4.230 1.00 89.31 423 GLY A CA 1
ATOM 3359 C C . GLY A 1 423 ? -13.261 -10.506 -4.501 1.00 89.31 423 GLY A C 1
ATOM 3360 O O . GLY A 1 423 ? -13.852 -11.161 -3.647 1.00 89.31 423 GLY A O 1
ATOM 3361 N N . THR A 1 424 ? -13.802 -10.242 -5.692 1.00 91.56 424 THR A N 1
ATOM 3362 C CA . THR A 1 424 ? -15.174 -10.639 -6.056 1.00 91.56 424 THR A CA 1
ATOM 3363 C C . THR A 1 424 ? -15.323 -12.155 -6.213 1.00 91.56 424 THR A C 1
ATOM 3365 O O . THR A 1 424 ? -16.324 -12.701 -5.749 1.00 91.56 424 THR A O 1
ATOM 3368 N N . PHE A 1 425 ? -14.308 -12.853 -6.745 1.00 92.06 425 PHE A N 1
ATOM 3369 C CA . PHE A 1 425 ? -14.242 -14.321 -6.764 1.00 92.06 425 PHE A CA 1
ATOM 3370 C C . PHE A 1 425 ? -14.362 -14.895 -5.348 1.00 92.06 425 PHE A C 1
ATOM 3372 O O . PHE A 1 425 ? -15.243 -15.698 -5.039 1.00 92.06 425 PHE A O 1
ATOM 3379 N N . ASN A 1 426 ? -13.495 -14.416 -4.457 1.00 91.00 426 ASN A N 1
ATOM 3380 C CA . ASN A 1 426 ? -13.430 -14.844 -3.068 1.00 91.00 426 ASN A CA 1
ATOM 3381 C C . ASN A 1 426 ? -14.735 -14.559 -2.307 1.00 91.00 426 ASN A C 1
ATOM 3383 O O . ASN A 1 426 ? -15.222 -15.402 -1.556 1.00 91.00 426 ASN A O 1
ATOM 3387 N N . GLN A 1 427 ? -15.326 -13.385 -2.525 1.00 91.19 427 GLN A N 1
ATOM 3388 C CA . GLN A 1 427 ? -16.603 -12.994 -1.931 1.00 91.19 427 GLN A CA 1
ATOM 3389 C C . GLN A 1 427 ? -17.765 -13.863 -2.415 1.00 91.19 427 GLN A C 1
ATOM 3391 O O . GLN A 1 427 ? -18.632 -14.218 -1.614 1.00 91.19 427 GLN A O 1
ATOM 3396 N N . PHE A 1 428 ? -17.778 -14.231 -3.697 1.00 92.56 428 PHE A N 1
ATOM 3397 C CA . PHE A 1 428 ? -18.792 -15.110 -4.266 1.00 92.56 428 PHE A CA 1
ATOM 3398 C C . PHE A 1 428 ? -18.755 -16.489 -3.596 1.00 92.56 428 PHE A C 1
ATOM 3400 O O . PHE A 1 428 ? -19.718 -16.858 -2.917 1.00 92.56 428 PHE A O 1
ATOM 3407 N N . PHE A 1 429 ? -17.626 -17.202 -3.663 1.00 93.75 429 PHE A N 1
ATOM 3408 C CA . PHE A 1 429 ? -17.495 -18.530 -3.046 1.00 93.75 429 PHE A CA 1
ATOM 3409 C C . PHE A 1 429 ? -17.603 -18.486 -1.517 1.00 93.75 429 PHE A C 1
ATOM 3411 O O . PHE A 1 429 ? -18.246 -19.346 -0.913 1.00 93.75 429 PHE A O 1
ATOM 3418 N N . GLY A 1 430 ? -17.076 -17.437 -0.880 1.00 90.88 430 GLY A N 1
ATOM 3419 C CA . GLY A 1 430 ? -17.229 -17.218 0.556 1.00 90.88 430 GLY A CA 1
ATOM 3420 C C . GLY A 1 430 ? -18.677 -17.011 0.991 1.00 90.88 430 GLY A C 1
ATOM 3421 O O . GLY A 1 430 ? -19.077 -17.464 2.065 1.00 90.88 430 GLY A O 1
ATOM 3422 N N . SER A 1 431 ? -19.498 -16.384 0.147 1.00 89.62 431 SER A N 1
ATOM 3423 C CA . SER A 1 431 ? -20.928 -16.218 0.412 1.00 89.62 431 SER A CA 1
ATOM 3424 C C . SER A 1 431 ? -21.744 -17.495 0.213 1.00 89.62 431 SER A C 1
ATOM 3426 O O . SER A 1 431 ? -22.791 -17.636 0.846 1.00 89.62 431 SER A O 1
ATOM 3428 N N . LEU A 1 432 ? -21.262 -18.445 -0.591 1.00 92.06 432 LEU A N 1
ATOM 3429 C CA . LEU A 1 432 ? -21.847 -19.784 -0.716 1.00 92.06 432 LEU A CA 1
ATOM 3430 C C . LEU A 1 432 ? -21.433 -20.690 0.455 1.00 92.06 432 LEU A C 1
ATOM 3432 O O . LEU A 1 432 ? -22.221 -21.514 0.909 1.00 92.06 432 LEU A O 1
ATOM 3436 N N . GLY A 1 433 ? -20.232 -20.466 0.988 1.00 91.19 433 GLY A N 1
ATOM 3437 C CA . GLY A 1 433 ? -19.587 -21.260 2.029 1.00 91.19 433 GLY A CA 1
ATOM 3438 C C . GLY A 1 433 ? -20.191 -21.220 3.432 1.00 91.19 433 GLY A C 1
ATOM 3439 O O . GLY A 1 433 ? -21.264 -20.669 3.685 1.00 91.19 433 GLY A O 1
ATOM 3440 N N . PHE A 1 434 ? -19.467 -21.796 4.392 1.00 92.69 434 PHE A N 1
ATOM 3441 C CA . PHE A 1 434 ? -19.909 -21.881 5.791 1.00 92.69 434 PHE A CA 1
ATOM 3442 C C . PHE A 1 434 ? -19.728 -20.582 6.575 1.00 92.69 434 PHE A C 1
ATOM 3444 O O . PHE A 1 434 ? -20.357 -20.408 7.621 1.00 92.69 434 PHE A O 1
ATOM 3451 N N . PHE A 1 435 ? -18.886 -19.679 6.074 1.00 94.44 435 PHE A N 1
ATOM 3452 C CA . PHE A 1 435 ? -18.486 -18.488 6.801 1.00 94.44 435 PHE A CA 1
ATOM 3453 C C . PHE A 1 435 ? -19.634 -17.505 7.028 1.00 94.44 435 PHE A C 1
ATOM 3455 O O . PHE A 1 435 ? -20.331 -17.086 6.099 1.00 94.44 435 PHE A O 1
ATOM 3462 N N . LYS A 1 436 ? -19.791 -17.093 8.282 1.00 95.12 436 LYS A N 1
ATOM 3463 C CA . LYS A 1 436 ? -20.688 -16.024 8.720 1.00 95.12 436 LYS A CA 1
ATOM 3464 C C . LYS A 1 436 ? -20.251 -15.498 10.080 1.00 95.12 436 LYS A C 1
ATOM 3466 O O . LYS A 1 436 ? -19.499 -16.142 10.804 1.00 95.12 436 LYS A O 1
ATOM 3471 N N . LEU A 1 437 ? -20.748 -14.324 10.436 1.00 95.19 437 LEU A N 1
ATOM 3472 C CA . LEU A 1 437 ? -20.661 -13.828 11.803 1.00 95.19 437 LEU A CA 1
ATOM 3473 C C . LEU A 1 437 ? -21.898 -14.302 12.558 1.00 95.19 437 LEU A C 1
ATOM 3475 O O . LEU A 1 437 ? -23.011 -14.181 12.044 1.00 95.19 437 LEU A O 1
ATOM 3479 N N . LYS A 1 438 ? -21.713 -14.824 13.765 1.00 96.12 438 LYS A N 1
ATOM 3480 C CA . LYS A 1 438 ? -22.808 -15.191 14.664 1.00 96.12 438 LYS A CA 1
ATOM 3481 C C . LYS A 1 438 ? -22.715 -14.399 15.952 1.00 96.12 438 LYS A C 1
ATOM 3483 O O . LYS A 1 438 ? -21.639 -13.927 16.319 1.00 96.12 438 LYS A O 1
ATOM 3488 N N . VAL A 1 439 ? -23.853 -14.264 16.619 1.00 96.81 439 VAL A N 1
ATOM 3489 C CA . VAL A 1 439 ? -23.906 -13.768 17.991 1.00 96.81 439 VAL A CA 1
ATOM 3490 C C . VAL A 1 439 ? -24.264 -14.885 18.952 1.00 96.81 439 VAL A C 1
ATOM 3492 O O . VAL A 1 439 ? -24.972 -15.816 18.569 1.00 96.81 439 VAL A O 1
ATOM 3495 N N . ARG A 1 440 ? -23.745 -14.816 20.180 1.00 95.38 440 ARG A N 1
ATOM 3496 C CA . ARG A 1 440 ? -24.070 -15.794 21.228 1.00 95.38 440 ARG A CA 1
ATOM 3497 C C . ARG A 1 440 ? -25.498 -15.584 21.724 1.00 95.38 440 ARG A C 1
ATOM 3499 O O . ARG A 1 440 ? -26.249 -16.544 21.821 1.00 95.38 440 ARG A O 1
ATOM 3506 N N . ASP A 1 441 ? -25.873 -14.327 21.955 1.00 95.81 441 ASP A N 1
ATOM 3507 C CA . ASP A 1 441 ? -27.222 -13.936 22.360 1.00 95.81 441 ASP A CA 1
ATOM 3508 C C . ASP A 1 441 ? -27.719 -12.696 21.579 1.00 95.81 441 ASP A C 1
ATOM 3510 O O . ASP A 1 441 ? -27.175 -11.596 21.743 1.00 95.81 441 ASP A O 1
ATOM 3514 N N . PRO A 1 442 ? -28.768 -12.818 20.741 1.00 95.81 442 PRO A N 1
ATOM 3515 C CA . PRO A 1 442 ? -29.399 -11.680 20.070 1.00 95.81 442 PRO A CA 1
ATOM 3516 C C . PRO A 1 442 ? -29.934 -10.599 21.024 1.00 95.81 442 PRO A C 1
ATOM 3518 O O . PRO A 1 442 ? -29.962 -9.422 20.654 1.00 95.81 442 PRO A O 1
ATOM 3521 N N . SER A 1 443 ? -30.326 -10.960 22.251 1.00 95.19 443 SER A N 1
ATOM 3522 C CA . SER A 1 443 ? -30.895 -10.036 23.240 1.00 95.19 443 SER A CA 1
ATOM 3523 C C . SER A 1 443 ? -29.875 -8.989 23.707 1.00 95.19 443 SER A C 1
ATOM 3525 O O . SER A 1 443 ? -30.202 -7.809 23.860 1.00 95.19 443 SER A O 1
ATOM 3527 N N . VAL A 1 444 ? -28.603 -9.382 23.821 1.00 94.56 444 VAL A N 1
ATOM 3528 C CA . VAL A 1 444 ? -27.487 -8.475 24.125 1.00 94.56 444 VAL A CA 1
ATOM 3529 C C . VAL A 1 444 ? -27.300 -7.458 22.997 1.00 94.56 444 VAL A C 1
ATOM 3531 O O . VAL A 1 444 ? -27.047 -6.282 23.250 1.00 94.56 444 VAL A O 1
ATOM 3534 N N . CYS A 1 445 ? -27.475 -7.873 21.738 1.00 93.44 445 CYS A N 1
ATOM 3535 C CA . CYS A 1 445 ? -27.409 -6.955 20.600 1.00 93.44 445 CYS A CA 1
ATOM 3536 C C . CYS A 1 445 ? -28.578 -5.966 20.561 1.00 93.44 445 CYS A C 1
ATOM 3538 O O . CYS A 1 445 ? -28.377 -4.833 20.128 1.00 93.44 445 CYS A O 1
ATOM 3540 N N . LEU A 1 446 ? -29.768 -6.370 21.017 1.00 94.25 446 LEU A N 1
ATOM 3541 C CA . LEU A 1 446 ? -30.931 -5.485 21.131 1.00 94.25 446 LEU A CA 1
ATOM 3542 C C . LEU A 1 446 ? -30.671 -4.355 22.141 1.00 94.25 446 LEU A C 1
ATOM 3544 O O . LEU A 1 446 ? -30.973 -3.201 21.854 1.00 94.25 446 LEU A O 1
ATOM 3548 N N . LYS A 1 447 ? -30.069 -4.693 23.289 1.00 95.19 447 LYS A N 1
ATOM 3549 C CA . LYS A 1 447 ? -29.747 -3.760 24.384 1.00 95.19 447 LYS A CA 1
ATOM 3550 C C . LYS A 1 447 ? -28.473 -2.937 24.146 1.00 95.19 447 LYS A C 1
ATOM 3552 O O . LYS A 1 447 ? -28.188 -2.015 24.899 1.00 95.19 447 LYS A O 1
ATOM 3557 N N . CYS A 1 448 ? -27.682 -3.263 23.124 1.00 93.50 448 CYS A N 1
ATOM 3558 C CA . CYS A 1 448 ? -26.432 -2.566 22.834 1.00 93.50 448 CYS A CA 1
ATOM 3559 C C . CYS A 1 448 ? -26.700 -1.190 22.204 1.00 93.50 448 CYS A C 1
ATOM 3561 O O . CYS A 1 448 ? -27.050 -1.090 21.026 1.00 93.50 448 CYS A O 1
ATOM 3563 N N . GLU A 1 449 ? -26.465 -0.127 22.974 1.00 91.56 449 GLU A N 1
ATOM 3564 C CA . GLU A 1 449 ? -26.653 1.259 22.527 1.00 91.56 449 GLU A CA 1
ATOM 3565 C C . GLU A 1 449 ? -25.607 1.685 21.490 1.00 91.56 449 GLU A C 1
ATOM 3567 O O . GLU A 1 449 ? -25.932 2.276 20.461 1.00 91.56 449 GLU A O 1
ATOM 3572 N N . THR A 1 450 ? -24.340 1.335 21.726 1.00 92.44 450 THR A N 1
ATOM 3573 C CA . THR A 1 450 ? -23.212 1.850 20.934 1.00 92.44 450 THR A CA 1
ATOM 3574 C C . THR A 1 450 ? -23.146 1.272 19.524 1.00 92.44 450 THR A C 1
ATOM 3576 O O . THR A 1 450 ? -22.650 1.933 18.611 1.00 92.44 450 THR A O 1
ATOM 3579 N N . LYS A 1 451 ? -23.583 0.014 19.344 1.00 92.06 451 LYS A N 1
ATOM 3580 C CA . LYS A 1 451 ? -23.489 -0.755 18.086 1.00 92.06 451 LYS A CA 1
ATOM 3581 C C . LYS A 1 451 ? -22.120 -0.602 17.407 1.00 92.06 451 LYS A C 1
ATOM 3583 O O . LYS A 1 451 ? -22.015 -0.523 16.181 1.00 92.06 451 LYS A O 1
ATOM 3588 N N . ALA A 1 452 ? -21.053 -0.580 18.211 1.00 92.94 452 ALA A N 1
ATOM 3589 C CA . ALA A 1 452 ? -19.696 -0.245 17.777 1.00 92.94 452 ALA A CA 1
ATOM 3590 C C . ALA A 1 452 ? -19.176 -1.134 16.630 1.00 92.94 452 ALA A C 1
ATOM 3592 O O . ALA A 1 452 ? -18.395 -0.674 15.796 1.00 92.94 452 ALA A O 1
ATOM 3593 N N . CYS A 1 453 ? -19.673 -2.370 16.511 1.00 92.75 453 CYS A N 1
ATOM 3594 C CA . CYS A 1 453 ? -19.364 -3.284 15.410 1.00 92.75 453 CYS A CA 1
ATOM 3595 C C . CYS A 1 453 ? -19.698 -2.709 14.018 1.00 92.75 453 CYS A C 1
ATOM 3597 O O . CYS A 1 453 ? -18.929 -2.902 13.073 1.00 92.75 453 CYS A O 1
ATOM 3599 N N . ALA A 1 454 ? -20.792 -1.950 13.892 1.00 92.25 454 ALA A N 1
ATOM 3600 C CA . ALA A 1 454 ? -21.171 -1.281 12.650 1.00 92.25 454 ALA A CA 1
ATOM 3601 C C . ALA A 1 454 ? -20.183 -0.164 12.296 1.00 92.25 454 ALA A C 1
ATOM 3603 O O . ALA A 1 454 ? -19.890 0.041 11.115 1.00 92.25 454 ALA A O 1
ATOM 3604 N N . ASN A 1 455 ? -19.648 0.522 13.316 1.00 91.44 455 ASN A N 1
ATOM 3605 C CA . ASN A 1 455 ? -18.683 1.607 13.170 1.00 91.44 455 ASN A CA 1
ATOM 3606 C C . ASN A 1 455 ? -17.258 1.116 12.872 1.00 91.44 455 ASN A C 1
ATOM 3608 O O . ASN A 1 455 ? -16.529 1.743 12.100 1.00 91.44 455 ASN A O 1
ATOM 3612 N N . ALA A 1 456 ? -16.894 -0.045 13.405 1.00 93.88 456 ALA A N 1
ATOM 3613 C CA . ALA A 1 456 ? -15.585 -0.646 13.207 1.00 93.88 456 ALA A CA 1
ATOM 3614 C C . ALA A 1 456 ? -15.416 -1.338 11.846 1.00 93.88 456 ALA A C 1
ATOM 3616 O O . ALA A 1 456 ? -14.292 -1.545 11.410 1.00 93.88 456 ALA A O 1
ATOM 3617 N N . CYS A 1 457 ? -16.507 -1.692 11.157 1.00 94.25 457 CYS A N 1
ATOM 3618 C CA . CYS A 1 457 ? -16.433 -2.439 9.903 1.00 94.25 457 CYS A CA 1
ATOM 3619 C C . CYS A 1 457 ? -15.697 -1.656 8.787 1.00 94.25 457 CYS A C 1
ATOM 3621 O O . CYS A 1 457 ? -16.206 -0.616 8.350 1.00 94.25 457 CYS A O 1
ATOM 3623 N N . PRO A 1 458 ? -14.571 -2.173 8.249 1.00 93.00 458 PRO A N 1
ATOM 3624 C CA . PRO A 1 458 ? -13.768 -1.477 7.238 1.00 93.00 458 PRO A CA 1
ATOM 3625 C C . PRO A 1 458 ? -14.393 -1.491 5.836 1.00 93.00 458 PRO A C 1
ATOM 3627 O O . PRO A 1 458 ? -13.879 -0.856 4.932 1.00 93.00 458 PRO A O 1
ATOM 3630 N N . VAL A 1 459 ? -15.512 -2.193 5.649 1.00 93.38 459 VAL A N 1
ATOM 3631 C CA . VAL A 1 459 ? -16.274 -2.252 4.387 1.00 93.38 459 VAL A CA 1
ATOM 3632 C C . VAL A 1 459 ? -17.693 -1.692 4.534 1.00 93.38 459 VAL A C 1
ATOM 3634 O O . VAL A 1 459 ? -18.551 -1.919 3.686 1.00 93.38 459 VAL A O 1
ATOM 3637 N N . GLY A 1 460 ? -17.978 -0.982 5.633 1.00 92.88 460 GLY A N 1
ATOM 3638 C CA . GLY A 1 460 ? -19.229 -0.232 5.785 1.00 92.88 460 GLY A CA 1
ATOM 3639 C C . GLY A 1 460 ? -20.503 -1.075 5.951 1.00 92.88 460 GLY A C 1
ATOM 3640 O O . GLY A 1 460 ? -21.591 -0.615 5.603 1.00 92.88 460 GLY A O 1
ATOM 3641 N N . LEU A 1 461 ? -20.413 -2.297 6.489 1.00 94.69 461 LEU A N 1
ATOM 3642 C CA . LEU A 1 461 ? -21.568 -3.185 6.719 1.00 94.69 461 LEU A CA 1
ATOM 3643 C C . LEU A 1 461 ? -22.370 -2.785 7.967 1.00 94.69 461 LEU A C 1
ATOM 3645 O O . LEU A 1 461 ? -22.351 -3.461 8.994 1.00 94.69 461 LEU A O 1
ATOM 3649 N N . THR A 1 462 ? -23.067 -1.654 7.881 1.00 94.19 462 THR A N 1
ATOM 3650 C CA . THR A 1 462 ? -23.804 -1.048 9.001 1.00 94.19 462 THR A CA 1
ATOM 3651 C C . THR A 1 462 ? -25.087 -1.791 9.381 1.00 94.19 462 THR A C 1
ATOM 3653 O O . THR A 1 462 ? -25.519 -1.725 10.528 1.00 94.19 462 THR A O 1
ATOM 3656 N N . ASP A 1 463 ? -25.675 -2.549 8.457 1.00 94.81 463 ASP A N 1
ATOM 3657 C CA . ASP A 1 463 ? -26.889 -3.348 8.666 1.00 94.81 463 ASP A CA 1
ATOM 3658 C C . ASP A 1 463 ? -26.646 -4.649 9.452 1.00 94.81 463 ASP A C 1
ATOM 3660 O O . ASP A 1 463 ? -27.593 -5.346 9.825 1.00 94.81 463 ASP A O 1
ATOM 3664 N N . MET A 1 464 ? -25.381 -4.954 9.755 1.00 95.12 464 MET A N 1
ATOM 3665 C CA . MET A 1 464 ? -24.964 -6.132 10.513 1.00 95.12 464 MET A CA 1
ATOM 3666 C C . MET A 1 464 ? -25.668 -6.242 11.870 1.00 95.12 464 MET A C 1
ATOM 3668 O O . MET A 1 464 ? -26.180 -7.310 12.203 1.00 95.12 464 MET A O 1
ATOM 3672 N N . ALA A 1 465 ? -25.772 -5.137 12.616 1.00 93.69 465 ALA A N 1
ATOM 3673 C CA . ALA A 1 465 ? -26.434 -5.124 13.921 1.00 93.69 465 ALA A CA 1
ATOM 3674 C C . ALA A 1 465 ? -27.914 -5.539 13.825 1.00 93.69 465 ALA A C 1
ATOM 3676 O O . ALA A 1 465 ? -28.388 -6.340 14.627 1.00 93.69 465 ALA A O 1
ATOM 3677 N N . GLY A 1 466 ? -28.631 -5.063 12.800 1.00 94.06 466 GLY A N 1
ATOM 3678 C CA . GLY A 1 466 ? -30.020 -5.463 12.558 1.00 94.06 466 GLY A CA 1
ATOM 3679 C C . GLY A 1 466 ? -30.155 -6.946 12.198 1.00 94.06 466 GLY A C 1
ATOM 3680 O O . GLY A 1 466 ? -31.114 -7.601 12.603 1.00 94.06 466 GLY A O 1
ATOM 3681 N N . SER A 1 467 ? -29.178 -7.508 11.478 1.00 95.81 467 SER A N 1
ATOM 3682 C CA . SER A 1 467 ? -29.156 -8.944 11.175 1.00 95.81 467 SER A CA 1
ATOM 3683 C C . SER A 1 467 ? -28.903 -9.796 12.416 1.00 95.81 467 SER A C 1
ATOM 3685 O O . SER A 1 467 ? -29.576 -10.809 12.588 1.00 95.81 467 SER A O 1
ATOM 3687 N N . PHE A 1 468 ? -28.001 -9.370 13.304 1.00 96.62 468 PHE A N 1
ATOM 3688 C CA . PHE A 1 468 ? -27.758 -10.056 14.574 1.00 96.62 468 PHE A CA 1
ATOM 3689 C C . PHE A 1 468 ? -29.003 -10.103 15.456 1.00 96.62 468 PHE A C 1
ATOM 3691 O O . PHE A 1 468 ? -29.342 -11.172 15.948 1.00 96.62 468 PHE A O 1
ATOM 3698 N N . ILE A 1 469 ? -29.723 -8.987 15.586 1.00 95.50 469 ILE A N 1
ATOM 3699 C CA . ILE A 1 469 ? -30.956 -8.921 16.384 1.00 95.50 469 ILE A CA 1
ATOM 3700 C C . ILE A 1 469 ? -32.035 -9.847 15.807 1.00 95.50 469 ILE A C 1
ATOM 3702 O O . ILE A 1 469 ? -32.681 -10.581 16.545 1.00 95.50 469 ILE A O 1
ATOM 3706 N N . ARG A 1 470 ? -32.227 -9.839 14.482 1.00 95.50 470 ARG A N 1
ATOM 3707 C CA . ARG A 1 470 ? -33.324 -10.580 13.842 1.00 95.50 470 ARG A CA 1
ATOM 3708 C C . ARG A 1 470 ? -33.041 -12.070 13.651 1.00 95.50 470 ARG A C 1
ATOM 3710 O O . ARG A 1 470 ? -33.966 -12.870 13.690 1.00 95.50 470 ARG A O 1
ATOM 3717 N N . LYS A 1 471 ? -31.800 -12.432 13.318 1.00 95.56 471 LYS A N 1
ATOM 3718 C CA . LYS A 1 471 ? -31.438 -13.786 12.858 1.00 95.56 471 LYS A CA 1
ATOM 3719 C C . LYS A 1 471 ? -30.398 -14.477 13.738 1.00 95.56 471 LYS A C 1
ATOM 3721 O O . LYS A 1 471 ? -30.107 -15.642 13.501 1.00 95.56 471 LYS A O 1
ATOM 3726 N N . GLY A 1 472 ? -29.764 -13.764 14.668 1.00 95.94 472 GLY A N 1
ATOM 3727 C CA . GLY A 1 472 ? -28.595 -14.264 15.398 1.00 95.94 472 GLY A CA 1
ATOM 3728 C C . GLY A 1 472 ? -27.329 -14.408 14.540 1.00 95.94 472 GLY A C 1
ATOM 3729 O O . GLY A 1 472 ? -26.289 -14.846 15.028 1.00 95.94 472 GLY A O 1
ATOM 3730 N N . GLU A 1 473 ? -27.381 -14.030 13.259 1.00 96.00 473 GLU A N 1
ATOM 3731 C CA . GLU A 1 473 ? -26.261 -14.176 12.335 1.00 96.00 473 GLU A CA 1
ATOM 3732 C C . GLU A 1 473 ? -26.251 -13.118 11.231 1.00 96.00 473 GLU A C 1
ATOM 3734 O O . GLU A 1 473 ? -27.272 -12.512 10.892 1.00 96.00 473 GLU A O 1
ATOM 3739 N N . PHE A 1 474 ? -25.073 -12.900 10.656 1.00 95.69 474 PHE A N 1
ATOM 3740 C CA . PHE A 1 474 ? -24.844 -12.002 9.538 1.00 95.69 474 PHE A CA 1
ATOM 3741 C C . PHE A 1 474 ? -23.918 -12.645 8.507 1.00 95.69 474 PHE A C 1
ATOM 3743 O O . PHE A 1 474 ? -22.804 -13.078 8.812 1.00 95.69 474 PHE A O 1
ATOM 3750 N N . LYS A 1 475 ? -24.379 -12.654 7.257 1.00 93.75 475 LYS A N 1
ATOM 3751 C CA . LYS A 1 475 ? -23.646 -13.148 6.095 1.00 93.75 475 LYS A CA 1
ATOM 3752 C C . LYS A 1 475 ? -23.837 -12.161 4.950 1.00 93.75 475 LYS A C 1
ATOM 3754 O O . LYS A 1 475 ? -24.956 -11.725 4.693 1.00 93.75 475 LYS A O 1
ATOM 3759 N N . SER A 1 476 ? -22.748 -11.783 4.292 1.00 91.75 476 SER A N 1
ATOM 3760 C CA . SER A 1 476 ? -22.758 -10.797 3.210 1.00 91.75 476 SER A CA 1
ATOM 3761 C C . SER A 1 476 ? -21.600 -11.056 2.260 1.00 91.75 476 SER A C 1
ATOM 3763 O O . SER A 1 476 ? -20.485 -11.294 2.724 1.00 91.75 476 SER A O 1
ATOM 3765 N N . MET A 1 477 ? -21.849 -10.933 0.952 1.00 90.06 477 MET A N 1
ATOM 3766 C CA . MET A 1 477 ? -20.795 -10.978 -0.068 1.00 90.06 477 MET A CA 1
ATOM 3767 C C . MET A 1 477 ? -19.744 -9.892 0.160 1.00 90.06 477 MET A C 1
ATOM 3769 O O . MET A 1 477 ? -18.565 -10.157 0.022 1.00 90.06 477 MET A O 1
ATOM 3773 N N . LYS A 1 478 ? -20.124 -8.692 0.611 1.00 91.31 478 LYS A N 1
ATOM 3774 C CA . LYS A 1 478 ? -19.146 -7.616 0.847 1.00 91.31 478 LYS A CA 1
ATOM 3775 C C . LYS A 1 478 ? -18.274 -7.835 2.090 1.00 91.31 478 LYS A C 1
ATOM 3777 O O . LYS A 1 478 ? -17.367 -7.047 2.337 1.00 91.31 478 LYS A O 1
ATOM 3782 N N . CYS A 1 479 ? -18.564 -8.838 2.925 1.00 92.62 479 CYS A N 1
ATOM 3783 C CA . CYS A 1 479 ? -17.766 -9.094 4.120 1.00 92.62 479 CYS A CA 1
ATOM 3784 C C . CYS A 1 479 ? -16.372 -9.583 3.717 1.00 92.62 479 CYS A C 1
ATOM 3786 O O . CYS A 1 479 ? -16.249 -10.583 3.019 1.00 92.62 479 CYS A O 1
ATOM 3788 N N . VAL A 1 480 ? -15.331 -8.897 4.189 1.00 92.69 480 VAL A N 1
ATOM 3789 C CA . VAL A 1 480 ? -13.918 -9.243 3.941 1.00 92.69 480 VAL A CA 1
ATOM 3790 C C . VAL A 1 480 ? -13.295 -10.093 5.053 1.00 92.69 480 VAL A C 1
ATOM 3792 O O . VAL A 1 480 ? -12.153 -10.512 4.941 1.00 92.69 480 VAL A O 1
ATOM 3795 N N . GLY A 1 481 ? -14.035 -10.372 6.132 1.00 92.00 481 GLY A N 1
ATOM 3796 C CA . GLY A 1 481 ? -13.593 -11.297 7.182 1.00 92.00 481 GLY A CA 1
ATOM 3797 C C . GLY A 1 481 ? -12.499 -10.777 8.126 1.00 92.00 481 GLY A C 1
ATOM 3798 O O . GLY A 1 481 ? -11.915 -11.576 8.847 1.00 92.00 481 GLY A O 1
ATOM 3799 N N . VAL A 1 482 ? -12.253 -9.461 8.159 1.00 92.69 482 VAL A N 1
ATOM 3800 C CA . VAL A 1 482 ? -11.168 -8.818 8.938 1.00 92.69 482 VAL A CA 1
ATOM 3801 C C . VAL A 1 482 ? -11.312 -8.955 10.456 1.00 92.69 482 VAL A C 1
ATOM 3803 O O . VAL A 1 482 ? -10.312 -9.053 11.164 1.00 92.69 482 VAL A O 1
ATOM 3806 N N . GLY A 1 483 ? -12.545 -8.985 10.967 1.00 93.19 483 GLY A N 1
ATOM 3807 C CA . GLY A 1 483 ? -12.788 -9.193 12.399 1.00 93.19 483 GLY A CA 1
ATOM 3808 C C . GLY A 1 483 ? -12.891 -7.950 13.267 1.00 93.19 483 GLY A C 1
ATOM 3809 O O . GLY A 1 483 ? -13.158 -8.091 14.453 1.00 93.19 483 GLY A O 1
ATOM 3810 N N . ASP A 1 484 ? -12.775 -6.746 12.714 1.00 94.88 484 ASP A N 1
ATOM 3811 C CA . ASP A 1 484 ? -12.906 -5.502 13.491 1.00 94.88 484 ASP A CA 1
ATOM 3812 C C . ASP A 1 484 ? -14.249 -5.374 14.224 1.00 94.88 484 ASP A C 1
ATOM 3814 O O . ASP A 1 484 ? -14.337 -4.776 15.290 1.00 94.88 484 ASP A O 1
ATOM 3818 N N . CYS A 1 485 ? -15.310 -5.965 13.673 1.00 94.88 485 CYS A N 1
ATOM 3819 C CA . CYS A 1 485 ? -16.620 -6.031 14.321 1.00 94.88 485 CYS A CA 1
ATOM 3820 C C . CYS A 1 485 ? -16.642 -6.947 15.557 1.00 94.88 485 CYS A C 1
ATOM 3822 O O . CYS A 1 485 ? -17.413 -6.679 16.477 1.00 94.88 485 CYS A O 1
ATOM 3824 N N . VAL A 1 486 ? -15.805 -7.989 15.575 1.00 95.69 486 VAL A N 1
ATOM 3825 C CA . VAL A 1 486 ? -15.600 -8.879 16.725 1.00 95.69 486 VAL A CA 1
ATOM 3826 C C . VAL A 1 486 ? -14.809 -8.133 17.801 1.00 95.69 486 VAL A C 1
ATOM 3828 O O . VAL A 1 486 ? -15.261 -8.064 18.936 1.00 95.69 486 VAL A O 1
ATOM 3831 N N . GLU A 1 487 ? -13.704 -7.475 17.429 1.00 95.38 487 GLU A N 1
ATOM 3832 C CA . GLU A 1 487 ? -12.887 -6.666 18.357 1.00 95.38 487 GLU A CA 1
ATOM 3833 C C . GLU A 1 487 ? -13.661 -5.515 19.004 1.00 95.38 487 GLU A C 1
ATOM 3835 O O . GLU A 1 487 ? -13.485 -5.204 20.182 1.00 95.38 487 GLU A O 1
ATOM 3840 N N . ALA A 1 488 ? -14.518 -4.860 18.220 1.00 95.31 488 ALA A N 1
ATOM 3841 C CA . ALA A 1 488 ? -15.270 -3.699 18.667 1.00 95.31 488 ALA A CA 1
ATOM 3842 C C . ALA A 1 488 ? -16.508 -4.052 19.496 1.00 95.31 488 ALA A C 1
ATOM 3844 O O . ALA A 1 488 ? -17.136 -3.145 20.039 1.00 95.31 488 ALA A O 1
ATOM 3845 N N . CYS A 1 489 ? -16.904 -5.327 19.582 1.00 95.06 489 CYS A N 1
ATOM 3846 C CA . CYS A 1 489 ? -18.055 -5.717 20.384 1.00 95.06 489 CYS A CA 1
ATOM 3847 C C . CYS A 1 489 ? -17.731 -5.541 21.880 1.00 95.06 489 CYS A C 1
ATOM 3849 O O . CYS A 1 489 ? -16.868 -6.252 22.394 1.00 95.06 489 CYS A O 1
ATOM 3851 N N . PRO A 1 490 ? -18.423 -4.647 22.616 1.00 93.88 490 PRO A N 1
ATOM 3852 C CA . PRO A 1 490 ? -18.113 -4.414 24.028 1.00 93.88 490 PRO A CA 1
ATOM 3853 C C . PRO A 1 490 ? -18.481 -5.601 24.933 1.00 93.88 490 PRO A C 1
ATOM 3855 O O . PRO A 1 490 ? -17.975 -5.687 26.045 1.00 93.88 490 PRO A O 1
ATOM 3858 N N . TYR A 1 491 ? -19.327 -6.517 24.452 1.00 94.44 491 TYR A N 1
ATOM 3859 C CA . TYR A 1 491 ? -19.856 -7.651 25.215 1.00 94.44 491 TYR A CA 1
ATOM 3860 C C . TYR A 1 491 ? -19.276 -9.014 24.794 1.00 94.44 491 TYR A C 1
ATOM 3862 O O . TYR A 1 491 ? -19.822 -10.035 25.192 1.00 94.44 491 TYR A O 1
ATOM 3870 N N . ASP A 1 492 ? -18.250 -9.054 23.928 1.00 93.44 492 ASP A N 1
ATOM 3871 C CA . ASP A 1 492 ? -17.696 -10.304 23.351 1.00 93.44 492 ASP A CA 1
ATOM 3872 C C . ASP A 1 492 ? -18.772 -11.246 22.754 1.00 93.44 492 ASP A C 1
ATOM 3874 O O . ASP A 1 492 ? -18.684 -12.476 22.762 1.00 93.44 492 ASP A O 1
ATOM 3878 N N . ASN A 1 493 ? -19.850 -10.647 22.242 1.00 95.19 493 ASN A N 1
ATOM 3879 C CA . ASN A 1 493 ? -21.029 -11.385 21.808 1.00 95.19 493 ASN A CA 1
ATOM 3880 C C . ASN A 1 493 ? -20.936 -11.839 20.345 1.00 95.19 493 ASN A C 1
ATOM 3882 O O . ASN A 1 493 ? -21.629 -12.769 19.955 1.00 95.19 493 ASN A O 1
ATOM 3886 N N . VAL A 1 494 ? -20.102 -11.193 19.523 1.00 95.75 494 VAL A N 1
ATOM 3887 C CA . VAL A 1 494 ? -19.934 -11.509 18.094 1.00 95.75 494 VAL A CA 1
ATOM 3888 C C . VAL A 1 494 ? -18.741 -12.444 17.919 1.00 95.75 494 VAL A C 1
ATOM 3890 O O . VAL A 1 494 ? -17.670 -12.166 18.442 1.00 95.75 494 VAL A O 1
ATOM 3893 N N . PHE A 1 495 ? -18.889 -13.514 17.142 1.00 94.88 495 PHE A N 1
ATOM 3894 C CA . PHE A 1 495 ? -17.798 -14.441 16.836 1.00 94.88 495 PHE A CA 1
ATOM 3895 C C . PHE A 1 495 ? -17.848 -14.932 15.384 1.00 94.88 495 PHE A C 1
ATOM 3897 O O . PHE A 1 495 ? -18.863 -14.811 14.687 1.00 94.88 495 PHE A O 1
ATOM 3904 N N . PHE A 1 496 ? -16.726 -15.476 14.916 1.00 94.38 496 PHE A N 1
ATOM 3905 C CA . PHE A 1 496 ? -16.627 -16.084 13.594 1.00 94.38 496 PHE A CA 1
ATOM 3906 C C . PHE A 1 496 ? -17.214 -17.492 13.603 1.00 94.38 496 PHE A C 1
ATOM 3908 O O . PHE A 1 496 ? -16.854 -18.307 14.441 1.00 94.38 496 PHE A O 1
ATOM 3915 N N . TYR A 1 497 ? -18.067 -17.800 12.633 1.00 94.56 497 TYR A N 1
ATOM 3916 C CA . TYR A 1 497 ? -18.564 -19.148 12.391 1.00 94.56 497 TYR A CA 1
ATOM 3917 C C . TYR A 1 497 ? -18.101 -19.600 11.006 1.00 94.56 497 TYR A C 1
ATOM 3919 O O . TYR A 1 497 ? -18.361 -18.917 10.019 1.00 94.56 497 TYR A O 1
ATOM 3927 N N . ASP A 1 498 ? -17.420 -20.739 10.930 1.00 92.88 498 ASP A N 1
ATOM 3928 C CA . ASP A 1 498 ? -16.800 -21.289 9.718 1.00 92.88 498 ASP A CA 1
ATOM 3929 C C . ASP A 1 498 ? -16.827 -22.830 9.726 1.00 92.88 498 ASP A C 1
ATOM 3931 O O . ASP A 1 498 ? -17.527 -23.438 10.543 1.00 92.88 498 ASP A O 1
ATOM 3935 N N . VAL A 1 499 ? -16.062 -23.478 8.835 1.00 93.75 499 VAL A N 1
ATOM 3936 C CA . VAL A 1 499 ? -15.972 -24.948 8.761 1.00 93.75 499 VAL A CA 1
ATOM 3937 C C . VAL A 1 499 ? -15.672 -25.608 10.111 1.00 93.75 499 VAL A C 1
ATOM 3939 O O . VAL A 1 499 ? -16.252 -26.649 10.412 1.00 93.75 499 VAL A O 1
ATOM 3942 N N . ARG A 1 500 ? -14.833 -25.007 10.965 1.00 92.75 500 ARG A N 1
ATOM 3943 C CA . ARG A 1 500 ? -14.432 -25.604 12.252 1.00 92.75 500 ARG A CA 1
ATOM 3944 C C . ARG A 1 500 ? -15.642 -25.765 13.167 1.00 92.75 500 ARG A C 1
ATOM 3946 O O . ARG A 1 500 ? -15.826 -26.800 13.803 1.00 92.75 500 ARG A O 1
ATOM 3953 N N . HIS A 1 501 ? -16.496 -24.748 13.178 1.00 93.56 501 HIS A N 1
ATOM 3954 C CA . HIS A 1 501 ? -17.741 -24.746 13.934 1.00 93.56 501 HIS A CA 1
ATOM 3955 C C . HIS A 1 501 ? -18.763 -25.693 13.313 1.00 93.56 501 HIS A C 1
ATOM 3957 O O . HIS A 1 501 ? -19.397 -26.469 14.022 1.00 93.56 501 HIS A O 1
ATOM 3963 N N . LYS A 1 502 ? -18.875 -25.691 11.981 1.00 91.44 502 LYS A N 1
ATOM 3964 C CA . LYS A 1 502 ? -19.787 -26.588 11.270 1.00 91.44 502 LYS A CA 1
ATOM 3965 C C . LYS A 1 502 ? -19.465 -28.060 11.530 1.00 91.44 502 LYS A C 1
ATOM 3967 O O . LYS A 1 502 ? -20.384 -28.838 11.762 1.00 91.44 502 LYS A O 1
ATOM 3972 N N . LEU A 1 503 ? -18.185 -28.431 11.514 1.00 91.94 503 LEU A N 1
ATOM 3973 C CA . LEU A 1 503 ? -17.736 -29.783 11.843 1.00 91.94 503 LEU A CA 1
ATOM 3974 C C . LEU A 1 503 ? -18.072 -30.129 13.295 1.00 91.94 503 LEU A C 1
ATOM 3976 O O . LEU A 1 503 ? -18.653 -31.182 13.541 1.00 91.94 503 LEU A O 1
ATOM 3980 N N . ARG A 1 504 ? -17.800 -29.225 14.246 1.00 92.19 504 ARG A N 1
ATOM 3981 C CA . ARG A 1 504 ? -18.154 -29.430 15.659 1.00 92.19 504 ARG A CA 1
ATOM 3982 C C . ARG A 1 504 ? -19.651 -29.688 15.851 1.00 92.19 504 ARG A C 1
ATOM 3984 O O . ARG A 1 504 ? -20.001 -30.648 16.529 1.00 92.19 504 ARG A O 1
ATOM 3991 N N . ASP A 1 505 ? -20.508 -28.896 15.205 1.00 90.94 505 ASP A N 1
ATOM 3992 C CA . ASP A 1 505 ? -21.968 -29.051 15.259 1.00 90.94 505 ASP A CA 1
ATOM 3993 C C . ASP A 1 505 ? -22.437 -30.400 14.683 1.00 90.94 505 ASP A C 1
ATOM 3995 O O . ASP A 1 505 ? -23.441 -30.949 15.131 1.00 90.94 505 ASP A O 1
ATOM 3999 N N . ILE A 1 506 ? -21.741 -30.934 13.672 1.00 89.12 506 ILE A N 1
ATOM 4000 C CA . ILE A 1 506 ? -22.057 -32.241 13.074 1.00 89.12 506 ILE A CA 1
ATOM 4001 C C . ILE A 1 506 ? -21.658 -33.375 14.020 1.00 89.12 506 ILE A C 1
ATOM 4003 O O . ILE A 1 506 ? -22.449 -34.291 14.231 1.00 89.12 506 ILE A O 1
ATOM 4007 N N . PHE A 1 507 ? -20.457 -33.313 14.600 1.00 86.94 507 PHE A N 1
ATOM 4008 C CA . PHE A 1 507 ? -19.968 -34.358 15.500 1.00 86.94 507 PHE A CA 1
ATOM 4009 C C . PHE A 1 507 ? -20.718 -34.378 16.840 1.00 86.94 507 PHE A C 1
ATOM 4011 O O . PHE A 1 507 ? -21.016 -35.457 17.333 1.00 86.94 507 PHE A O 1
ATOM 4018 N N . HIS A 1 508 ? -21.110 -33.221 17.385 1.00 80.19 508 HIS A N 1
ATOM 4019 C CA . HIS A 1 508 ? -21.906 -33.148 18.624 1.00 80.19 508 HIS A CA 1
ATOM 4020 C C . HIS A 1 508 ? -23.374 -33.562 18.454 1.00 80.19 508 HIS A C 1
ATOM 4022 O O . HIS A 1 508 ? -24.043 -33.803 19.444 1.00 80.19 508 HIS A O 1
ATOM 4028 N N . LYS A 1 509 ? -23.901 -33.626 17.225 1.00 61.88 509 LYS A N 1
ATOM 4029 C CA . LYS A 1 509 ? -25.259 -34.138 16.959 1.00 61.88 509 LYS A CA 1
ATOM 4030 C C . LYS A 1 509 ? -25.309 -35.653 16.734 1.00 61.88 509 LYS A C 1
ATOM 4032 O O . LYS A 1 509 ? -26.391 -36.184 16.508 1.00 61.88 509 LYS A O 1
ATOM 4037 N N . ARG A 1 510 ? -24.152 -36.322 16.691 1.00 53.72 510 ARG A N 1
ATOM 4038 C CA . ARG A 1 510 ? -24.022 -37.767 16.435 1.00 53.72 510 ARG A CA 1
ATOM 4039 C C . ARG A 1 510 ? -23.580 -38.576 17.661 1.00 53.72 510 ARG A C 1
ATOM 4041 O O . ARG A 1 510 ? -23.503 -39.794 17.545 1.00 53.72 510 ARG A O 1
ATOM 4048 N N . GLY A 1 511 ? -23.285 -37.918 18.780 1.00 42.88 511 GLY A N 1
ATOM 4049 C CA . GLY A 1 511 ? -23.192 -38.525 20.111 1.00 42.88 511 GLY A CA 1
ATOM 4050 C C . GLY A 1 511 ? -24.358 -38.034 20.946 1.00 42.88 511 GLY A C 1
ATOM 4051 O O . GLY A 1 511 ? -24.779 -38.801 21.833 1.00 42.88 511 GLY A O 1
#

Foldseek 3Di:
DVLVVLLVLLVVLCVVLVVVADPLLNLLSVLLSVLSVLDLVVCLPDLVSNLVSLVVNLVSVLVSVLSLLVQLLVC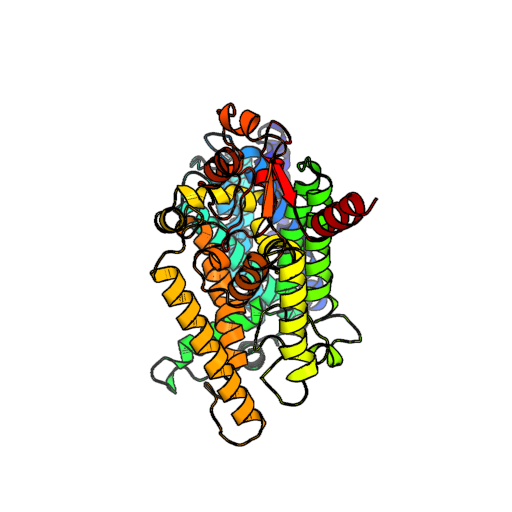QPPPWDLLVQSLLSLQLLLQLLVQLLVCQAPVDNVSNVVSSVSSSVSSSVCSPPNGDPDTDRLLPDLVSVLSRLVSNVSSLLSSLSSNCCSVVCAPGYNVSNQCSFPQHQDPCPPPVNVSVVLVVLRSLLSSLLDLSSLVSLLVNLLSLLVVCLVVFDDPVLSVLSVLQSVLSCVQVHCQCDPDPCNVVLLQAAQNCLQAFLSNHFQEPVRVVRRHVSNLVVLLVCCQFQNLCCRLRHNDPQNSNCNGSSNLSLLSLLCVAPQSVVLAALDDDPQLVVLQCVLVVQQVVLNVVRHCCNVVVDPDADVPGRSRNSVSSPVPSPVVSVVVSSCNHQAGPSCQSSNNRNSNLSSLVSNLNHFKWKFFPDLVVLVVDPPLQLCVSQRRNNNCQSVCCNPPRIGGHSSHNNSCSSCRRPPVNGIDITGNVNVVVVVVVVVD

Secondary structure (DSSP, 8-state):
-HHHHHHHHHHHHHHHHTTTS-HHHHHHHHHHHHHHHS-GGGSTT-HHHHHHHHHHHHHHHHHHHHHHHHHHHHTTTSSSBBHHHHHHHHHHHHHHHHHHHHHHHHS--HHHHHHHHHHHHHHHHHHHH-S-SS-B-TTT-HHHHHHHHHHHHHHHHHHHHHHHHHTTSS-SHHHHHHHT-TT----GGGGTTHHHHHHHHHHHHHHHTSHHHHHHHHHHHHHHHHHHGGG---HHHHHHHHHHHHHIIIIIIIHHHH-TTGGGGGGSTT--TT-TTTTSS--HHHIIIIIIHHHHHHHHHHHHHTTHHIIIIISHHHHHHHSHHHHHGGGHHHHSHHHHHH-SSPPPHHHHHHHHHHHHHHHHHHHHHHHHHTTS----BTTB-HHHHHHIIIIIIIHHHHHHTHHHH-TTHHHHSS--HHHHHHHHHHHHSS-EEEES-HHHHHH-SS-HHHHH-TT--TTHHHHHHHHSEE--TT-----HHHHT-TTS-EEEESHHHHHHHHHHT--

Radius of gyration: 24.51 Å; chains: 1; bounding box: 66×67×60 Å

pLDDT: mean 91.89, std 5.12, range [42.88, 97.94]

Sequence (511 aa):
YYLLTMLIEMGFAVFISFRNMTTPLKYYLLVLLPIMGLSPVTFPDNTPFIYDVTWASTSLMIVATILIYETLYRDRLKATQDTMTSLELMVIFTLMMGGEFLYFLVGSWYLFDLASILGMTWAIYRAIEGPSKIRGNYLRDTWWTFAFISLTFVMEWFMGGVLDFVTGVIQPGVSGFLSSLSLGFVSPSAYFGLGTLFDFVSAFSTVTGSVWFLVMMGTEMGALATMRIPQLKNKENKVRFALMISAYAIYTIYLPSFSPWTSKLPYIPYMWSMGLGTMGPVSPSYLLTGIIGTYVVTAVLSFLFGSRQICSVTCTAPLMYQGTFYDSLKTYNRKSGLGRKTLTSRLRPWYKAIVIGVWAVLLTSAVVSYLTQVGVINVTIFGVDTTVFLYSLFFNMLWYVVFISIPFLGTYACATQGWCSWGTFNQFFGSLGFFKLKVRDPSVCLKCETKACANACPVGLTDMAGSFIRKGEFKSMKCVGVGDCVEACPYDNVFFYDVRHKLRDIFHKRG

InterPro domains:
  IPR017896 4Fe-4S ferredoxin-type, iron-sulphur binding domain [PF12838] (445-492)
  IPR017896 4Fe-4S ferredoxin-type, iron-sulphur binding domain [PS51379] (435-467)
  IPR017896 4Fe-4S ferredoxin-type, iron-sulphur binding domain [PS51379] (470-499)
  IPR051684 Electron Transfer/Redox Process [PTHR30176] (143-497)